Protein AF-A0AAX4I2N9-F1 (afdb_monomer_lite)

Radius of gyration: 37.23 Å; chains: 1; bounding box: 91×85×114 Å

Sequence (403 aa):
MPKTKAIPDPLAEDRQRTQTVPKLPRTQEVVNGPMVSTPAPATAGDGDNMTVINSDGTTTTYTASGKLLDGEQQRTSEEAKAITDSDRATAKGSPSVRSKKMERMKRKLENKKAKSARHQSTNLLDLPNELLFNIFSQMRPSEVLGILHICRAFHDLVQHSEALLSRHIVSARYPVLAKCFRLPVSLDDIDPKLHVVLQYETRIQMLGIHRRYQHIPQPDPFAACTCLTCVLRWQALFTIIDFNYWQENLASGKPIPVIPRDQIPEWNKTLKERTARIVLRALKSPLMYARILEMHLMNTCAAIKRQTENRGNRRRHFTMTQADEDSGTDSFLEQEGPSTADMPFQRDGYDLLEVFLPTRTWLKNETRWAYMPADIHDRDLAWAAKRWNPVFAAEPIPKDSEV

Organism: NCBI:txid34406

pLDDT: mean 76.76, std 22.16, range [27.89, 98.0]

Structure (mmCIF, N/CA/C/O backbone):
data_AF-A0AAX4I2N9-F1
#
_entry.id   AF-A0AAX4I2N9-F1
#
loop_
_atom_site.group_PDB
_atom_site.id
_atom_site.type_symbol
_atom_site.label_atom_id
_atom_site.label_alt_id
_atom_site.label_comp_id
_atom_site.label_asym_id
_atom_site.label_entity_id
_atom_site.label_seq_id
_atom_site.pdbx_PDB_ins_code
_atom_site.Cartn_x
_atom_site.Cartn_y
_atom_site.Cartn_z
_atom_site.occupancy
_atom_site.B_iso_or_equiv
_atom_site.auth_seq_id
_atom_site.auth_comp_id
_atom_site.auth_asym_id
_atom_site.auth_atom_id
_atom_site.pdbx_PDB_model_num
ATOM 1 N N . MET A 1 1 ? 38.121 44.898 1.438 1.00 39.12 1 MET A N 1
ATOM 2 C CA . MET A 1 1 ? 38.155 43.427 1.277 1.00 39.12 1 MET A CA 1
ATOM 3 C C . MET A 1 1 ? 38.344 42.785 2.652 1.00 39.12 1 MET A C 1
ATOM 5 O O . MET A 1 1 ? 39.485 42.594 3.062 1.00 39.12 1 MET A O 1
ATOM 9 N N . PRO A 1 2 ? 37.272 42.563 3.433 1.00 38.03 2 PRO A N 1
ATOM 10 C CA . PRO A 1 2 ? 37.382 41.948 4.752 1.00 38.03 2 PRO A CA 1
ATOM 11 C C . PRO A 1 2 ? 37.326 40.415 4.666 1.00 38.03 2 PRO A C 1
ATOM 13 O O . PRO A 1 2 ? 36.612 39.844 3.847 1.00 38.03 2 PRO A O 1
ATOM 16 N N . LYS A 1 3 ? 38.118 39.777 5.531 1.00 37.03 3 LYS A N 1
ATOM 17 C CA . LYS A 1 3 ? 38.312 38.330 5.669 1.00 37.03 3 LYS A CA 1
ATOM 18 C C . LYS A 1 3 ? 37.067 37.667 6.271 1.00 37.03 3 LYS A C 1
ATOM 20 O O . LYS A 1 3 ? 36.604 38.079 7.334 1.00 37.03 3 LYS A O 1
ATOM 25 N N . THR A 1 4 ? 36.556 36.628 5.621 1.00 40.75 4 THR A N 1
ATOM 26 C 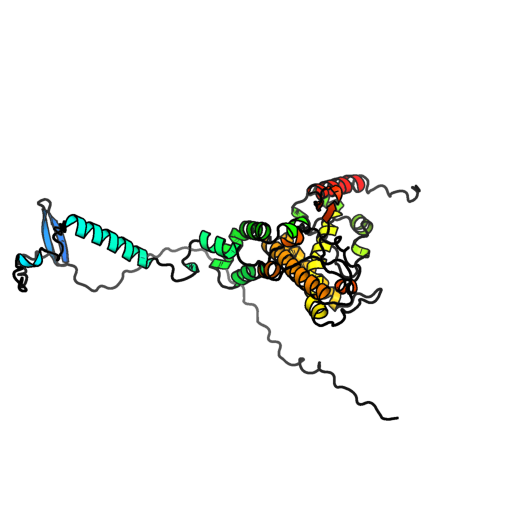CA . THR A 1 4 ? 35.476 35.768 6.121 1.00 40.75 4 THR A CA 1
ATOM 27 C C . THR A 1 4 ? 35.998 34.821 7.204 1.00 40.75 4 THR A C 1
ATOM 29 O O . THR A 1 4 ? 37.007 34.141 7.029 1.00 40.75 4 THR A O 1
ATOM 32 N N . LYS A 1 5 ? 35.307 34.811 8.349 1.00 37.41 5 LYS A N 1
ATOM 33 C CA . LYS A 1 5 ? 35.522 33.890 9.472 1.00 37.41 5 LYS A CA 1
ATOM 34 C C . LYS A 1 5 ? 34.992 32.498 9.112 1.00 37.41 5 LYS A C 1
ATOM 36 O O . LYS A 1 5 ? 33.892 32.385 8.578 1.00 37.41 5 LYS A O 1
ATOM 41 N N . ALA A 1 6 ? 35.768 31.466 9.433 1.00 40.25 6 ALA A N 1
ATOM 42 C CA . ALA A 1 6 ? 35.364 30.069 9.337 1.00 40.25 6 ALA A CA 1
ATOM 43 C C . ALA A 1 6 ? 34.307 29.726 10.405 1.00 40.25 6 ALA A C 1
ATOM 45 O O . ALA A 1 6 ? 34.410 30.161 11.553 1.00 40.25 6 ALA A O 1
ATOM 46 N N . ILE A 1 7 ? 33.298 28.958 9.998 1.00 37.81 7 ILE A N 1
ATOM 47 C CA . ILE A 1 7 ? 32.232 28.391 10.834 1.00 37.81 7 ILE A CA 1
ATOM 48 C C . ILE A 1 7 ? 32.730 27.027 11.357 1.00 37.81 7 ILE A C 1
ATOM 50 O O . ILE A 1 7 ? 33.281 26.272 10.554 1.00 37.81 7 ILE A O 1
ATOM 54 N N . PRO A 1 8 ? 32.587 26.699 12.657 1.00 35.62 8 PRO A N 1
ATOM 55 C CA . PRO A 1 8 ? 33.061 25.431 13.207 1.00 35.62 8 PRO A CA 1
ATOM 56 C C . PRO A 1 8 ? 32.112 24.262 12.895 1.00 35.62 8 PRO A C 1
ATOM 58 O O . PRO A 1 8 ? 30.892 24.417 12.864 1.00 35.62 8 PRO A O 1
ATOM 61 N N . ASP A 1 9 ? 32.720 23.097 12.670 1.00 38.75 9 ASP A N 1
ATOM 62 C CA . ASP A 1 9 ? 32.113 21.816 12.296 1.00 38.75 9 ASP A CA 1
ATOM 63 C C . ASP A 1 9 ? 31.501 21.103 13.530 1.00 38.75 9 ASP A C 1
ATOM 65 O O . ASP A 1 9 ? 32.228 20.851 14.495 1.00 38.75 9 ASP A O 1
ATOM 69 N N . PRO A 1 10 ? 30.190 20.785 13.556 1.00 36.34 10 PRO A N 1
ATOM 70 C CA . PRO A 1 10 ? 29.508 20.254 14.741 1.00 36.34 10 PRO A CA 1
ATOM 71 C C . PRO A 1 10 ? 29.563 18.718 14.891 1.00 36.34 10 PRO A C 1
ATOM 73 O O . PRO A 1 10 ? 28.771 18.156 15.643 1.00 36.34 10 PRO A O 1
ATOM 76 N N . LEU A 1 11 ? 30.472 18.010 14.209 1.00 39.00 11 LEU A N 1
ATOM 77 C CA . LEU A 1 11 ? 30.532 16.533 14.226 1.00 39.00 11 LEU A CA 1
ATOM 78 C C . LEU A 1 11 ? 31.748 15.924 14.954 1.00 39.00 11 LEU A C 1
ATOM 80 O O . LEU A 1 11 ? 32.036 14.738 14.792 1.00 39.00 11 LEU A O 1
ATOM 84 N N . ALA A 1 12 ? 32.456 16.693 15.783 1.00 38.44 12 ALA A N 1
ATOM 85 C CA . ALA A 1 12 ? 33.689 16.225 16.426 1.00 38.44 12 ALA A CA 1
ATOM 86 C C . ALA A 1 12 ? 33.524 15.533 17.800 1.00 38.44 12 ALA A C 1
ATOM 88 O O . ALA A 1 12 ? 34.496 14.948 18.276 1.00 38.44 12 ALA A O 1
ATOM 89 N N . GLU A 1 13 ? 32.349 15.543 18.443 1.00 37.09 13 GLU A N 1
ATOM 90 C CA . GLU A 1 13 ? 32.255 15.146 19.866 1.00 37.09 13 GLU A CA 1
ATOM 91 C C . GLU A 1 13 ? 31.762 13.724 20.176 1.00 37.09 13 GLU A C 1
ATOM 93 O O . GLU A 1 13 ? 31.891 13.294 21.318 1.00 37.09 13 GLU A O 1
ATOM 98 N N . ASP A 1 14 ? 31.320 12.918 19.206 1.00 36.81 14 ASP A N 1
ATOM 99 C CA . ASP A 1 14 ? 30.699 11.613 19.526 1.00 36.81 14 ASP A CA 1
ATOM 100 C C . ASP A 1 14 ? 31.616 10.382 19.360 1.00 36.81 14 ASP A C 1
ATOM 102 O O . ASP A 1 14 ? 31.170 9.240 19.248 1.00 36.81 14 ASP A O 1
ATOM 106 N N . ARG A 1 15 ? 32.942 10.583 19.351 1.00 37.12 15 ARG A N 1
ATOM 107 C CA . ARG A 1 15 ? 33.931 9.508 19.117 1.00 37.12 15 ARG A CA 1
ATOM 108 C C . ARG A 1 15 ? 34.567 8.885 20.360 1.00 37.12 15 ARG A C 1
ATOM 110 O O . ARG A 1 15 ? 35.533 8.135 20.223 1.00 37.12 15 ARG A O 1
ATOM 117 N N . GLN A 1 16 ? 34.037 9.115 21.560 1.00 40.41 16 GLN A N 1
ATOM 118 C CA . GLN A 1 16 ? 34.572 8.490 22.776 1.00 40.41 16 GLN A CA 1
ATOM 119 C C . GLN A 1 16 ? 33.478 8.009 23.735 1.00 40.41 16 GLN A C 1
ATOM 121 O O . GLN A 1 16 ? 33.207 8.636 24.753 1.00 40.41 16 GLN A O 1
ATOM 126 N N . ARG A 1 17 ? 32.911 6.822 23.472 1.00 32.94 17 ARG A N 1
ATOM 127 C CA . ARG A 1 17 ? 32.384 5.957 24.544 1.00 32.94 17 ARG A CA 1
ATOM 128 C C . ARG A 1 17 ? 32.361 4.471 24.161 1.00 32.94 17 ARG A C 1
ATOM 130 O O . ARG A 1 17 ? 31.421 3.956 23.575 1.00 32.94 17 ARG A O 1
ATOM 137 N N . THR A 1 18 ? 33.454 3.812 24.548 1.00 32.47 18 THR A N 1
ATOM 138 C CA . THR A 1 18 ? 33.533 2.467 25.156 1.00 32.47 18 THR A CA 1
ATOM 139 C C . THR A 1 18 ? 32.837 1.281 24.480 1.00 32.47 18 THR A C 1
ATOM 141 O O . THR A 1 18 ? 31.655 1.013 24.676 1.00 32.47 18 THR A O 1
ATOM 144 N N . GLN A 1 19 ? 33.674 0.463 23.835 1.00 34.53 19 GLN A N 1
ATOM 145 C CA . GLN A 1 19 ? 33.481 -0.971 23.631 1.00 34.53 19 GLN A CA 1
ATOM 146 C C . GLN A 1 19 ? 33.519 -1.712 24.980 1.00 34.53 19 GLN A C 1
ATOM 148 O O . GLN A 1 19 ? 34.479 -1.573 25.734 1.00 34.53 19 GLN A O 1
ATOM 153 N N . THR A 1 20 ? 32.520 -2.551 25.255 1.00 31.23 20 THR A N 1
ATOM 154 C CA . THR A 1 20 ? 32.651 -3.690 26.178 1.00 31.23 20 THR A CA 1
ATOM 155 C C . THR A 1 20 ? 32.014 -4.917 25.528 1.00 31.23 20 THR A C 1
ATOM 157 O O . THR A 1 20 ? 30.879 -4.884 25.063 1.00 31.23 20 THR A O 1
ATOM 160 N N . VAL A 1 21 ? 32.805 -5.983 25.427 1.00 39.31 21 VAL A N 1
ATOM 161 C CA . VAL A 1 21 ? 32.472 -7.266 24.794 1.00 39.31 21 VAL A CA 1
ATOM 162 C C . VAL A 1 21 ? 31.867 -8.203 25.845 1.00 39.31 21 VAL A C 1
ATOM 164 O O . VAL A 1 21 ? 32.514 -8.410 26.875 1.00 39.31 21 VAL A O 1
ATOM 167 N N . PRO A 1 22 ? 30.708 -8.846 25.609 1.00 34.06 22 PRO A N 1
ATOM 168 C CA . PRO A 1 22 ? 30.271 -9.964 26.437 1.00 34.06 22 PRO A CA 1
ATOM 169 C C . PRO A 1 22 ? 30.774 -11.303 25.880 1.00 34.06 22 PRO A C 1
ATOM 171 O O . PRO A 1 22 ? 30.603 -11.624 24.705 1.00 34.06 22 PRO A O 1
ATOM 174 N N . LYS A 1 23 ? 31.386 -12.085 26.773 1.00 32.81 23 LYS A N 1
ATOM 175 C CA . LYS A 1 23 ? 31.840 -13.470 26.589 1.00 32.81 23 LYS A CA 1
ATOM 176 C C . LYS A 1 23 ? 30.671 -14.429 26.314 1.00 32.81 23 LYS A C 1
ATOM 178 O O . LYS A 1 23 ? 29.631 -14.336 26.962 1.00 32.81 23 LYS A O 1
ATOM 183 N N . LEU A 1 24 ? 30.904 -15.408 25.434 1.00 36.97 24 LEU A N 1
ATOM 184 C CA . LEU A 1 24 ? 30.075 -16.611 25.279 1.00 36.97 24 LEU A CA 1
ATOM 185 C C . LEU A 1 24 ? 30.070 -17.469 26.559 1.00 36.97 24 LEU A C 1
ATOM 187 O O . LEU A 1 24 ? 31.135 -17.642 27.163 1.00 36.97 24 LEU A O 1
ATOM 191 N N . PRO A 1 25 ? 28.941 -18.114 26.910 1.00 35.41 25 PRO A N 1
ATOM 192 C CA . PRO A 1 25 ? 28.939 -19.262 27.791 1.00 35.41 25 PRO A CA 1
ATOM 193 C C . PRO A 1 25 ? 29.016 -20.587 27.026 1.00 35.41 25 PRO A C 1
ATOM 195 O O . PRO A 1 25 ? 28.728 -20.713 25.839 1.00 35.41 25 PRO A O 1
ATOM 198 N N . ARG A 1 26 ? 29.463 -21.554 27.811 1.00 29.95 26 ARG A N 1
ATOM 199 C CA . ARG A 1 26 ? 30.009 -22.871 27.524 1.00 29.95 26 ARG A CA 1
ATOM 200 C C . ARG A 1 26 ? 28.894 -23.916 27.401 1.00 29.95 26 ARG A C 1
ATOM 202 O O . ARG A 1 26 ? 27.884 -23.831 28.089 1.00 29.95 26 ARG A O 1
ATOM 209 N N . THR A 1 27 ? 29.133 -24.905 26.551 1.00 32.97 27 THR A N 1
ATOM 210 C CA . THR A 1 27 ? 28.376 -26.149 26.364 1.00 32.97 27 THR A CA 1
ATOM 211 C C . THR A 1 27 ? 28.163 -26.898 27.684 1.00 32.97 27 THR A C 1
ATOM 213 O O . THR A 1 27 ? 29.114 -27.047 28.453 1.00 32.97 27 THR A O 1
ATOM 216 N N . GLN A 1 28 ? 26.955 -27.423 27.912 1.00 32.78 28 GLN A N 1
ATOM 217 C CA . GLN A 1 28 ? 26.691 -28.470 28.902 1.00 32.78 28 GLN A CA 1
ATOM 218 C C . GLN A 1 28 ? 25.665 -29.486 28.390 1.00 32.78 28 GLN A C 1
ATOM 220 O O . GLN A 1 28 ? 24.825 -29.189 27.543 1.00 32.78 28 GLN A O 1
ATOM 225 N N . GLU A 1 29 ? 25.857 -30.701 28.889 1.00 29.53 29 GLU A N 1
ATOM 226 C CA . GLU A 1 29 ? 25.433 -31.997 28.381 1.00 29.53 29 GLU A CA 1
ATOM 227 C C . GLU A 1 29 ? 23.974 -32.369 28.679 1.00 29.53 29 GLU A C 1
ATOM 229 O O . GLU A 1 29 ? 23.309 -31.831 29.562 1.00 29.53 29 GLU A O 1
ATOM 234 N N . VAL A 1 30 ? 23.522 -33.362 27.916 1.00 31.77 30 VAL A N 1
ATOM 235 C CA . VAL A 1 30 ? 22.250 -34.082 27.990 1.00 31.77 30 VAL A CA 1
ATOM 236 C C . VAL A 1 30 ? 22.264 -35.085 29.148 1.00 31.77 30 VAL A C 1
ATOM 238 O O . VAL A 1 30 ? 23.117 -35.966 29.143 1.00 31.77 30 VAL A O 1
ATOM 241 N N . VAL A 1 31 ? 21.270 -35.049 30.051 1.00 31.97 31 VAL A N 1
ATOM 242 C CA . VAL A 1 31 ? 20.810 -36.220 30.832 1.00 31.97 31 VAL A CA 1
ATOM 243 C C . VAL A 1 31 ? 19.287 -36.153 31.065 1.00 31.97 31 VAL A C 1
ATOM 245 O O . VAL A 1 31 ? 18.718 -35.091 31.303 1.00 31.97 31 VAL A O 1
ATOM 248 N N . ASN A 1 32 ? 18.661 -37.326 30.949 1.00 30.30 32 ASN A N 1
ATOM 249 C CA . ASN A 1 32 ? 17.237 -37.685 30.990 1.00 30.30 32 ASN A CA 1
ATOM 250 C C . ASN A 1 32 ? 16.465 -37.306 32.283 1.00 30.30 32 ASN A C 1
ATOM 252 O O . ASN A 1 32 ? 17.044 -37.261 33.364 1.00 30.30 32 ASN A O 1
ATOM 256 N N . GLY A 1 33 ? 15.136 -37.112 32.170 1.00 28.94 33 GLY A N 1
ATOM 257 C CA . GLY A 1 33 ? 14.182 -36.961 33.299 1.00 28.94 33 GLY A CA 1
ATOM 258 C C . GLY A 1 33 ? 13.702 -38.306 33.883 1.00 28.94 33 GLY A C 1
ATOM 259 O O . GLY A 1 33 ? 14.407 -39.297 33.714 1.00 28.94 33 GLY A O 1
ATOM 260 N N . PRO A 1 34 ? 12.476 -38.434 34.444 1.00 34.47 34 PRO A N 1
ATOM 261 C CA . PRO A 1 34 ? 11.636 -37.485 35.188 1.00 34.47 34 PRO A CA 1
ATOM 262 C C . PRO A 1 34 ? 11.313 -37.998 36.622 1.00 34.47 34 PRO A C 1
ATOM 264 O O . PRO A 1 34 ? 11.292 -39.203 36.864 1.00 34.47 34 PRO A O 1
ATOM 267 N N . MET A 1 35 ? 10.962 -37.122 37.573 1.00 27.89 35 MET A N 1
ATOM 268 C CA . MET A 1 35 ? 10.289 -37.553 38.810 1.00 27.89 35 MET A CA 1
ATOM 269 C C . MET A 1 35 ? 9.201 -36.575 39.256 1.00 27.89 35 MET A C 1
ATOM 271 O O . MET A 1 35 ? 9.400 -35.368 39.358 1.00 27.89 35 MET A O 1
ATOM 275 N N . VAL A 1 36 ? 8.034 -37.170 39.482 1.00 30.69 36 VAL A N 1
ATOM 276 C CA . VAL A 1 36 ? 6.792 -36.607 40.005 1.00 30.69 36 VAL A CA 1
ATOM 277 C C . VAL A 1 36 ? 6.941 -36.387 41.510 1.00 30.69 36 VAL A C 1
ATOM 279 O O . VAL A 1 36 ? 7.332 -37.306 42.224 1.00 30.69 36 VAL A O 1
ATOM 282 N N . SER A 1 37 ? 6.559 -35.211 42.007 1.00 29.70 37 SER A N 1
ATOM 283 C CA . SER A 1 37 ? 6.343 -34.985 43.438 1.00 29.70 37 SER A CA 1
ATOM 284 C C . SER A 1 37 ? 5.142 -34.067 43.658 1.00 29.70 37 SER A C 1
ATOM 286 O O . SER A 1 37 ? 5.159 -32.885 43.314 1.00 29.70 37 SER A O 1
ATOM 288 N N . THR A 1 38 ? 4.088 -34.665 44.205 1.00 33.47 38 THR A N 1
ATOM 289 C CA . THR A 1 38 ? 2.863 -34.063 44.743 1.00 33.47 38 THR A CA 1
ATOM 290 C C . THR A 1 38 ? 3.154 -33.226 46.007 1.00 33.47 38 THR A C 1
ATOM 292 O O . THR A 1 38 ? 4.182 -33.436 46.654 1.00 33.47 38 THR A O 1
ATOM 295 N N . PRO A 1 39 ? 2.275 -32.272 46.376 1.00 33.47 39 PRO A N 1
ATOM 296 C CA . PRO A 1 39 ? 2.563 -31.248 47.377 1.00 33.47 39 PRO A CA 1
ATOM 297 C C . PRO A 1 39 ? 2.290 -31.708 48.819 1.00 33.47 39 PRO A C 1
ATOM 299 O O . PRO A 1 39 ? 1.355 -32.463 49.085 1.00 33.47 39 PRO A O 1
ATOM 302 N N . ALA A 1 40 ? 3.095 -31.195 49.752 1.00 31.09 40 ALA A N 1
ATOM 303 C CA . ALA A 1 40 ? 2.917 -31.334 51.198 1.00 31.09 40 ALA A CA 1
ATOM 304 C C . ALA A 1 40 ? 1.792 -30.411 51.735 1.00 31.09 40 ALA A C 1
ATOM 306 O O . ALA A 1 40 ? 1.516 -29.373 51.125 1.00 31.09 40 ALA A O 1
ATOM 307 N N . PRO A 1 41 ? 1.137 -30.769 52.860 1.00 33.88 41 PRO A N 1
ATOM 308 C CA . PRO A 1 41 ? -0.089 -30.128 53.326 1.00 33.88 41 PRO A CA 1
ATOM 309 C C . PRO A 1 41 ? 0.161 -28.864 54.155 1.00 33.88 41 PRO A C 1
ATOM 311 O O . PRO A 1 41 ? 1.152 -28.735 54.874 1.00 33.88 41 PRO A O 1
ATOM 314 N N . ALA A 1 42 ? -0.800 -27.946 54.056 1.00 30.61 42 ALA A N 1
ATOM 315 C CA . ALA A 1 42 ? -0.871 -26.710 54.815 1.00 30.61 42 ALA A CA 1
ATOM 316 C C . ALA A 1 42 ? -1.130 -26.959 56.311 1.00 30.61 42 ALA A C 1
ATOM 318 O O . ALA A 1 42 ? -1.862 -27.862 56.711 1.00 30.61 42 ALA A O 1
ATOM 319 N N . THR A 1 43 ? -0.516 -26.101 57.116 1.00 32.53 43 THR A N 1
ATOM 320 C CA . THR A 1 43 ? -0.622 -25.980 58.568 1.00 32.53 43 THR A CA 1
ATOM 321 C C . THR A 1 43 ? -2.042 -25.686 59.056 1.00 32.53 43 THR A C 1
ATOM 323 O O . THR A 1 43 ? -2.767 -24.882 58.473 1.00 32.53 43 THR A O 1
ATOM 326 N N . ALA A 1 44 ? -2.377 -26.340 60.167 1.00 30.72 44 ALA A N 1
ATOM 327 C CA . ALA A 1 44 ? -3.630 -26.307 60.905 1.00 30.72 44 ALA A CA 1
ATOM 328 C C . ALA A 1 44 ? -3.936 -24.961 61.585 1.00 30.72 44 ALA A C 1
ATOM 330 O O . ALA A 1 44 ? -3.030 -24.269 62.049 1.00 30.72 44 ALA A O 1
ATOM 331 N N . GLY A 1 45 ? -5.233 -24.668 61.726 1.00 29.41 45 GLY A N 1
ATOM 332 C CA . GLY A 1 45 ? -5.742 -23.626 62.615 1.00 29.41 45 GLY A CA 1
ATOM 333 C C . GLY A 1 45 ? -7.214 -23.279 62.383 1.00 29.41 45 GLY A C 1
ATOM 334 O O . GLY A 1 45 ? -7.480 -22.230 61.818 1.00 29.41 45 GLY A O 1
ATOM 335 N N . ASP A 1 46 ? -8.147 -24.160 62.761 1.00 36.44 46 ASP A N 1
ATOM 336 C CA . ASP A 1 46 ? -9.297 -23.844 63.635 1.00 36.44 46 ASP A CA 1
ATOM 337 C C . ASP A 1 46 ? -10.151 -25.106 63.872 1.00 36.44 46 ASP A C 1
ATOM 339 O O . ASP A 1 46 ? -10.223 -25.982 63.015 1.00 36.44 46 ASP A O 1
ATOM 343 N N . GLY A 1 47 ? -10.725 -25.232 65.071 1.00 50.06 47 GLY A N 1
ATOM 344 C CA . GLY A 1 47 ? -11.233 -26.480 65.664 1.00 50.06 47 GLY A CA 1
ATOM 345 C C . GLY A 1 47 ? -12.179 -27.327 64.801 1.00 50.06 47 GLY A C 1
ATOM 346 O O . GLY A 1 47 ? -13.274 -26.901 64.436 1.00 50.06 47 GLY A O 1
ATOM 347 N N . ASP A 1 48 ? -11.767 -28.573 64.561 1.00 50.81 48 ASP A N 1
ATOM 348 C CA . ASP A 1 48 ? -12.475 -29.544 63.728 1.00 50.81 48 ASP A CA 1
ATOM 349 C C . ASP A 1 48 ? -13.512 -30.316 64.569 1.00 50.81 48 ASP A C 1
ATOM 351 O O . ASP A 1 48 ? -13.201 -31.283 65.273 1.00 50.81 48 ASP A O 1
ATOM 355 N N . ASN A 1 49 ? -14.757 -29.837 64.541 1.00 62.22 49 ASN A N 1
ATOM 356 C CA . ASN A 1 49 ? -15.916 -30.561 65.057 1.00 62.22 49 ASN A CA 1
ATOM 357 C C . ASN A 1 49 ? -16.596 -31.282 63.890 1.00 62.22 49 ASN A C 1
ATOM 359 O O . ASN A 1 49 ? -17.141 -30.652 62.979 1.00 62.22 49 ASN A O 1
ATOM 363 N N . MET A 1 50 ? -16.602 -32.612 63.928 1.00 60.94 50 MET A N 1
ATOM 364 C CA . MET A 1 50 ? -17.220 -33.432 62.892 1.00 60.94 50 MET A CA 1
ATOM 365 C C . MET A 1 50 ? -18.705 -33.597 63.199 1.00 60.94 50 MET A C 1
ATOM 367 O O . MET A 1 50 ? -19.089 -34.113 64.246 1.00 60.94 50 MET A O 1
ATOM 371 N N . THR A 1 51 ? -19.552 -33.136 62.283 1.00 71.56 51 THR A N 1
ATOM 372 C CA . THR A 1 51 ? -21.009 -33.174 62.446 1.00 71.56 51 THR A CA 1
ATOM 373 C C . THR A 1 51 ? -21.572 -34.275 61.554 1.00 71.56 51 THR A C 1
ATOM 375 O O . THR A 1 51 ? -21.421 -34.209 60.334 1.00 71.56 51 THR A O 1
ATOM 378 N N . VAL A 1 52 ? -22.189 -35.299 62.143 1.00 73.69 52 VAL A N 1
ATOM 379 C CA . VAL A 1 52 ? -22.756 -36.447 61.421 1.00 73.69 52 VAL A CA 1
ATOM 380 C C . VAL A 1 52 ? -24.278 -36.333 61.425 1.00 73.69 52 VAL A C 1
ATOM 382 O O . VAL A 1 52 ? -24.889 -36.145 62.475 1.00 73.69 52 VAL A O 1
ATOM 385 N N . ILE A 1 53 ? -24.891 -36.420 60.242 1.00 69.06 53 ILE A N 1
ATOM 386 C CA . ILE A 1 53 ? -26.349 -36.492 60.089 1.00 69.06 53 ILE A CA 1
ATOM 387 C C . ILE A 1 53 ? -26.726 -37.970 60.068 1.00 69.06 53 ILE A C 1
ATOM 389 O O . ILE A 1 53 ? -26.370 -38.693 59.136 1.00 69.06 53 ILE A O 1
ATOM 393 N N . ASN A 1 54 ? -27.435 -38.408 61.101 1.00 74.19 54 ASN A N 1
ATOM 394 C CA . ASN A 1 54 ? -27.919 -39.771 61.220 1.00 74.19 54 ASN A CA 1
ATOM 395 C C . ASN A 1 54 ? -29.109 -39.994 60.279 1.00 74.19 54 ASN A C 1
ATOM 397 O O . ASN A 1 54 ? -29.813 -39.069 59.868 1.00 74.19 54 ASN A O 1
ATOM 401 N N . SER A 1 55 ? -29.357 -41.255 59.944 1.00 57.47 55 SER A N 1
ATOM 402 C CA . SER A 1 55 ? -30.449 -41.686 59.062 1.00 57.47 55 SER A CA 1
ATOM 403 C C . SER A 1 55 ? -31.858 -41.365 59.583 1.00 57.47 55 SER A C 1
ATOM 405 O O . SER A 1 55 ? -32.809 -41.407 58.808 1.00 57.47 55 SER A O 1
ATOM 407 N N . ASP A 1 56 ? -32.003 -41.038 60.869 1.00 65.94 56 ASP A N 1
ATOM 408 C CA . ASP A 1 56 ? -33.248 -40.573 61.498 1.00 65.94 56 ASP A CA 1
ATOM 409 C C . ASP A 1 56 ? -33.442 -39.043 61.403 1.00 65.94 56 ASP A C 1
ATOM 411 O O . ASP A 1 56 ? -34.440 -38.504 61.880 1.00 65.94 56 ASP A O 1
ATOM 415 N N . GLY A 1 57 ? -32.505 -38.335 60.761 1.00 57.69 57 GLY A N 1
ATOM 416 C CA . GLY A 1 57 ? -32.524 -36.884 60.585 1.00 57.69 57 GLY A CA 1
ATOM 417 C C . GLY A 1 57 ? -31.953 -36.096 61.766 1.00 57.69 57 GLY A C 1
ATOM 418 O O . GLY A 1 57 ? -31.929 -34.864 61.707 1.00 57.69 57 GLY A O 1
ATOM 419 N N . THR A 1 58 ? -31.473 -36.765 62.818 1.00 69.25 58 THR A N 1
ATOM 420 C CA . THR A 1 58 ? -30.779 -36.107 63.933 1.00 69.25 58 THR A CA 1
ATOM 421 C C . THR A 1 58 ? -29.331 -35.795 63.564 1.00 69.25 58 THR A C 1
ATOM 423 O O . THR A 1 58 ? -28.738 -36.433 62.694 1.00 69.25 58 THR A O 1
ATOM 426 N N . THR A 1 59 ? -28.753 -34.765 64.182 1.00 67.38 59 THR A N 1
ATOM 427 C CA . THR A 1 59 ? -27.362 -34.372 63.929 1.00 67.38 59 THR A CA 1
ATOM 428 C C . THR A 1 59 ? -26.558 -34.459 65.216 1.00 67.38 59 THR A C 1
ATOM 430 O O . THR A 1 59 ? -26.896 -33.781 66.182 1.00 67.38 59 THR A O 1
ATOM 433 N N . THR A 1 60 ? -25.504 -35.274 65.229 1.00 78.44 60 THR A N 1
ATOM 434 C CA . THR A 1 60 ? -24.587 -35.413 66.367 1.00 78.44 60 THR A CA 1
ATOM 435 C C . THR A 1 60 ? -23.228 -34.814 66.027 1.00 78.44 60 THR A C 1
ATOM 437 O O . THR A 1 60 ? -22.665 -35.044 64.955 1.00 78.44 60 THR A O 1
ATOM 440 N N . THR A 1 61 ? -22.698 -34.004 66.940 1.00 72.19 61 THR A N 1
ATOM 441 C CA . THR A 1 61 ? -21.376 -33.378 66.818 1.00 72.19 61 THR A CA 1
ATOM 442 C C . THR A 1 61 ? -20.355 -34.104 67.682 1.00 72.19 61 THR A C 1
ATOM 444 O O . THR A 1 61 ? -20.542 -34.259 68.889 1.00 72.19 61 THR A O 1
ATOM 447 N N . TYR A 1 62 ? -19.256 -34.510 67.054 1.00 73.38 62 TYR A N 1
ATOM 448 C CA . TYR A 1 62 ? -18.106 -35.147 67.681 1.00 73.38 62 TYR A CA 1
ATOM 449 C C . TYR A 1 62 ? -16.921 -34.185 67.688 1.00 73.38 62 TYR A C 1
ATOM 451 O O . TYR A 1 62 ? -16.709 -33.434 66.732 1.00 73.38 62 TYR A O 1
ATOM 459 N N . THR A 1 63 ? -16.117 -34.233 68.745 1.00 76.12 63 THR A N 1
ATOM 460 C CA . THR A 1 63 ? -14.791 -33.602 68.730 1.00 76.12 63 THR A CA 1
ATOM 461 C C . THR A 1 63 ? -13.813 -34.433 67.896 1.00 76.12 63 THR A C 1
ATOM 463 O O . THR A 1 63 ? -14.020 -35.631 67.693 1.00 76.12 63 THR A O 1
ATOM 466 N N . ALA A 1 64 ? -12.692 -33.836 67.482 1.00 67.69 64 ALA A N 1
ATOM 467 C CA . ALA A 1 64 ? -11.611 -34.521 66.760 1.00 67.69 64 ALA A CA 1
ATOM 468 C C . ALA A 1 64 ? -11.033 -35.773 67.472 1.00 67.69 64 ALA A C 1
ATOM 470 O O . ALA A 1 64 ? -10.330 -36.564 66.851 1.00 67.69 64 ALA A O 1
ATOM 471 N N . SER A 1 65 ? -11.332 -35.984 68.762 1.00 65.88 65 SER A N 1
ATOM 472 C CA . SER A 1 65 ? -10.949 -37.177 69.535 1.00 65.88 65 SER A CA 1
ATOM 473 C C . SER A 1 65 ? -12.052 -38.243 69.647 1.00 65.88 65 SER A C 1
ATOM 475 O O . SER A 1 65 ? -11.895 -39.206 70.396 1.00 65.88 65 SER A O 1
ATOM 477 N N . GLY A 1 66 ? -13.164 -38.093 68.916 1.00 59.94 66 GLY A N 1
ATOM 478 C CA . GLY A 1 66 ? -14.234 -39.092 68.822 1.00 59.94 66 GLY A CA 1
ATOM 479 C C . GLY A 1 66 ? -15.184 -39.144 70.022 1.00 59.94 66 GLY A C 1
ATOM 480 O O . GLY A 1 66 ? -15.965 -40.086 70.138 1.00 59.94 66 GLY A O 1
ATOM 481 N N . LYS A 1 67 ? -15.148 -38.151 70.922 1.00 64.81 67 LYS A N 1
ATOM 482 C CA . LYS A 1 67 ? -16.101 -38.056 72.038 1.00 64.81 67 LYS A CA 1
ATOM 483 C C . LYS A 1 67 ? -17.366 -37.311 71.607 1.00 64.81 67 LYS A C 1
ATOM 485 O O . LYS A 1 67 ? -17.286 -36.232 71.019 1.00 64.81 67 LYS A O 1
ATOM 490 N N . LEU A 1 68 ? -18.517 -37.907 71.913 1.00 60.25 68 LEU A N 1
ATOM 491 C CA . LEU A 1 68 ? -19.845 -37.340 71.688 1.00 60.25 68 LEU A CA 1
ATOM 492 C C . LEU A 1 68 ? -20.059 -36.149 72.635 1.00 60.25 68 LEU A C 1
ATOM 494 O O . LEU A 1 68 ? -19.887 -36.285 73.848 1.00 60.25 68 LEU A O 1
ATOM 498 N N . LEU A 1 69 ? -20.395 -34.983 72.082 1.00 61.06 69 LEU A N 1
ATOM 499 C CA . LEU A 1 69 ? -20.768 -33.807 72.868 1.00 61.06 69 LEU A CA 1
ATOM 500 C C . LEU A 1 69 ? -22.273 -33.849 73.159 1.00 61.06 69 LEU A C 1
ATOM 502 O O . LEU A 1 69 ? -23.060 -33.218 72.458 1.00 61.06 69 LEU A O 1
ATOM 506 N N . ASP A 1 70 ? -22.663 -34.584 74.199 1.00 50.34 70 ASP A N 1
ATOM 507 C CA . ASP A 1 70 ? -24.018 -34.521 74.752 1.00 50.34 70 ASP A CA 1
ATOM 508 C C . ASP A 1 70 ? -24.091 -33.359 75.747 1.00 50.34 70 ASP A C 1
ATOM 510 O O . ASP A 1 70 ? -23.741 -33.479 76.922 1.00 50.34 70 ASP A O 1
ATOM 514 N N . GLY A 1 71 ? -24.491 -32.191 75.256 1.00 43.28 71 GLY A N 1
ATOM 515 C CA . GLY A 1 71 ? -24.682 -31.014 76.090 1.00 43.28 71 GLY A CA 1
ATOM 516 C C . GLY A 1 71 ? -25.414 -29.921 75.333 1.00 43.28 71 GLY A C 1
ATOM 517 O O . GLY A 1 71 ? -24.870 -29.332 74.400 1.00 43.28 71 GLY A O 1
ATOM 518 N N . GLU A 1 72 ? -26.652 -29.652 75.746 1.00 40.28 72 GLU A N 1
ATOM 519 C CA . GLU A 1 72 ? -27.445 -28.501 75.322 1.00 40.28 72 GLU A CA 1
ATOM 520 C C . GLU A 1 72 ? -26.632 -27.210 75.490 1.00 40.28 72 GLU A C 1
ATOM 522 O O . GLU A 1 72 ? -26.476 -26.680 76.591 1.00 40.28 72 GLU A O 1
ATOM 527 N N . GLN A 1 73 ? -26.129 -26.658 74.384 1.00 38.03 73 GLN A N 1
ATOM 528 C CA . GLN A 1 73 ? -25.712 -25.262 74.364 1.00 38.03 73 GLN A CA 1
ATOM 529 C C . GLN A 1 73 ? -26.968 -24.391 74.405 1.00 38.03 73 GLN A C 1
ATOM 531 O O . GLN A 1 73 ? -27.586 -24.076 73.385 1.00 38.03 73 GLN A O 1
ATOM 536 N N . GLN A 1 74 ? -27.334 -24.018 75.629 1.00 33.47 74 GLN A N 1
ATOM 537 C CA . GLN A 1 74 ? -28.225 -22.915 75.959 1.00 33.47 74 GLN A CA 1
ATOM 538 C C . GLN A 1 74 ? -27.820 -21.681 75.140 1.00 33.47 74 GLN A C 1
ATOM 540 O O . GLN A 1 74 ? -26.825 -21.012 75.419 1.00 33.47 74 GLN A O 1
ATOM 545 N N . ARG A 1 75 ? -28.600 -21.377 74.096 1.00 30.31 75 ARG A N 1
ATOM 546 C CA . ARG A 1 75 ? -28.568 -20.063 73.455 1.00 30.31 75 ARG A CA 1
ATOM 547 C C . ARG A 1 75 ? -29.030 -19.044 74.483 1.00 30.31 75 ARG A C 1
ATOM 549 O O . ARG A 1 75 ? -30.175 -19.090 74.927 1.00 30.31 75 ARG A O 1
ATOM 556 N N . THR A 1 76 ? -28.150 -18.110 74.812 1.00 30.28 76 THR A N 1
ATOM 557 C CA . THR A 1 76 ? -28.510 -16.857 75.462 1.00 30.28 76 THR A CA 1
ATOM 558 C C . THR A 1 76 ? -29.599 -16.174 74.635 1.00 30.28 76 THR A C 1
ATOM 560 O O . THR A 1 76 ? -29.416 -15.820 73.470 1.00 30.28 76 THR A O 1
ATOM 563 N N . SER A 1 77 ? -30.780 -16.064 75.232 1.00 35.81 77 SER A N 1
ATOM 564 C CA . SER A 1 77 ? -31.907 -15.302 74.722 1.00 35.81 77 SER A CA 1
ATOM 565 C C . SER A 1 77 ? -31.590 -13.812 74.841 1.00 35.81 77 SER A C 1
ATOM 567 O O . SER A 1 77 ? -31.825 -13.211 75.886 1.00 35.81 77 SER A O 1
ATOM 569 N N . GLU A 1 78 ? -31.051 -13.216 73.779 1.00 37.31 78 GLU A N 1
ATOM 570 C CA . GLU A 1 78 ? -31.172 -11.773 73.583 1.00 37.31 78 GLU A CA 1
ATOM 571 C C . GLU A 1 78 ? -32.633 -11.443 73.250 1.00 37.31 78 GLU A C 1
ATOM 573 O O . GLU A 1 78 ? -33.283 -12.088 72.423 1.00 37.31 78 GLU A O 1
ATOM 578 N N . GLU A 1 79 ? -33.151 -10.466 73.981 1.00 36.91 79 GLU A N 1
ATOM 579 C CA . GLU A 1 79 ? -34.544 -10.060 74.089 1.00 36.91 79 GLU A CA 1
ATOM 580 C C . GLU A 1 79 ? -35.209 -9.813 72.726 1.00 36.91 79 GLU A C 1
ATOM 582 O O . GLU A 1 79 ? -34.935 -8.843 72.014 1.00 36.91 79 GLU A O 1
ATOM 587 N N . ALA A 1 80 ? -36.176 -10.664 72.384 1.00 35.94 80 ALA A N 1
ATOM 588 C CA . ALA A 1 80 ? -37.151 -10.355 71.356 1.00 35.94 80 ALA A CA 1
ATOM 589 C C . ALA A 1 80 ? -38.068 -9.236 71.875 1.00 35.94 80 ALA A C 1
ATOM 591 O O . ALA A 1 80 ? -39.035 -9.492 72.592 1.00 35.94 80 ALA A O 1
ATOM 592 N N . LYS A 1 81 ? -37.778 -7.985 71.498 1.00 43.94 81 LYS A N 1
ATOM 593 C CA . LYS A 1 81 ? -38.764 -6.899 71.567 1.00 43.94 81 LYS A CA 1
ATOM 594 C C . LYS A 1 81 ? -40.051 -7.371 70.890 1.00 43.94 81 LYS A C 1
ATOM 596 O O . LYS A 1 81 ? -40.038 -7.756 69.720 1.00 43.94 81 LYS A O 1
ATOM 601 N N . ALA A 1 82 ? -41.150 -7.347 71.638 1.00 40.84 82 ALA A N 1
ATOM 602 C CA . ALA A 1 82 ? -42.479 -7.645 71.133 1.00 40.84 82 ALA A CA 1
ATOM 603 C C . ALA A 1 82 ? -42.818 -6.682 69.984 1.00 40.84 82 ALA A C 1
ATOM 605 O O . ALA A 1 82 ? -42.966 -5.478 70.183 1.00 40.84 82 ALA A O 1
ATOM 606 N N . ILE A 1 83 ? -42.908 -7.226 68.771 1.00 42.78 83 ILE A N 1
ATOM 607 C CA . ILE A 1 83 ? -43.402 -6.512 67.595 1.00 42.78 83 ILE A CA 1
ATOM 608 C C . ILE A 1 83 ? -44.913 -6.364 67.785 1.00 42.78 83 ILE A C 1
ATOM 610 O O . ILE A 1 83 ? -45.635 -7.359 67.827 1.00 42.78 83 ILE A O 1
ATOM 614 N N . THR A 1 84 ? -45.379 -5.129 67.943 1.00 45.00 84 THR A N 1
ATOM 615 C CA . THR A 1 84 ? -46.806 -4.793 67.983 1.00 45.00 84 THR A CA 1
ATOM 616 C C . THR A 1 84 ? -47.363 -4.704 66.558 1.00 45.00 84 THR A C 1
ATOM 618 O O . THR A 1 84 ? -46.654 -4.358 65.614 1.00 45.00 84 THR A O 1
ATOM 621 N N . ASP A 1 85 ? -48.648 -5.035 66.395 1.00 45.12 85 ASP A N 1
ATOM 622 C CA . ASP A 1 85 ? -49.381 -5.135 65.113 1.00 45.12 85 ASP A CA 1
ATOM 623 C C . ASP A 1 85 ? -49.469 -3.797 64.331 1.00 45.12 85 ASP A C 1
ATOM 625 O O . ASP A 1 85 ? -49.923 -3.737 63.189 1.00 45.12 85 ASP A O 1
ATOM 629 N N . SER A 1 86 ? -48.970 -2.715 64.931 1.00 49.06 86 SER A N 1
ATOM 630 C CA . SER A 1 86 ? -48.883 -1.357 64.390 1.00 49.06 86 SER A CA 1
ATOM 631 C C . SER A 1 86 ? -47.838 -1.192 63.276 1.00 49.06 86 SER A C 1
ATOM 633 O O . SER A 1 86 ? -47.960 -0.283 62.460 1.00 49.06 86 SER A O 1
ATOM 635 N N . ASP A 1 87 ? -46.840 -2.079 63.190 1.00 47.19 87 ASP A N 1
ATOM 636 C CA . ASP A 1 87 ? -45.755 -1.988 62.194 1.00 47.19 87 ASP A CA 1
ATOM 637 C C . ASP A 1 87 ? -46.088 -2.681 60.857 1.00 47.19 87 ASP A C 1
ATOM 639 O O . ASP A 1 87 ? -45.251 -2.786 59.953 1.00 47.19 87 ASP A O 1
ATOM 643 N N . ARG A 1 88 ? -47.324 -3.175 60.697 1.00 44.38 88 ARG A N 1
ATOM 644 C CA . ARG A 1 88 ? -47.740 -3.955 59.520 1.00 44.38 88 ARG A CA 1
ATOM 645 C C . ARG A 1 88 ? -48.299 -3.127 58.360 1.00 44.38 88 ARG A C 1
ATOM 647 O O . ARG A 1 88 ? -48.553 -3.686 57.290 1.00 44.38 88 ARG A O 1
ATOM 654 N N . ALA A 1 89 ? -48.450 -1.814 58.522 1.00 39.62 89 ALA A N 1
ATOM 655 C CA . ALA A 1 89 ? -48.987 -0.930 57.493 1.00 39.62 89 ALA A CA 1
ATOM 656 C C . ALA A 1 89 ? -47.966 0.137 57.076 1.00 39.62 89 ALA A C 1
ATOM 658 O O . ALA A 1 89 ? -47.535 0.965 57.870 1.00 39.62 89 ALA A O 1
ATOM 659 N N . THR A 1 90 ? -47.624 0.171 55.786 1.00 52.44 90 THR A N 1
ATOM 660 C CA . THR A 1 90 ? -47.148 1.423 55.181 1.00 52.44 90 THR A CA 1
ATOM 661 C C . THR A 1 90 ? -48.347 2.360 55.031 1.00 52.44 90 THR A C 1
ATOM 663 O O . THR A 1 90 ? -49.470 1.894 54.830 1.00 52.44 90 THR A O 1
ATOM 666 N N . ALA A 1 91 ? -48.122 3.677 55.078 1.00 54.78 91 ALA A N 1
ATOM 667 C CA . ALA A 1 91 ? -49.147 4.733 55.039 1.00 54.78 91 ALA A CA 1
ATOM 668 C C . ALA A 1 91 ? -50.065 4.754 53.783 1.00 54.78 91 ALA A C 1
ATOM 670 O O . ALA A 1 91 ? -50.815 5.702 53.580 1.00 54.78 91 ALA A O 1
ATOM 671 N N . LYS A 1 92 ? -50.018 3.724 52.924 1.00 53.12 92 LYS A N 1
ATOM 672 C CA . LYS A 1 92 ? -50.855 3.542 51.728 1.00 53.12 92 LYS A CA 1
ATOM 673 C C . LYS A 1 92 ? -51.446 2.126 51.587 1.00 53.12 92 LYS A C 1
ATOM 675 O O . LYS A 1 92 ? -51.614 1.645 50.474 1.00 53.12 92 LYS A O 1
ATOM 680 N N . GLY A 1 93 ? -51.763 1.447 52.691 1.00 49.59 93 GLY A N 1
ATOM 681 C CA . GLY A 1 93 ? -52.801 0.399 52.721 1.00 49.59 93 GLY A CA 1
ATOM 682 C C . GLY A 1 93 ? -52.613 -0.861 51.857 1.00 49.59 93 GLY A C 1
ATOM 683 O O . GLY A 1 93 ? -53.554 -1.636 51.730 1.00 49.59 93 GLY A O 1
ATOM 684 N N . SER A 1 94 ? -51.439 -1.120 51.277 1.00 41.66 94 SER A N 1
ATOM 685 C CA . SER A 1 94 ? -51.161 -2.398 50.607 1.00 41.66 94 SER A CA 1
ATOM 686 C C . SER A 1 94 ? -50.523 -3.387 51.592 1.00 41.66 94 SER A C 1
ATOM 688 O O . SER A 1 94 ? -49.511 -3.029 52.210 1.00 41.66 94 SER A O 1
ATOM 690 N N . PRO A 1 95 ? -51.031 -4.627 51.734 1.00 47.06 95 PRO A N 1
ATOM 691 C CA . PRO A 1 95 ? -50.427 -5.608 52.622 1.00 47.06 95 PRO A CA 1
ATOM 692 C C . PRO A 1 95 ? -49.032 -5.963 52.105 1.00 47.06 95 PRO A C 1
ATOM 694 O O . PRO A 1 95 ? -48.872 -6.485 50.999 1.00 47.06 95 PRO A O 1
ATOM 697 N N . SER A 1 96 ? -48.001 -5.696 52.909 1.00 47.41 96 SER A N 1
ATOM 698 C CA . SER A 1 96 ? -46.651 -6.175 52.620 1.00 47.41 96 SER A CA 1
ATOM 699 C C . SER A 1 96 ? -46.600 -7.685 52.871 1.00 47.41 96 SER A C 1
ATOM 701 O O . SER A 1 96 ? -46.170 -8.172 53.914 1.00 47.41 96 SER A O 1
ATOM 703 N N . VAL A 1 97 ? -47.073 -8.472 51.902 1.00 48.47 97 VAL A N 1
ATOM 704 C CA . VAL A 1 97 ? -46.896 -9.927 51.906 1.00 48.47 97 VAL A CA 1
ATOM 705 C C . VAL A 1 97 ? -45.423 -10.217 51.605 1.00 48.47 97 VAL A C 1
ATOM 707 O O . VAL A 1 97 ? -45.037 -10.620 50.508 1.00 48.47 97 VAL A O 1
ATOM 710 N N . ARG A 1 98 ? -44.558 -10.001 52.602 1.00 54.59 98 ARG A N 1
ATOM 711 C CA . ARG A 1 98 ? -43.188 -10.517 52.627 1.00 54.59 98 ARG A CA 1
ATOM 712 C C . ARG A 1 98 ? -43.254 -12.018 52.877 1.00 54.59 98 ARG A C 1
ATOM 714 O O . ARG A 1 98 ? -43.023 -12.516 53.975 1.00 54.59 98 ARG A O 1
ATOM 721 N N . SER A 1 99 ? -43.605 -12.765 51.835 1.00 65.94 99 SER A N 1
ATOM 722 C CA . SER A 1 99 ? -43.407 -14.209 51.830 1.00 65.94 99 SER A CA 1
ATOM 723 C C . SER A 1 99 ? -41.925 -14.485 52.092 1.00 65.94 99 SER A C 1
ATOM 725 O O . SER A 1 99 ? -41.069 -14.087 51.300 1.00 65.94 99 SER A O 1
ATOM 727 N N . LYS A 1 100 ? -41.603 -15.202 53.180 1.00 70.56 100 LYS A N 1
ATOM 728 C CA . LYS A 1 100 ? -40.225 -15.626 53.507 1.00 70.56 100 LYS A CA 1
ATOM 729 C C . LYS A 1 100 ? -39.542 -16.332 52.324 1.00 70.56 100 LYS A C 1
ATOM 731 O O . LYS A 1 100 ? -38.323 -16.276 52.191 1.00 70.56 100 LYS A O 1
ATOM 736 N N . LYS A 1 101 ? -40.316 -16.975 51.441 1.00 72.12 101 LYS A N 1
ATOM 737 C CA . LYS A 1 101 ? -39.834 -17.615 50.207 1.00 72.12 101 LYS A CA 1
ATOM 738 C C . LYS A 1 101 ? -39.397 -16.586 49.157 1.00 72.12 101 LYS A C 1
ATOM 740 O O . LYS A 1 101 ? -38.363 -16.775 48.522 1.00 72.12 101 LYS A O 1
ATOM 745 N N . MET A 1 102 ? -40.140 -15.491 49.020 1.00 67.38 102 MET A N 1
ATOM 746 C CA . MET A 1 102 ? -39.834 -14.391 48.105 1.00 67.38 102 MET A CA 1
ATOM 747 C C . MET A 1 102 ? -38.647 -13.554 48.605 1.00 67.38 102 MET A C 1
ATOM 749 O O . MET A 1 102 ? -37.766 -13.230 47.818 1.00 67.38 102 MET A O 1
ATOM 753 N N . GLU A 1 103 ? -38.541 -13.325 49.918 1.00 74.75 103 GLU A N 1
ATOM 754 C CA . GLU A 1 103 ? -37.372 -12.692 50.554 1.00 74.75 103 GLU A CA 1
ATOM 755 C C . GLU A 1 103 ? -36.098 -13.531 50.337 1.00 74.75 103 GLU A C 1
ATOM 757 O O . GLU A 1 103 ? -35.056 -13.020 49.933 1.00 74.75 103 GLU A O 1
ATOM 762 N N . ARG A 1 104 ? -36.189 -14.858 50.528 1.00 75.94 104 ARG A N 1
ATOM 763 C CA . ARG A 1 104 ? -35.080 -15.793 50.268 1.00 75.94 104 ARG A CA 1
ATOM 764 C C . ARG A 1 104 ? -34.700 -15.846 48.791 1.00 75.94 104 ARG A C 1
ATOM 766 O O . ARG A 1 104 ? -33.513 -15.921 48.485 1.00 75.94 104 ARG A O 1
ATOM 773 N N . MET A 1 105 ? -35.674 -15.808 47.880 1.00 75.88 105 MET A N 1
ATOM 774 C CA . MET A 1 105 ? -35.415 -15.774 46.439 1.00 75.88 105 MET A CA 1
ATOM 775 C C . MET A 1 105 ? -34.749 -14.456 46.036 1.00 75.88 105 MET A C 1
ATOM 777 O O . MET A 1 105 ? -33.741 -14.497 45.336 1.00 75.88 105 MET A O 1
ATOM 781 N N . LYS A 1 106 ? -35.236 -13.318 46.547 1.00 77.44 106 LYS A N 1
ATOM 782 C CA . LYS A 1 106 ? -34.646 -11.993 46.334 1.00 77.44 106 LYS A CA 1
ATOM 783 C C . LYS A 1 106 ? -33.213 -11.938 46.858 1.00 77.44 106 LYS A C 1
ATOM 785 O O . LYS A 1 106 ? -32.319 -11.606 46.093 1.00 77.44 106 LYS A O 1
ATOM 790 N N . ARG A 1 107 ? -32.959 -12.417 48.080 1.00 79.62 107 ARG A N 1
ATOM 791 C CA . ARG A 1 107 ? -31.612 -12.493 48.669 1.00 79.62 107 ARG A CA 1
ATOM 792 C C . ARG A 1 107 ? -30.691 -13.461 47.915 1.00 79.62 107 ARG A C 1
ATOM 794 O O . ARG A 1 107 ? -29.504 -13.195 47.786 1.00 79.62 107 ARG A O 1
ATOM 801 N N . LYS A 1 108 ? -31.211 -14.563 47.348 1.00 81.88 108 LYS A N 1
ATOM 802 C CA . LYS A 1 108 ? -30.450 -15.438 46.426 1.00 81.88 108 LYS A CA 1
ATOM 803 C C . LYS A 1 108 ? -30.103 -14.722 45.120 1.00 81.88 108 LYS A C 1
ATOM 805 O O . LYS A 1 108 ? -29.001 -14.907 44.617 1.00 81.88 108 LYS A O 1
ATOM 810 N N . LEU A 1 109 ? -31.028 -13.942 44.567 1.00 77.12 109 LEU A N 1
ATOM 811 C CA . LEU A 1 109 ? -30.840 -13.184 43.328 1.00 77.12 109 LEU A CA 1
ATOM 812 C C . LEU A 1 109 ? -29.866 -12.021 43.532 1.00 77.12 109 LEU A C 1
ATOM 814 O O . LEU A 1 109 ? -28.970 -11.836 42.720 1.00 77.12 109 LEU A O 1
ATOM 818 N N . GLU A 1 110 ? -29.979 -11.305 44.647 1.00 78.44 110 GLU A N 1
ATOM 819 C CA . GLU A 1 110 ? -29.045 -10.265 45.078 1.00 78.44 110 GLU A CA 1
ATOM 820 C C . GLU A 1 110 ? -27.669 -10.851 45.383 1.00 78.44 110 GLU A C 1
ATOM 822 O O . GLU A 1 110 ? -26.684 -10.317 44.901 1.00 78.44 110 GLU A O 1
ATOM 827 N N . ASN A 1 111 ? -27.571 -12.005 46.052 1.00 77.38 111 ASN A N 1
ATOM 828 C CA . ASN A 1 111 ? -26.289 -12.685 46.258 1.00 77.38 111 ASN A CA 1
ATOM 829 C C . ASN A 1 111 ? -25.680 -13.203 44.947 1.00 77.38 111 ASN A C 1
ATOM 831 O O . ASN A 1 111 ? -24.463 -13.183 44.800 1.00 77.38 111 ASN A O 1
ATOM 835 N N . LYS A 1 112 ? -26.489 -13.655 43.979 1.00 75.19 112 LYS A N 1
ATOM 836 C CA . LYS A 1 112 ? -26.007 -13.998 42.629 1.00 75.19 112 LYS A CA 1
ATOM 837 C C . LYS A 1 112 ? -25.523 -12.754 41.881 1.00 75.19 112 LYS A C 1
ATOM 839 O O . LYS A 1 112 ? -24.455 -12.800 41.286 1.00 75.19 112 LYS A O 1
ATOM 844 N N . LYS A 1 113 ? -26.254 -11.638 41.963 1.00 68.56 113 LYS A N 1
ATOM 845 C CA . LYS A 1 113 ? -25.855 -10.347 41.382 1.00 68.56 113 LYS A CA 1
ATOM 846 C C . LYS A 1 113 ? -24.609 -9.766 42.060 1.00 68.56 113 LYS A C 1
ATOM 848 O O . LYS A 1 113 ? -23.732 -9.284 41.365 1.00 68.56 113 LYS A O 1
ATOM 853 N N . ALA A 1 114 ? -24.471 -9.889 43.378 1.00 66.69 114 ALA A N 1
ATOM 854 C CA . ALA A 1 114 ? -23.302 -9.447 44.139 1.00 66.69 114 ALA A CA 1
ATOM 855 C C . ALA A 1 114 ? -22.072 -10.337 43.889 1.00 66.69 114 ALA A C 1
ATOM 857 O O . ALA A 1 114 ? -20.956 -9.838 43.795 1.00 66.69 114 ALA A O 1
ATOM 858 N N . LYS A 1 115 ? -22.263 -11.653 43.710 1.00 63.62 115 LYS A N 1
ATOM 859 C CA . LYS A 1 115 ? -21.199 -12.560 43.243 1.00 63.62 115 LYS A CA 1
ATOM 860 C C . LYS A 1 115 ? -20.803 -12.275 41.792 1.00 63.62 115 LYS A C 1
ATOM 862 O O . LYS A 1 115 ? -19.623 -12.313 41.482 1.00 63.62 115 LYS A O 1
ATOM 867 N N . SER A 1 116 ? -21.757 -11.926 40.930 1.00 60.06 116 SER A N 1
ATOM 868 C CA . SER A 1 116 ? -21.481 -11.463 39.564 1.00 60.06 116 SER A CA 1
ATOM 869 C C . SER A 1 116 ? -20.779 -10.102 39.543 1.00 60.06 116 SER A C 1
ATOM 871 O O . SER A 1 116 ? -19.950 -9.870 38.674 1.00 60.06 116 SER A O 1
ATOM 873 N N . ALA A 1 117 ? -21.058 -9.220 40.506 1.00 57.53 117 ALA A N 1
ATOM 874 C CA . ALA A 1 117 ? -20.383 -7.932 40.646 1.00 57.53 117 ALA A CA 1
ATOM 875 C C . ALA A 1 117 ? -18.909 -8.070 41.075 1.00 57.53 117 ALA A C 1
ATOM 877 O O . ALA A 1 117 ? -18.119 -7.176 40.804 1.00 57.53 117 ALA A O 1
ATOM 878 N N . ARG A 1 118 ? -18.507 -9.204 41.675 1.00 56.78 118 ARG A N 1
ATOM 879 C CA . ARG A 1 118 ? -17.086 -9.540 41.894 1.00 56.78 118 ARG A CA 1
ATOM 880 C C . ARG A 1 118 ? -16.341 -9.934 40.612 1.00 56.78 118 ARG A C 1
ATOM 882 O O . ARG A 1 118 ? -15.120 -9.960 40.632 1.00 56.78 118 ARG A O 1
ATOM 889 N N . HIS A 1 119 ? -17.056 -10.216 39.522 1.00 57.25 119 HIS A N 1
ATOM 890 C CA . HIS A 1 119 ? -16.495 -10.435 38.184 1.00 57.25 119 HIS A CA 1
ATOM 891 C C . HIS A 1 119 ? -16.650 -9.196 37.290 1.00 57.25 119 HIS A C 1
ATOM 893 O O . HIS A 1 119 ? -16.786 -9.314 36.076 1.00 57.25 119 HIS A O 1
ATOM 899 N N . GLN A 1 120 ? -16.673 -7.996 37.873 1.00 62.75 120 GLN A N 1
ATOM 900 C CA . GLN A 1 120 ? -16.460 -6.790 37.081 1.00 62.75 120 GLN A CA 1
ATOM 901 C C . GLN A 1 120 ? -15.002 -6.796 36.621 1.00 62.75 120 GLN A C 1
ATOM 903 O O . GLN A 1 120 ? -14.099 -6.819 37.453 1.00 62.75 120 GLN A O 1
ATOM 908 N N . SER A 1 121 ? -14.780 -6.837 35.306 1.00 62.88 121 SER A N 1
ATOM 909 C CA . SER A 1 121 ? -13.449 -6.737 34.704 1.00 62.88 121 SER A CA 1
ATOM 910 C C . SER A 1 121 ? -12.805 -5.428 35.156 1.00 62.88 121 SER A C 1
ATOM 912 O O . SER A 1 121 ? -13.229 -4.351 34.735 1.00 62.88 121 SER A O 1
ATOM 914 N N . THR A 1 122 ? -11.824 -5.514 36.050 1.00 73.19 122 THR A N 1
ATOM 915 C CA . THR A 1 122 ? -11.106 -4.338 36.557 1.00 73.19 122 THR A CA 1
ATOM 916 C C . THR A 1 122 ? -10.009 -3.899 35.601 1.00 73.19 122 THR A C 1
ATOM 918 O O . THR A 1 122 ? -9.711 -2.711 35.515 1.00 73.19 122 THR A O 1
ATOM 921 N N . ASN A 1 123 ? -9.436 -4.849 34.859 1.00 82.56 123 ASN A N 1
ATOM 922 C CA . ASN A 1 123 ? -8.346 -4.615 33.928 1.00 82.56 123 ASN A CA 1
ATOM 923 C C . ASN A 1 123 ? -8.743 -5.010 32.506 1.00 82.56 123 ASN A C 1
ATOM 925 O O . ASN A 1 123 ? -9.584 -5.880 32.289 1.00 82.56 123 ASN A O 1
ATOM 929 N N . LEU A 1 124 ? -8.074 -4.404 31.522 1.00 86.69 124 LEU A N 1
ATOM 930 C CA . LEU A 1 124 ? -8.279 -4.702 30.103 1.00 86.69 124 LEU A CA 1
ATOM 931 C C . LEU A 1 124 ? -8.035 -6.191 29.785 1.00 86.69 124 LEU A C 1
ATOM 933 O O . LEU A 1 124 ? -8.756 -6.769 28.985 1.00 86.69 124 LEU A O 1
ATOM 937 N N . LEU A 1 125 ? -7.065 -6.824 30.455 1.00 87.75 125 LEU A N 1
ATOM 938 C CA . LEU A 1 125 ? -6.746 -8.252 30.298 1.00 87.75 125 LEU A CA 1
ATOM 939 C C . LEU A 1 125 ? -7.805 -9.199 30.884 1.00 87.75 125 LEU A C 1
ATOM 941 O O . LEU A 1 125 ? -7.790 -10.381 30.560 1.00 87.75 125 LEU A O 1
ATOM 945 N N . ASP A 1 126 ? -8.719 -8.693 31.716 1.00 87.12 126 ASP A N 1
ATOM 946 C CA . ASP A 1 126 ? -9.822 -9.487 32.266 1.00 87.12 126 ASP A CA 1
ATOM 947 C C . ASP A 1 126 ? -10.985 -9.613 31.258 1.00 87.12 126 ASP A C 1
ATOM 949 O O . ASP A 1 126 ? -11.968 -10.309 31.521 1.00 87.12 126 ASP A O 1
ATOM 953 N N . LEU A 1 127 ? -10.907 -8.914 30.116 1.00 89.69 127 LEU A N 1
ATOM 954 C CA . LEU A 1 127 ? -11.912 -8.976 29.060 1.00 89.69 127 LEU A CA 1
ATOM 955 C C . LEU A 1 127 ? -11.777 -10.264 28.229 1.00 89.69 127 LEU A C 1
ATOM 957 O O . LEU A 1 127 ? -10.662 -10.695 27.934 1.00 89.69 127 LEU A O 1
ATOM 961 N N . PRO A 1 128 ? -12.900 -10.832 27.756 1.00 91.94 128 PRO A N 1
ATOM 962 C CA . PRO A 1 128 ? -12.888 -11.874 26.738 1.00 91.94 128 PRO A CA 1
ATOM 963 C C . PRO A 1 128 ? -12.129 -11.449 25.473 1.00 91.94 128 PRO A C 1
ATOM 965 O O . PRO A 1 128 ? -12.188 -10.286 25.054 1.00 91.94 128 PRO A O 1
ATOM 968 N N . ASN A 1 129 ? -11.464 -12.412 24.830 1.00 92.06 129 ASN A N 1
ATOM 969 C CA . ASN A 1 129 ? -10.659 -12.186 23.626 1.00 92.06 129 ASN A CA 1
ATOM 970 C C . ASN A 1 129 ? -11.468 -11.546 22.489 1.00 92.06 129 ASN A C 1
ATOM 972 O O . ASN A 1 129 ? -10.921 -10.771 21.712 1.00 92.06 129 ASN A O 1
ATOM 976 N N . GLU A 1 130 ? -12.769 -11.819 22.406 1.00 92.81 130 GLU A N 1
ATOM 977 C CA . GLU A 1 130 ? -13.671 -11.246 21.408 1.00 92.81 130 GLU A CA 1
ATOM 978 C C . GLU A 1 130 ? -13.848 -9.736 21.606 1.00 92.81 130 GLU A C 1
ATOM 980 O O . GLU A 1 130 ? -13.889 -8.979 20.636 1.00 92.81 130 GLU A O 1
ATOM 985 N N . LEU A 1 131 ? -13.915 -9.273 22.860 1.00 93.50 131 LEU A N 1
ATOM 986 C CA . LEU A 1 131 ? -13.999 -7.844 23.161 1.00 93.50 131 LEU A CA 1
ATOM 987 C C . LEU A 1 131 ? -12.668 -7.149 22.885 1.00 93.50 131 LEU A C 1
ATOM 989 O O . LEU A 1 131 ? -12.664 -6.073 22.292 1.00 93.50 131 LEU A O 1
ATOM 993 N N . LEU A 1 132 ? -11.548 -7.780 23.247 1.00 93.56 132 LEU A N 1
ATOM 994 C CA . LEU A 1 132 ? -10.213 -7.278 22.914 1.00 93.56 132 LEU A CA 1
ATOM 995 C C . LEU A 1 132 ? -10.011 -7.177 21.400 1.00 93.56 132 LEU A C 1
ATOM 997 O O . LEU A 1 132 ? -9.562 -6.144 20.911 1.00 93.56 132 LEU A O 1
ATOM 1001 N N . PHE A 1 133 ? -10.419 -8.201 20.650 1.00 93.94 133 PHE A N 1
ATOM 1002 C CA . PHE A 1 133 ? -10.392 -8.192 19.190 1.00 93.94 133 PHE A CA 1
ATOM 1003 C C . PHE A 1 133 ? -11.223 -7.039 18.617 1.00 93.94 133 PHE A C 1
ATOM 1005 O O . PHE A 1 133 ? -10.739 -6.300 17.761 1.00 93.94 133 PHE A O 1
ATOM 1012 N N . ASN A 1 134 ? -12.446 -6.838 19.118 1.00 94.00 134 ASN A N 1
ATOM 1013 C CA . ASN A 1 134 ? -13.299 -5.734 18.681 1.00 94.00 134 ASN A CA 1
ATOM 1014 C C . ASN A 1 134 ? -12.659 -4.372 18.969 1.00 94.00 134 ASN A C 1
ATOM 1016 O O . ASN A 1 134 ? -12.670 -3.514 18.092 1.00 94.00 134 ASN A O 1
ATOM 1020 N N . ILE A 1 135 ? -12.048 -4.183 20.142 1.00 94.50 135 ILE A N 1
ATOM 1021 C CA . ILE A 1 135 ? -11.310 -2.954 20.469 1.00 94.50 135 ILE A CA 1
ATOM 1022 C C . ILE A 1 135 ? -10.162 -2.756 19.474 1.00 94.50 135 ILE A C 1
ATOM 1024 O O . ILE A 1 135 ? -10.088 -1.712 18.828 1.00 94.50 135 ILE A O 1
ATOM 1028 N N . PHE A 1 136 ? -9.316 -3.771 19.280 1.00 94.75 136 PHE A N 1
ATOM 1029 C CA . PHE A 1 136 ? -8.169 -3.690 18.372 1.00 94.75 136 PHE A CA 1
ATOM 1030 C C . PHE A 1 136 ? -8.588 -3.445 16.919 1.00 94.75 136 PHE A C 1
ATOM 1032 O O . PHE A 1 136 ? -7.875 -2.765 16.189 1.00 94.75 136 PHE A O 1
ATOM 1039 N N . SER A 1 137 ? -9.756 -3.939 16.499 1.00 94.25 137 SER A N 1
ATOM 1040 C CA . SER A 1 137 ? -10.274 -3.732 15.140 1.00 94.25 137 SER A CA 1
ATOM 1041 C C . SER A 1 137 ? -10.636 -2.275 14.830 1.00 94.25 137 SER A C 1
ATOM 1043 O O . SER A 1 137 ? -10.657 -1.889 13.663 1.00 94.25 137 SER A O 1
ATOM 1045 N N . GLN A 1 138 ? -10.906 -1.461 15.858 1.00 93.31 138 GLN A N 1
ATOM 1046 C CA . GLN A 1 138 ? -11.214 -0.032 15.710 1.00 93.31 138 GLN A CA 1
ATOM 1047 C C . GLN A 1 138 ? -9.956 0.848 15.734 1.00 93.31 138 GLN A C 1
ATOM 1049 O O . GLN A 1 138 ? -9.981 2.000 15.281 1.00 93.31 138 GLN A O 1
ATOM 1054 N N . MET A 1 139 ? -8.853 0.303 16.249 1.00 94.25 139 MET A N 1
ATOM 1055 C CA . MET A 1 139 ? -7.573 0.993 16.373 1.00 94.25 139 MET A CA 1
ATOM 1056 C C . MET A 1 139 ? -6.868 1.124 15.023 1.00 94.25 139 MET A C 1
ATOM 1058 O O . MET A 1 139 ? -7.162 0.423 14.051 1.00 94.25 139 MET A O 1
ATOM 1062 N N . ARG A 1 140 ? -5.912 2.050 14.954 1.00 94.62 140 ARG A N 1
ATOM 1063 C CA . ARG A 1 140 ? -5.050 2.201 13.783 1.00 94.62 140 ARG A CA 1
ATOM 1064 C C . ARG A 1 140 ? -3.997 1.087 13.742 1.00 94.62 140 ARG A C 1
ATOM 1066 O O . ARG A 1 140 ? -3.532 0.659 14.800 1.00 94.62 140 ARG A O 1
ATOM 1073 N N . PRO A 1 141 ? -3.546 0.647 12.551 1.00 96.19 141 PRO A N 1
ATOM 1074 C CA . PRO A 1 141 ? -2.502 -0.375 12.440 1.00 96.19 141 PRO A CA 1
ATOM 1075 C C . PRO A 1 141 ? -1.237 -0.061 13.250 1.00 96.19 141 PRO A C 1
ATOM 1077 O O . PRO A 1 141 ? -0.663 -0.957 13.865 1.00 96.19 141 PRO A O 1
ATOM 1080 N N . SER A 1 142 ? -0.813 1.205 13.292 1.00 95.56 142 SER A N 1
ATOM 1081 C CA . SER A 1 142 ? 0.309 1.675 14.113 1.00 95.56 142 SER A CA 1
ATOM 1082 C C . SER A 1 142 ? 0.130 1.405 15.607 1.00 95.56 142 SER A C 1
ATOM 1084 O O . SER A 1 142 ? 1.069 0.970 16.272 1.00 95.56 142 SER A O 1
ATOM 1086 N N . GLU A 1 143 ? -1.074 1.616 16.128 1.00 95.44 143 GLU A N 1
ATOM 1087 C CA . GLU A 1 143 ? -1.407 1.408 17.536 1.00 95.44 143 GLU A CA 1
ATOM 1088 C C . GLU A 1 143 ? -1.491 -0.085 17.863 1.00 95.44 143 GLU A C 1
ATOM 1090 O O . GLU A 1 143 ? -0.968 -0.522 18.887 1.00 95.44 143 GLU A O 1
ATOM 1095 N N . VAL A 1 144 ? -2.068 -0.888 16.961 1.00 95.50 144 VAL A N 1
ATOM 1096 C CA . VAL A 1 144 ? -2.105 -2.355 17.086 1.00 95.50 144 VAL A CA 1
ATOM 1097 C C . VAL A 1 144 ? -0.688 -2.939 17.089 1.00 95.50 144 VAL A C 1
ATOM 1099 O O . VAL A 1 144 ? -0.369 -3.795 17.913 1.00 95.50 144 VAL A O 1
ATOM 1102 N N . LEU A 1 145 ? 0.199 -2.444 16.221 1.00 94.75 145 LEU A N 1
ATOM 1103 C CA . LEU A 1 145 ? 1.614 -2.824 16.243 1.00 94.75 145 LEU A CA 1
ATOM 1104 C C . LEU A 1 145 ? 2.304 -2.388 17.544 1.00 94.75 145 LEU A C 1
ATOM 1106 O O . LEU A 1 145 ? 3.166 -3.106 18.040 1.00 94.75 145 LEU A O 1
ATOM 1110 N N . GLY A 1 146 ? 1.918 -1.248 18.122 1.00 94.44 146 GLY A N 1
ATOM 1111 C CA . GLY A 1 146 ? 2.386 -0.822 19.443 1.00 94.44 146 GLY A CA 1
ATOM 1112 C C . GLY A 1 146 ? 1.957 -1.778 20.560 1.00 94.44 146 GLY A C 1
ATOM 1113 O O . GLY A 1 146 ? 2.759 -2.104 21.435 1.00 94.44 146 GLY A O 1
ATOM 1114 N N . ILE A 1 147 ? 0.724 -2.292 20.495 1.00 93.31 147 ILE A N 1
ATOM 1115 C CA . ILE A 1 147 ? 0.165 -3.236 21.475 1.00 93.31 147 ILE A CA 1
ATOM 1116 C C . ILE A 1 147 ? 0.974 -4.536 21.571 1.00 93.31 147 ILE A C 1
ATOM 1118 O O . ILE A 1 147 ? 1.136 -5.064 22.675 1.00 93.31 147 ILE A O 1
ATOM 1122 N N . LEU A 1 148 ? 1.556 -5.005 20.460 1.00 93.12 148 LEU A N 1
ATOM 1123 C CA . LEU A 1 148 ? 2.440 -6.181 20.438 1.00 93.12 148 LEU A CA 1
ATOM 1124 C C . LEU A 1 148 ? 3.610 -6.079 21.426 1.00 93.12 148 LEU A C 1
ATOM 1126 O O . LEU A 1 148 ? 4.147 -7.096 21.856 1.00 93.12 148 LEU A O 1
ATOM 1130 N N . HIS A 1 149 ? 4.020 -4.862 21.781 1.00 91.62 149 HIS A N 1
ATOM 1131 C CA . HIS A 1 149 ? 5.161 -4.615 22.657 1.00 91.62 149 HIS A CA 1
ATOM 1132 C C . HIS A 1 149 ? 4.777 -4.384 24.124 1.00 91.62 149 HIS A C 1
ATOM 1134 O O . HIS A 1 149 ? 5.666 -4.260 24.963 1.00 91.62 149 HIS A O 1
ATOM 1140 N N . ILE A 1 150 ? 3.481 -4.340 24.454 1.00 93.81 150 ILE A N 1
ATOM 1141 C CA . ILE A 1 150 ? 3.014 -4.028 25.813 1.00 93.81 150 ILE A CA 1
ATOM 1142 C C . ILE A 1 150 ? 3.136 -5.247 26.732 1.00 93.81 150 ILE A C 1
ATOM 1144 O O . ILE A 1 150 ? 3.704 -5.158 27.818 1.00 93.81 150 ILE A O 1
ATOM 1148 N N . CYS A 1 151 ? 2.589 -6.395 26.325 1.00 94.19 151 CYS A N 1
ATOM 1149 C CA . CYS A 1 151 ? 2.649 -7.624 27.114 1.00 94.19 151 CYS A CA 1
ATOM 1150 C C . CYS A 1 151 ? 2.542 -8.876 26.234 1.00 94.19 151 CYS A C 1
ATOM 1152 O O . CYS A 1 151 ? 2.056 -8.817 25.105 1.00 94.19 151 CYS A O 1
ATOM 1154 N N . ARG A 1 152 ? 2.957 -10.029 26.778 1.00 94.75 152 ARG A N 1
ATOM 1155 C CA . ARG A 1 152 ? 2.934 -11.317 26.060 1.00 94.75 152 ARG A CA 1
ATOM 1156 C C . ARG A 1 152 ? 1.525 -11.749 25.656 1.00 94.75 152 ARG A C 1
ATOM 1158 O O . ARG A 1 152 ? 1.338 -12.193 24.537 1.00 94.75 152 ARG A O 1
ATOM 1165 N N . ALA A 1 153 ? 0.530 -11.547 26.521 1.00 92.62 153 ALA A N 1
ATOM 1166 C CA . ALA A 1 153 ? -0.852 -11.924 26.221 1.00 92.62 153 ALA A CA 1
ATOM 1167 C C . ALA A 1 153 ? -1.403 -11.181 24.992 1.00 92.62 153 ALA A C 1
ATOM 1169 O O . ALA A 1 153 ? -2.035 -11.787 24.132 1.00 92.62 153 ALA A O 1
ATOM 1170 N N . PHE A 1 154 ? -1.121 -9.880 24.871 1.00 94.00 154 PHE A N 1
ATOM 1171 C CA . PHE A 1 154 ? -1.501 -9.105 23.690 1.00 94.00 154 PHE A CA 1
ATOM 1172 C C . PHE A 1 154 ? -0.673 -9.455 22.462 1.00 94.00 154 PHE A C 1
ATOM 1174 O O . PHE A 1 154 ? -1.234 -9.529 21.371 1.00 94.00 154 PHE A O 1
ATOM 1181 N N . HIS A 1 155 ? 0.627 -9.698 22.636 1.00 94.94 155 HIS A N 1
ATOM 1182 C CA . HIS A 1 155 ? 1.474 -10.193 21.559 1.00 94.94 155 HIS A CA 1
ATOM 1183 C C . HIS A 1 155 ? 0.888 -11.473 20.952 1.00 94.94 155 HIS A C 1
ATOM 1185 O O . HIS A 1 155 ? 0.635 -11.524 19.750 1.00 94.94 155 HIS A O 1
ATOM 1191 N N . ASP A 1 156 ? 0.585 -12.461 21.793 1.00 94.50 156 ASP A N 1
ATOM 1192 C CA . ASP A 1 156 ? 0.035 -13.739 21.359 1.00 94.50 156 ASP A CA 1
ATOM 1193 C C . ASP A 1 156 ? -1.354 -13.547 20.741 1.00 94.50 156 ASP A C 1
ATOM 1195 O O . ASP A 1 156 ? -1.601 -14.037 19.642 1.00 94.50 156 ASP A O 1
ATOM 1199 N N . LEU A 1 157 ? -2.249 -12.781 21.371 1.00 93.62 157 LEU A N 1
ATOM 1200 C CA . LEU A 1 157 ? -3.595 -12.540 20.840 1.00 93.62 157 LEU A CA 1
ATOM 1201 C C . LEU A 1 157 ? -3.568 -11.899 19.443 1.00 93.62 157 LEU A C 1
ATOM 1203 O O . LEU A 1 157 ? -4.263 -12.364 18.535 1.00 93.62 157 LEU A O 1
ATOM 1207 N N . VAL A 1 158 ? -2.769 -10.847 19.252 1.00 94.94 158 VAL A N 1
ATOM 1208 C CA . VAL A 1 158 ? -2.656 -10.161 17.957 1.00 94.94 158 VAL A CA 1
ATOM 1209 C C . VAL A 1 158 ? -1.961 -11.056 16.935 1.00 94.94 158 VAL A C 1
ATOM 1211 O O . VAL A 1 158 ? -2.412 -11.106 15.797 1.00 94.94 158 VAL A O 1
ATOM 1214 N N . GLN A 1 159 ? -0.928 -11.812 17.318 1.00 94.31 159 GLN A N 1
ATOM 1215 C CA . GLN A 1 159 ? -0.238 -12.726 16.405 1.00 94.31 159 GLN A CA 1
ATOM 1216 C C . GLN A 1 159 ? -1.154 -13.864 15.923 1.00 94.31 159 GLN A C 1
ATOM 1218 O O . GLN A 1 159 ? -1.164 -14.181 14.736 1.00 94.31 159 GLN A O 1
ATOM 1223 N N . HIS A 1 160 ? -1.974 -14.447 16.804 1.00 94.31 160 HIS A N 1
ATOM 1224 C CA . HIS A 1 160 ? -2.922 -15.503 16.425 1.00 94.31 160 HIS A CA 1
ATOM 1225 C C . HIS A 1 160 ? -4.079 -14.979 15.560 1.00 94.31 160 HIS A C 1
ATOM 1227 O O . HIS A 1 160 ? -4.600 -15.708 14.718 1.00 94.31 160 HIS A O 1
ATOM 1233 N N . SER A 1 161 ? -4.494 -13.725 15.759 1.00 93.75 161 SER A N 1
ATOM 1234 C CA . SER A 1 161 ? -5.625 -13.114 15.046 1.00 93.75 161 SER A CA 1
ATOM 1235 C C . SER A 1 161 ? -5.214 -12.157 13.921 1.00 93.75 161 SER A C 1
ATOM 1237 O O . SER A 1 161 ? -6.080 -11.514 13.325 1.00 93.75 161 SER A O 1
ATOM 1239 N N . GLU A 1 162 ? -3.922 -12.091 13.581 1.00 94.94 162 GLU A N 1
ATOM 1240 C CA . GLU A 1 162 ? -3.341 -11.044 12.734 1.00 94.94 162 GLU A CA 1
ATOM 1241 C C . GLU A 1 162 ? -4.065 -10.910 11.392 1.00 94.94 162 GLU A C 1
ATOM 1243 O O . GLU A 1 162 ? -4.446 -9.809 10.992 1.00 94.94 162 GLU A O 1
ATOM 1248 N N . ALA A 1 163 ? -4.304 -12.031 10.706 1.00 95.06 163 ALA A N 1
ATOM 1249 C CA . ALA A 1 163 ? -4.957 -12.041 9.401 1.00 95.06 163 ALA A CA 1
ATOM 1250 C C . ALA A 1 163 ? -6.412 -11.540 9.469 1.00 95.06 163 ALA A C 1
ATOM 1252 O O . ALA A 1 163 ? -6.836 -10.744 8.627 1.00 95.06 163 ALA A O 1
ATOM 1253 N N . LEU A 1 164 ? -7.174 -11.973 10.480 1.00 95.94 164 LEU A N 1
ATOM 1254 C CA . LEU A 1 164 ? -8.570 -11.562 10.666 1.00 95.94 164 LEU A CA 1
ATOM 1255 C C . LEU A 1 164 ? -8.668 -10.089 11.054 1.00 95.94 164 LEU A C 1
ATOM 1257 O O . LEU A 1 164 ? -9.491 -9.362 10.494 1.00 95.94 164 LEU A O 1
ATOM 1261 N N . LEU A 1 165 ? -7.805 -9.656 11.972 1.00 95.88 165 LEU A N 1
ATOM 1262 C CA . LEU A 1 165 ? -7.737 -8.283 12.447 1.00 95.88 165 LEU A CA 1
ATOM 1263 C C . LEU A 1 165 ? -7.360 -7.334 11.308 1.00 95.88 165 LEU A C 1
ATOM 1265 O O . LEU A 1 165 ? -8.060 -6.357 11.052 1.00 95.88 165 LEU A O 1
ATOM 1269 N N . SER A 1 166 ? -6.308 -7.673 10.561 1.00 95.94 166 SER A N 1
ATOM 1270 C CA . SER A 1 166 ? -5.843 -6.880 9.420 1.00 95.94 166 SER A CA 1
ATOM 1271 C C . SER A 1 166 ? -6.910 -6.779 8.341 1.00 95.94 166 SER A C 1
ATOM 1273 O O . SER A 1 166 ? -7.157 -5.692 7.828 1.00 95.94 166 SER A O 1
ATOM 1275 N N . ARG A 1 167 ? -7.602 -7.882 8.025 1.00 96.25 167 ARG A N 1
ATOM 1276 C CA . ARG A 1 167 ? -8.705 -7.866 7.058 1.00 96.25 167 ARG A CA 1
ATOM 1277 C C . ARG A 1 167 ? -9.832 -6.937 7.508 1.00 96.25 167 ARG A C 1
ATOM 1279 O O . ARG A 1 167 ? -10.314 -6.159 6.690 1.00 96.25 167 ARG A O 1
ATOM 1286 N N . HIS A 1 168 ? -10.221 -6.993 8.784 1.00 96.56 168 HIS A N 1
ATOM 1287 C CA . HIS A 1 168 ? -11.233 -6.093 9.336 1.00 96.56 168 HIS A CA 1
ATOM 1288 C C . HIS A 1 168 ? -10.805 -4.630 9.224 1.00 96.56 168 HIS A C 1
ATOM 1290 O O . HIS A 1 168 ? -11.534 -3.839 8.627 1.00 96.56 168 HIS A O 1
ATOM 1296 N N . ILE A 1 169 ? -9.605 -4.293 9.703 1.00 96.69 169 ILE A N 1
ATOM 1297 C CA . ILE A 1 169 ? -9.075 -2.925 9.672 1.00 96.69 169 ILE A CA 1
ATOM 1298 C C . ILE A 1 169 ? -9.004 -2.397 8.236 1.00 96.69 169 ILE A C 1
ATOM 1300 O O . ILE A 1 169 ? -9.490 -1.305 7.957 1.00 96.69 169 ILE A O 1
ATOM 1304 N N . VAL A 1 170 ? -8.453 -3.180 7.303 1.00 97.00 170 VAL A N 1
ATOM 1305 C CA . VAL A 1 170 ? -8.330 -2.782 5.894 1.00 97.00 170 VAL A CA 1
ATOM 1306 C C . VAL A 1 170 ? -9.700 -2.586 5.252 1.00 97.00 170 VAL A C 1
ATOM 1308 O O . VAL A 1 170 ? -9.906 -1.588 4.571 1.00 97.00 170 VAL A O 1
ATOM 1311 N N . SER A 1 171 ? -10.653 -3.489 5.493 1.00 95.88 171 SER A N 1
ATOM 1312 C CA . SER A 1 171 ? -12.003 -3.361 4.931 1.00 95.88 171 SER A CA 1
ATOM 1313 C C . SER A 1 171 ? -12.785 -2.171 5.490 1.00 95.88 171 SER A C 1
ATOM 1315 O O . SER A 1 171 ? -13.564 -1.568 4.759 1.00 95.88 171 SER A O 1
ATOM 1317 N N . ALA A 1 172 ? -12.569 -1.828 6.763 1.00 95.12 172 ALA A N 1
ATOM 1318 C CA . ALA A 1 172 ? -13.288 -0.758 7.441 1.00 95.12 172 ALA A CA 1
ATOM 1319 C C . ALA A 1 172 ? -12.673 0.625 7.184 1.00 95.12 172 ALA A C 1
ATOM 1321 O O . ALA A 1 172 ? -13.406 1.598 7.045 1.00 95.12 172 ALA A O 1
ATOM 1322 N N . ARG A 1 173 ? -11.337 0.724 7.140 1.00 95.62 173 ARG A N 1
ATOM 1323 C CA . ARG A 1 173 ? -10.620 2.007 7.049 1.00 95.62 173 ARG A CA 1
ATOM 1324 C C . ARG A 1 173 ? -10.030 2.303 5.677 1.00 95.62 173 ARG A C 1
ATOM 1326 O O . ARG A 1 173 ? -9.912 3.476 5.330 1.00 95.62 173 ARG A O 1
ATOM 1333 N N . TYR A 1 174 ? -9.626 1.272 4.934 1.00 96.88 174 TYR A N 1
ATOM 1334 C CA . TYR A 1 174 ? -8.844 1.421 3.702 1.00 96.88 174 TYR A CA 1
ATOM 1335 C C . TYR A 1 174 ? -9.444 0.725 2.454 1.00 96.88 174 TYR A C 1
ATOM 1337 O O . TYR A 1 174 ? -8.684 0.121 1.682 1.00 96.88 174 TYR A O 1
ATOM 1345 N N . PRO A 1 175 ? -10.776 0.738 2.220 1.00 95.12 175 PRO A N 1
ATOM 1346 C CA . PRO A 1 175 ? -11.380 0.058 1.072 1.00 95.12 175 PRO A CA 1
ATOM 1347 C C . PRO A 1 175 ? -10.899 0.556 -0.302 1.00 95.12 175 PRO A C 1
ATOM 1349 O O . PRO A 1 175 ? -10.856 -0.239 -1.248 1.00 95.12 175 PRO A O 1
ATOM 1352 N N . VAL A 1 176 ? -10.546 1.836 -0.456 1.00 94.69 176 VAL A N 1
ATOM 1353 C CA . VAL A 1 176 ? -10.066 2.400 -1.732 1.00 94.69 176 VAL A CA 1
ATOM 1354 C C . VAL A 1 176 ? -8.591 2.069 -1.932 1.00 94.69 176 VAL A C 1
ATOM 1356 O O . VAL A 1 176 ? -8.203 1.547 -2.981 1.00 94.69 176 VAL A O 1
ATOM 1359 N N . LEU A 1 177 ? -7.765 2.338 -0.923 1.00 95.88 177 LEU A N 1
ATOM 1360 C CA . LEU A 1 177 ? -6.324 2.140 -0.961 1.00 95.88 177 LEU A CA 1
ATOM 1361 C C . LEU A 1 177 ? -5.976 0.665 -1.152 1.00 95.88 177 LEU A C 1
ATOM 1363 O O . LEU A 1 177 ? -5.085 0.357 -1.941 1.00 95.88 177 LEU A O 1
ATOM 1367 N N . ALA A 1 178 ? -6.720 -0.252 -0.529 1.00 95.25 178 ALA A N 1
ATOM 1368 C CA . ALA A 1 178 ? -6.510 -1.688 -0.702 1.00 95.25 178 ALA A CA 1
ATOM 1369 C C . ALA A 1 178 ? -6.709 -2.160 -2.154 1.00 95.25 178 ALA A C 1
ATOM 1371 O O . ALA A 1 178 ? -6.046 -3.094 -2.612 1.00 95.25 178 ALA A O 1
ATOM 1372 N N . LYS A 1 179 ? -7.601 -1.505 -2.911 1.00 93.62 179 LYS A N 1
ATOM 1373 C CA . LYS A 1 179 ? -7.821 -1.812 -4.334 1.00 93.62 179 LYS A CA 1
ATOM 1374 C C . LYS A 1 179 ? -6.674 -1.299 -5.207 1.00 93.62 179 LYS A C 1
ATOM 1376 O O . LYS A 1 179 ? -6.308 -1.986 -6.158 1.00 93.62 179 LYS A O 1
ATOM 1381 N N . CYS A 1 180 ? -6.116 -0.131 -4.882 1.00 93.19 180 CYS A N 1
ATOM 1382 C CA . CYS A 1 180 ? -5.023 0.501 -5.632 1.00 93.19 180 CYS A CA 1
ATOM 1383 C C . CYS A 1 180 ? -3.650 -0.119 -5.329 1.00 93.19 180 CYS A C 1
ATOM 1385 O O . CYS A 1 180 ? -2.814 -0.265 -6.218 1.00 93.19 180 CYS A O 1
ATOM 1387 N N . PHE A 1 181 ? -3.412 -0.490 -4.071 1.00 94.69 181 PHE A N 1
ATOM 1388 C CA . PHE A 1 181 ? -2.120 -0.957 -3.575 1.00 94.69 181 PHE A CA 1
ATOM 1389 C C . PHE A 1 181 ? -2.200 -2.418 -3.168 1.00 94.69 181 PHE A C 1
ATOM 1391 O O . PHE A 1 181 ? -2.204 -2.759 -1.988 1.00 94.69 181 PHE A O 1
ATOM 1398 N N . ARG A 1 182 ? -2.264 -3.306 -4.156 1.00 93.81 182 ARG A N 1
ATOM 1399 C CA . ARG A 1 182 ? -2.183 -4.747 -3.898 1.00 93.81 182 ARG A CA 1
ATOM 1400 C C . ARG A 1 182 ? -0.742 -5.163 -3.627 1.00 93.81 182 ARG A C 1
ATOM 1402 O O . ARG A 1 182 ? 0.181 -4.635 -4.244 1.00 93.81 182 ARG A O 1
ATOM 1409 N N . LEU A 1 183 ? -0.559 -6.159 -2.765 1.00 94.56 183 LEU A N 1
ATOM 1410 C CA . LEU A 1 183 ? 0.755 -6.743 -2.515 1.00 94.56 183 LEU A CA 1
ATOM 1411 C C . LEU A 1 183 ? 1.281 -7.487 -3.762 1.00 94.56 183 LEU A C 1
ATOM 1413 O O . LEU A 1 183 ? 0.500 -8.107 -4.505 1.00 94.56 183 LEU A O 1
ATOM 1417 N N . PRO A 1 184 ? 2.599 -7.431 -4.024 1.00 94.69 184 PRO A N 1
ATOM 1418 C CA . PRO A 1 184 ? 3.280 -8.435 -4.831 1.00 94.69 184 PRO A CA 1
ATOM 1419 C C . PRO A 1 184 ? 3.020 -9.834 -4.264 1.00 94.69 184 PRO A C 1
ATOM 1421 O O . PRO A 1 184 ? 2.822 -9.990 -3.064 1.00 94.69 184 PRO A O 1
ATOM 1424 N N . VAL A 1 185 ? 3.007 -10.843 -5.129 1.00 94.44 185 VAL A N 1
ATOM 1425 C CA . VAL A 1 185 ? 2.833 -12.237 -4.701 1.00 94.44 185 VAL A CA 1
ATOM 1426 C C . VAL A 1 185 ? 4.196 -12.783 -4.274 1.00 94.44 185 VAL A C 1
ATOM 1428 O O . VAL A 1 185 ? 5.199 -12.479 -4.933 1.00 94.44 185 VAL A O 1
ATOM 1431 N N . SER A 1 186 ? 4.243 -13.540 -3.173 1.00 94.19 186 SER A N 1
ATOM 1432 C CA . SER A 1 186 ? 5.464 -14.240 -2.758 1.00 94.19 186 SER A CA 1
ATOM 1433 C C . SER A 1 186 ? 5.869 -15.234 -3.839 1.00 94.19 186 SER A C 1
ATOM 1435 O O . SER A 1 186 ? 5.010 -15.813 -4.503 1.00 94.19 186 SER A O 1
ATOM 1437 N N . LEU A 1 187 ? 7.169 -15.450 -4.032 1.00 92.62 187 LEU A N 1
ATOM 1438 C CA . LEU A 1 187 ? 7.590 -16.485 -4.975 1.00 92.62 187 LEU A CA 1
ATOM 1439 C C . LEU A 1 187 ? 7.150 -17.884 -4.504 1.00 92.62 187 LEU A C 1
ATOM 1441 O O . LEU A 1 187 ? 6.783 -18.715 -5.331 1.00 92.62 187 LEU A O 1
ATOM 1445 N N . ASP A 1 188 ? 7.109 -18.102 -3.188 1.00 92.69 188 ASP A N 1
ATOM 1446 C CA . ASP A 1 188 ? 6.688 -19.366 -2.568 1.00 92.69 188 ASP A CA 1
ATOM 1447 C C . ASP A 1 188 ? 5.245 -19.765 -2.928 1.00 92.69 188 ASP A C 1
ATOM 1449 O O . ASP A 1 188 ? 4.926 -20.951 -2.976 1.00 92.69 188 ASP A O 1
ATOM 1453 N N . ASP A 1 189 ? 4.385 -18.785 -3.228 1.00 92.19 189 ASP A N 1
ATOM 1454 C CA . ASP A 1 189 ? 2.972 -19.003 -3.566 1.00 92.19 189 ASP A CA 1
ATOM 1455 C C . ASP A 1 189 ? 2.752 -19.306 -5.064 1.00 92.19 189 ASP A C 1
ATOM 1457 O O . ASP A 1 189 ? 1.626 -19.557 -5.497 1.00 92.19 189 ASP A O 1
ATOM 1461 N N . ILE A 1 190 ? 3.809 -19.253 -5.881 1.00 92.88 190 ILE A N 1
ATOM 1462 C CA . ILE A 1 190 ? 3.754 -19.447 -7.337 1.00 92.88 190 ILE A CA 1
ATOM 1463 C C . ILE A 1 190 ? 4.213 -20.858 -7.700 1.00 92.88 190 ILE A C 1
ATOM 1465 O O . ILE A 1 190 ? 5.117 -21.398 -7.066 1.00 92.88 190 ILE A O 1
ATOM 1469 N N . ASP A 1 191 ? 3.639 -21.429 -8.769 1.00 91.75 191 ASP A N 1
ATOM 1470 C CA . ASP A 1 191 ? 4.058 -22.727 -9.316 1.00 91.75 191 ASP A CA 1
ATOM 1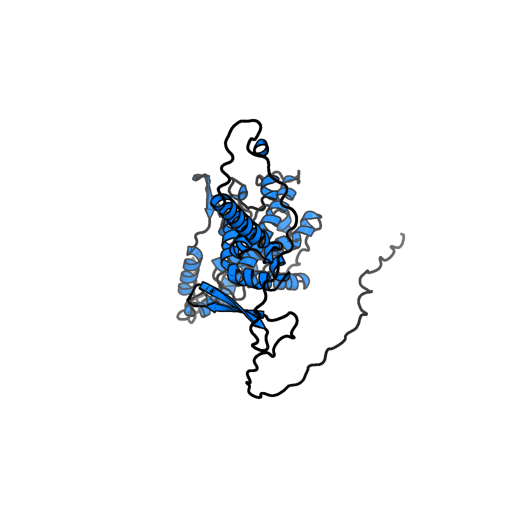471 C C . ASP A 1 191 ? 5.594 -22.780 -9.488 1.00 91.75 191 ASP A C 1
ATOM 1473 O O . ASP A 1 191 ? 6.145 -21.982 -10.262 1.00 91.75 191 ASP A O 1
ATOM 1477 N N . PRO A 1 192 ? 6.286 -23.731 -8.826 1.00 91.19 192 PRO A N 1
ATOM 1478 C CA . PRO A 1 192 ? 7.732 -23.913 -8.933 1.00 91.19 192 PRO A CA 1
ATOM 1479 C C . PRO A 1 192 ? 8.255 -23.993 -10.371 1.00 91.19 192 PRO A C 1
ATOM 1481 O O . PRO A 1 192 ? 9.380 -23.579 -10.650 1.00 91.19 192 PRO A O 1
ATOM 1484 N N . LYS A 1 193 ? 7.441 -24.463 -11.327 1.00 89.06 193 LYS A N 1
ATOM 1485 C CA . LYS A 1 193 ? 7.818 -24.508 -12.751 1.00 89.06 193 LYS A CA 1
ATOM 1486 C C . LYS A 1 193 ? 8.089 -23.125 -13.341 1.00 89.06 193 LYS A C 1
ATOM 1488 O O . LYS A 1 193 ? 8.899 -22.991 -14.256 1.00 89.06 193 LYS A O 1
ATOM 1493 N N . LEU A 1 194 ? 7.416 -22.097 -12.829 1.00 90.31 194 LEU A N 1
ATOM 1494 C CA . LEU A 1 194 ? 7.577 -20.718 -13.280 1.00 90.31 194 LEU A CA 1
ATOM 1495 C C . LEU A 1 194 ? 8.746 -20.009 -12.594 1.00 90.31 194 LEU A C 1
ATOM 1497 O O . LEU A 1 194 ? 9.178 -18.969 -13.088 1.00 90.31 194 LEU A O 1
ATOM 1501 N N . HIS A 1 195 ? 9.297 -20.555 -11.503 1.00 91.50 195 HIS A N 1
ATOM 1502 C CA . HIS A 1 195 ? 10.375 -19.906 -10.746 1.00 91.50 195 HIS A CA 1
ATOM 1503 C C . HIS A 1 195 ? 11.601 -19.640 -11.614 1.00 91.50 195 HIS A C 1
ATOM 1505 O O . HIS A 1 195 ? 12.117 -18.528 -11.597 1.00 91.50 195 HIS A O 1
ATOM 1511 N N . VAL A 1 196 ? 11.999 -20.601 -12.454 1.00 89.19 196 VAL A N 1
ATOM 1512 C CA . VAL A 1 196 ? 13.152 -20.463 -13.366 1.00 89.19 196 VAL A CA 1
ATOM 1513 C C . VAL A 1 196 ? 12.977 -19.268 -14.307 1.00 89.19 196 VAL A C 1
ATOM 1515 O O . VAL A 1 196 ? 13.895 -18.478 -14.506 1.00 89.19 196 VAL A O 1
ATOM 1518 N N . VAL A 1 197 ? 11.770 -19.095 -14.848 1.00 89.81 197 VAL A N 1
ATOM 1519 C CA . VAL A 1 197 ? 11.432 -17.982 -15.746 1.00 89.81 197 VAL A CA 1
ATOM 1520 C C . VAL A 1 197 ? 11.378 -16.655 -14.989 1.00 89.81 197 VAL A C 1
ATOM 1522 O O . VAL A 1 197 ? 11.813 -15.609 -15.482 1.00 89.81 197 VAL A O 1
ATOM 1525 N N . LEU A 1 198 ? 10.826 -16.679 -13.777 1.00 90.00 198 LEU A N 1
ATOM 1526 C CA . LEU A 1 198 ? 10.668 -15.491 -12.950 1.00 90.00 198 LEU A CA 1
ATOM 1527 C C . LEU A 1 198 ? 12.004 -14.993 -12.381 1.00 90.00 198 LEU A C 1
ATOM 1529 O O . LEU A 1 198 ? 12.189 -13.785 -12.251 1.00 90.00 198 LEU A O 1
ATOM 1533 N N . GLN A 1 199 ? 12.951 -15.887 -12.128 1.00 90.75 199 GLN A N 1
ATOM 1534 C CA . GLN A 1 199 ? 14.297 -15.565 -11.654 1.00 90.75 199 GLN A CA 1
ATOM 1535 C C . GLN A 1 199 ? 15.273 -15.228 -12.788 1.00 90.75 199 GLN A C 1
ATOM 1537 O O . GLN A 1 199 ? 16.390 -14.788 -12.528 1.00 90.75 199 GLN A O 1
ATOM 1542 N N . TYR A 1 200 ? 14.875 -15.416 -14.051 1.00 88.62 200 TYR A N 1
ATOM 1543 C CA . TYR A 1 200 ? 15.766 -15.201 -15.182 1.00 88.62 200 TYR A CA 1
ATOM 1544 C C . TYR A 1 200 ? 16.147 -13.721 -15.346 1.00 88.62 200 TYR A C 1
ATOM 1546 O O . TYR A 1 200 ? 15.335 -12.882 -15.747 1.00 88.62 200 TYR A O 1
ATOM 1554 N N . GLU A 1 201 ? 17.415 -13.414 -15.072 1.00 84.50 201 GLU A N 1
ATOM 1555 C CA . GLU A 1 201 ? 17.947 -12.050 -15.003 1.00 84.50 201 GLU A CA 1
ATOM 1556 C C . GLU A 1 201 ? 17.742 -11.264 -16.306 1.00 84.50 201 GLU A C 1
ATOM 1558 O O . GLU A 1 201 ? 17.297 -10.118 -16.281 1.00 84.50 201 GLU A O 1
ATOM 1563 N N . THR A 1 202 ? 17.969 -11.877 -17.473 1.00 84.88 202 THR A N 1
ATOM 1564 C CA . THR A 1 202 ? 17.782 -11.200 -18.767 1.00 84.88 202 THR A CA 1
ATOM 1565 C C . THR A 1 202 ? 16.341 -10.738 -18.962 1.00 84.88 202 THR A C 1
ATOM 1567 O O . THR A 1 202 ? 16.108 -9.625 -19.435 1.00 84.88 202 THR A O 1
ATOM 1570 N N . ARG A 1 203 ? 15.356 -11.544 -18.544 1.00 87.31 203 ARG A N 1
ATOM 1571 C CA . ARG A 1 203 ? 13.948 -11.136 -18.575 1.00 87.31 203 ARG A CA 1
ATOM 1572 C C . ARG A 1 203 ? 13.711 -9.955 -17.637 1.00 87.31 203 ARG A C 1
ATOM 1574 O O . ARG A 1 203 ? 13.068 -8.985 -18.037 1.00 87.31 203 ARG A O 1
ATOM 1581 N N . ILE A 1 204 ? 14.214 -10.030 -16.403 1.00 85.25 204 ILE A N 1
ATOM 1582 C CA . ILE A 1 204 ? 14.067 -8.957 -15.408 1.00 85.25 204 ILE A CA 1
ATOM 1583 C C . ILE A 1 204 ? 14.651 -7.651 -15.959 1.00 85.25 204 ILE A C 1
ATOM 1585 O O . ILE A 1 204 ? 14.003 -6.605 -15.875 1.00 85.25 204 ILE A O 1
ATOM 1589 N N . GLN A 1 205 ? 15.816 -7.718 -16.606 1.00 82.69 205 GLN A N 1
ATOM 1590 C CA . GLN A 1 205 ? 16.454 -6.592 -17.285 1.00 82.69 205 GLN A CA 1
ATOM 1591 C C . GLN A 1 205 ? 15.614 -6.052 -18.448 1.00 82.69 205 GLN A C 1
ATOM 1593 O O . GLN A 1 205 ? 15.453 -4.834 -18.554 1.00 82.69 205 GLN A O 1
ATOM 1598 N N . MET A 1 206 ? 15.031 -6.929 -19.273 1.00 82.38 206 MET A N 1
ATOM 1599 C CA . MET A 1 206 ? 14.175 -6.542 -20.403 1.00 82.38 206 MET A CA 1
ATOM 1600 C C . MET A 1 206 ? 12.884 -5.841 -19.989 1.00 82.38 206 MET A C 1
ATOM 1602 O O . MET A 1 206 ? 12.381 -5.023 -20.756 1.00 82.38 206 MET A O 1
ATOM 1606 N N . LEU A 1 207 ? 12.357 -6.095 -18.785 1.00 79.94 207 LEU A N 1
ATOM 1607 C CA . LEU A 1 207 ? 11.211 -5.328 -18.290 1.00 79.94 207 LEU A CA 1
ATOM 1608 C C . LEU A 1 207 ? 11.534 -3.826 -18.257 1.00 79.94 207 LEU A C 1
ATOM 1610 O O . LEU A 1 207 ? 10.641 -3.011 -18.465 1.00 79.94 207 LEU A O 1
ATOM 1614 N N . GLY A 1 208 ? 12.792 -3.436 -18.008 1.00 72.00 208 GLY A N 1
ATOM 1615 C CA . GLY A 1 208 ? 13.279 -2.052 -18.116 1.00 72.00 208 GLY A CA 1
ATOM 1616 C C . GLY A 1 208 ? 12.651 -1.039 -17.144 1.00 72.00 208 GLY A C 1
ATOM 1617 O O . GLY A 1 208 ? 13.143 0.080 -17.008 1.00 72.00 208 GLY A O 1
ATOM 1618 N N . ILE A 1 209 ? 11.598 -1.420 -16.419 1.00 73.19 209 ILE A N 1
ATOM 1619 C CA . ILE A 1 209 ? 10.809 -0.552 -15.530 1.00 73.19 209 ILE A CA 1
ATOM 1620 C C . ILE A 1 209 ? 11.651 -0.061 -14.356 1.00 73.19 209 ILE A C 1
ATOM 1622 O O . ILE A 1 209 ? 11.515 1.074 -13.915 1.00 73.19 209 ILE A O 1
ATOM 1626 N N . HIS A 1 210 ? 12.563 -0.897 -13.866 1.00 65.81 210 HIS A N 1
ATOM 1627 C CA . HIS A 1 210 ? 13.448 -0.561 -12.754 1.00 65.81 210 HIS A CA 1
ATOM 1628 C C . HIS A 1 210 ? 14.545 0.440 -13.145 1.00 65.81 210 HIS A C 1
ATOM 1630 O O . HIS A 1 210 ? 15.028 1.166 -12.284 1.00 65.81 210 HIS A O 1
ATOM 1636 N N . ARG A 1 211 ? 14.927 0.527 -14.431 1.00 68.12 211 ARG A N 1
ATOM 1637 C CA . ARG A 1 211 ? 15.964 1.473 -14.890 1.00 68.12 211 ARG A CA 1
ATOM 1638 C C . ARG A 1 211 ? 15.473 2.914 -14.881 1.00 68.12 211 ARG A C 1
ATOM 1640 O O . ARG A 1 211 ? 16.282 3.833 -14.846 1.00 68.12 211 ARG A O 1
ATOM 1647 N N . ARG A 1 212 ? 14.152 3.109 -14.904 1.00 76.81 2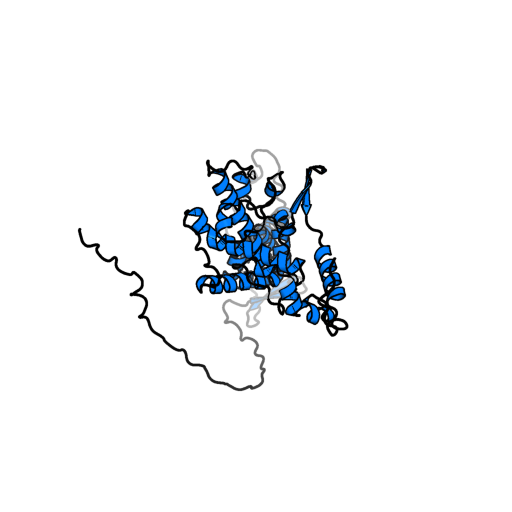12 ARG A N 1
ATOM 1648 C CA . ARG A 1 212 ? 13.543 4.439 -14.868 1.00 76.81 212 ARG A CA 1
ATOM 1649 C C . ARG A 1 212 ? 13.707 5.089 -13.492 1.00 76.81 212 ARG A C 1
ATOM 1651 O O . ARG A 1 212 ? 13.963 6.278 -13.417 1.00 76.81 212 ARG A O 1
ATOM 1658 N N . TYR A 1 213 ? 13.641 4.330 -12.402 1.00 85.25 213 TYR A N 1
ATOM 1659 C CA . TYR A 1 213 ? 13.551 4.915 -11.063 1.00 85.25 213 TYR A CA 1
ATOM 1660 C C . TYR A 1 213 ? 14.813 4.656 -10.242 1.00 85.25 213 TYR A C 1
ATOM 1662 O O . TYR A 1 213 ? 14.967 3.616 -9.609 1.00 85.25 213 TYR A O 1
ATOM 1670 N N . GLN A 1 214 ? 15.707 5.645 -10.180 1.00 85.38 214 GLN A N 1
ATOM 1671 C CA . GLN A 1 214 ? 16.954 5.538 -9.407 1.00 85.38 214 GLN A CA 1
ATOM 1672 C C . GLN A 1 214 ? 16.735 5.383 -7.899 1.00 85.38 214 GLN A C 1
ATOM 1674 O O . GLN A 1 214 ? 17.624 4.899 -7.200 1.00 85.38 214 GLN A O 1
ATOM 1679 N N . HIS A 1 215 ? 15.586 5.806 -7.374 1.00 87.19 215 HIS A N 1
ATOM 1680 C CA . HIS A 1 215 ? 15.278 5.772 -5.947 1.00 87.19 215 HIS A CA 1
ATOM 1681 C C . HIS A 1 215 ? 14.540 4.494 -5.520 1.00 87.19 215 HIS A C 1
ATOM 1683 O O . HIS A 1 215 ? 14.522 4.198 -4.332 1.00 87.19 215 HIS A O 1
ATOM 1689 N N . ILE A 1 216 ? 14.044 3.684 -6.464 1.00 89.69 216 ILE A N 1
ATOM 1690 C CA . ILE A 1 216 ? 13.301 2.450 -6.181 1.00 89.69 216 ILE A CA 1
ATOM 1691 C C . ILE A 1 216 ? 14.220 1.229 -6.395 1.00 89.69 216 ILE A C 1
ATOM 1693 O O . ILE A 1 216 ? 14.864 1.124 -7.439 1.00 89.69 216 ILE A O 1
ATOM 1697 N N . PRO A 1 217 ? 14.359 0.313 -5.423 1.00 90.06 217 PRO A N 1
ATOM 1698 C CA . PRO A 1 217 ? 15.081 -0.935 -5.582 1.00 90.06 217 PRO A CA 1
ATOM 1699 C C . PRO A 1 217 ? 14.240 -1.935 -6.371 1.00 90.06 217 PRO A C 1
ATOM 1701 O O . PRO A 1 217 ? 13.007 -1.912 -6.339 1.00 90.06 217 PRO A O 1
ATOM 1704 N N . GLN A 1 218 ? 14.922 -2.848 -7.049 1.00 88.25 218 GLN A N 1
ATOM 1705 C CA . GLN A 1 218 ? 14.272 -3.999 -7.658 1.00 88.25 218 GLN A CA 1
ATOM 1706 C C . GLN A 1 218 ? 13.754 -4.960 -6.576 1.00 88.25 218 GLN A C 1
ATOM 1708 O O . GLN A 1 218 ? 14.370 -5.058 -5.511 1.00 88.25 218 GLN A O 1
ATOM 1713 N N . PRO A 1 219 ? 12.638 -5.663 -6.835 1.00 90.00 219 PRO A N 1
ATOM 1714 C CA . PRO A 1 219 ? 12.233 -6.782 -5.997 1.00 90.00 219 PRO A CA 1
ATO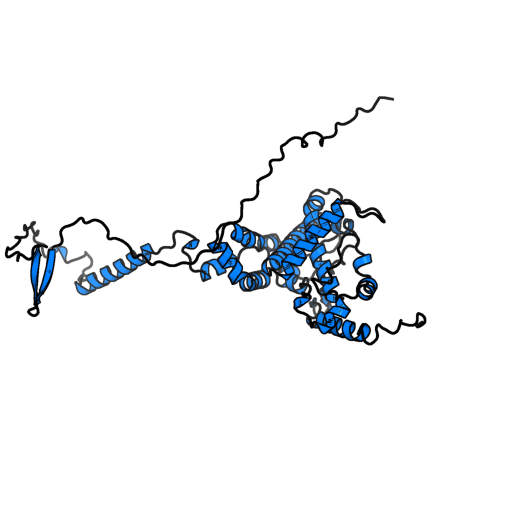M 1715 C C . PRO A 1 219 ? 13.285 -7.892 -6.072 1.00 90.00 219 PRO A C 1
ATOM 1717 O O . PRO A 1 219 ? 13.826 -8.160 -7.144 1.00 90.00 219 PRO A O 1
ATOM 1720 N N . ASP A 1 220 ? 13.545 -8.540 -4.939 1.00 89.62 220 ASP A N 1
ATOM 1721 C CA . ASP A 1 220 ? 14.395 -9.728 -4.889 1.00 89.62 220 ASP A CA 1
ATOM 1722 C C . ASP A 1 220 ? 13.710 -10.878 -5.654 1.00 89.62 220 ASP A C 1
ATOM 1724 O O . ASP A 1 220 ? 12.614 -11.294 -5.249 1.00 89.62 220 ASP A O 1
ATOM 1728 N N . PRO A 1 221 ? 14.319 -11.394 -6.741 1.00 89.88 221 PRO A N 1
ATOM 1729 C CA . PRO A 1 221 ? 13.726 -12.446 -7.557 1.00 89.88 221 PRO A CA 1
ATOM 1730 C C . PRO A 1 221 ? 13.549 -13.772 -6.820 1.00 89.88 221 PRO A C 1
ATOM 1732 O O . PRO A 1 221 ? 12.806 -14.617 -7.311 1.00 89.88 221 PRO A O 1
ATOM 1735 N N . PHE A 1 222 ? 14.206 -13.966 -5.674 1.00 91.06 222 PHE A N 1
ATOM 1736 C CA . PHE A 1 222 ? 14.076 -15.171 -4.855 1.00 91.06 222 PHE A CA 1
ATOM 1737 C C . PHE A 1 222 ? 13.010 -15.048 -3.765 1.00 91.06 222 PHE A C 1
ATOM 1739 O O . PHE A 1 222 ? 12.553 -16.065 -3.255 1.00 91.06 222 PHE A O 1
ATOM 1746 N N . ALA A 1 223 ? 12.591 -13.829 -3.417 1.00 90.62 223 ALA A N 1
ATOM 1747 C CA . ALA A 1 223 ? 11.600 -13.595 -2.367 1.00 90.62 223 ALA A CA 1
ATOM 1748 C C . ALA A 1 223 ? 10.217 -13.220 -2.918 1.00 90.62 223 ALA A C 1
ATOM 1750 O O . ALA A 1 223 ? 9.200 -13.513 -2.293 1.00 90.62 223 ALA A O 1
ATOM 1751 N N . ALA A 1 224 ? 10.156 -12.548 -4.069 1.00 93.12 224 ALA A N 1
ATOM 1752 C CA . ALA A 1 224 ? 8.911 -12.038 -4.628 1.00 93.12 224 ALA A CA 1
ATOM 1753 C C . ALA A 1 224 ? 8.795 -12.323 -6.125 1.00 93.12 224 ALA A C 1
ATOM 1755 O O . ALA A 1 224 ? 9.776 -12.356 -6.869 1.00 93.12 224 ALA A O 1
ATOM 1756 N N . CYS A 1 225 ? 7.556 -12.455 -6.590 1.00 93.56 225 CYS A N 1
ATOM 1757 C CA . CYS A 1 225 ? 7.261 -12.552 -8.007 1.00 93.56 225 CYS A CA 1
ATOM 1758 C C . CYS A 1 225 ? 7.767 -11.323 -8.766 1.00 93.56 225 CYS A C 1
ATOM 1760 O O . CYS A 1 225 ? 7.447 -10.182 -8.427 1.00 93.56 225 CYS A O 1
ATOM 1762 N N . THR A 1 226 ? 8.472 -11.555 -9.869 1.00 93.62 226 THR A N 1
ATOM 1763 C CA . THR A 1 226 ? 8.992 -10.478 -10.718 1.00 93.62 226 THR A CA 1
ATOM 1764 C C . THR A 1 226 ? 8.135 -10.217 -11.954 1.00 93.62 226 THR A C 1
ATOM 1766 O O . THR A 1 226 ? 8.582 -9.498 -12.848 1.00 93.62 226 THR A O 1
ATOM 1769 N N . CYS A 1 227 ? 6.934 -10.803 -12.082 1.00 92.69 227 CYS A N 1
ATOM 1770 C CA . CYS A 1 227 ? 6.039 -10.502 -13.208 1.00 92.69 227 CYS A CA 1
ATOM 1771 C C . CYS A 1 227 ? 5.724 -8.995 -13.276 1.00 92.69 227 CYS A C 1
ATOM 1773 O O . CYS A 1 227 ? 5.852 -8.288 -12.274 1.00 92.69 227 CYS A O 1
ATOM 1775 N N . LEU A 1 228 ? 5.325 -8.495 -14.450 1.00 91.69 228 LEU A N 1
ATOM 1776 C CA . LEU A 1 228 ? 5.112 -7.061 -14.690 1.00 91.69 228 LEU A CA 1
ATOM 1777 C C . LEU A 1 228 ? 4.215 -6.428 -13.611 1.00 91.69 228 LEU A C 1
ATOM 1779 O O . LEU A 1 228 ? 4.609 -5.457 -12.966 1.00 91.69 228 LEU A O 1
ATOM 1783 N N . THR A 1 229 ? 3.062 -7.037 -13.340 1.00 93.50 229 THR A N 1
ATOM 1784 C CA . THR A 1 229 ? 2.135 -6.613 -12.287 1.00 93.50 229 THR A CA 1
ATOM 1785 C C . THR A 1 229 ? 2.786 -6.567 -10.903 1.00 93.50 229 THR A C 1
ATOM 1787 O O . THR A 1 229 ? 2.604 -5.591 -10.178 1.00 93.50 229 THR A O 1
ATOM 1790 N N . CYS A 1 230 ? 3.546 -7.591 -10.503 1.00 93.81 230 CYS A N 1
ATOM 1791 C CA . CYS A 1 230 ? 4.178 -7.620 -9.181 1.00 93.81 230 CYS A CA 1
ATOM 1792 C C . CYS A 1 230 ? 5.312 -6.598 -9.052 1.00 93.81 230 CYS A C 1
ATOM 1794 O O . CYS A 1 230 ? 5.446 -5.990 -7.992 1.00 93.81 230 CYS A O 1
ATOM 1796 N N . VAL A 1 231 ? 6.054 -6.328 -10.131 1.00 93.06 231 VAL A N 1
ATOM 1797 C CA . VAL A 1 231 ? 7.051 -5.248 -10.171 1.00 93.06 231 VAL A CA 1
ATOM 1798 C C . VAL A 1 231 ? 6.381 -3.886 -9.995 1.00 93.06 231 VAL A C 1
ATOM 1800 O O . VAL A 1 231 ? 6.850 -3.082 -9.195 1.00 93.06 231 VAL A O 1
ATOM 1803 N N . LEU A 1 232 ? 5.259 -3.625 -10.672 1.00 92.31 232 LEU A N 1
ATOM 1804 C CA . LEU A 1 232 ? 4.521 -2.364 -10.515 1.00 92.31 232 LEU A CA 1
ATOM 1805 C C . LEU A 1 232 ? 3.931 -2.210 -9.106 1.00 92.31 232 LEU A C 1
ATOM 1807 O O . LEU A 1 232 ? 4.020 -1.137 -8.513 1.00 92.31 232 LEU A O 1
ATOM 1811 N N . ARG A 1 233 ? 3.383 -3.289 -8.533 1.00 93.94 233 ARG A N 1
ATOM 1812 C CA . ARG A 1 233 ? 2.908 -3.314 -7.138 1.00 93.94 233 ARG A CA 1
ATOM 1813 C C . ARG A 1 233 ? 4.038 -3.035 -6.148 1.00 93.94 233 ARG A C 1
ATOM 1815 O O . ARG A 1 233 ? 3.857 -2.260 -5.214 1.00 93.94 233 ARG A O 1
ATOM 1822 N N . TRP A 1 234 ? 5.213 -3.623 -6.373 1.00 94.12 234 TRP A N 1
ATOM 1823 C CA . TRP A 1 234 ? 6.406 -3.379 -5.564 1.00 94.12 234 TRP A CA 1
ATOM 1824 C C . TRP A 1 234 ? 6.822 -1.907 -5.615 1.00 94.12 234 TRP A C 1
ATOM 1826 O O . TRP A 1 234 ? 7.019 -1.288 -4.571 1.00 94.12 234 TRP A O 1
ATOM 1836 N N . GLN A 1 235 ? 6.895 -1.329 -6.819 1.00 92.94 235 GLN A N 1
ATOM 1837 C CA . GLN A 1 235 ? 7.227 0.084 -7.007 1.00 92.94 235 GLN A CA 1
ATOM 1838 C C . GLN A 1 235 ? 6.226 0.997 -6.292 1.00 92.94 235 GLN A C 1
ATOM 1840 O O . GLN A 1 235 ? 6.639 1.885 -5.554 1.00 92.94 235 GLN A O 1
ATOM 1845 N N . ALA A 1 236 ? 4.927 0.720 -6.421 1.00 93.94 236 ALA A N 1
ATOM 1846 C CA . ALA A 1 236 ? 3.877 1.489 -5.764 1.00 93.94 236 ALA A CA 1
ATOM 1847 C C . ALA A 1 236 ? 4.003 1.490 -4.228 1.00 93.94 236 ALA A C 1
ATOM 1849 O O . ALA A 1 236 ? 3.925 2.550 -3.608 1.00 93.94 236 ALA A O 1
ATOM 1850 N N . LEU A 1 237 ? 4.235 0.325 -3.610 1.00 95.38 237 LEU A N 1
ATOM 1851 C CA . LEU A 1 237 ? 4.443 0.224 -2.158 1.00 95.38 237 LEU A CA 1
ATOM 1852 C C . LEU A 1 237 ? 5.726 0.926 -1.716 1.00 95.38 237 LEU A C 1
ATOM 1854 O O . LEU A 1 237 ? 5.759 1.564 -0.665 1.00 95.38 237 LEU A O 1
ATOM 1858 N N . PHE A 1 238 ? 6.780 0.835 -2.525 1.00 94.25 238 PHE A N 1
ATOM 1859 C CA . PHE A 1 238 ? 8.025 1.527 -2.243 1.00 94.25 238 PHE A CA 1
ATOM 1860 C C . PHE A 1 238 ? 7.838 3.045 -2.244 1.00 94.25 238 PHE A C 1
ATOM 1862 O O . PHE A 1 238 ? 8.299 3.712 -1.319 1.00 94.25 238 PHE A O 1
ATOM 1869 N N . THR A 1 239 ? 7.126 3.582 -3.238 1.00 93.81 239 THR A N 1
ATOM 1870 C CA . THR A 1 239 ? 6.811 5.011 -3.326 1.00 93.81 239 THR A CA 1
ATOM 1871 C C . THR A 1 239 ? 6.071 5.497 -2.087 1.00 93.81 239 THR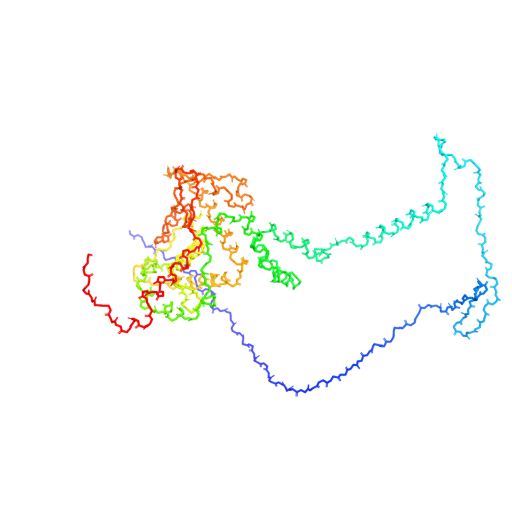 A C 1
ATOM 1873 O O . THR A 1 239 ? 6.406 6.564 -1.590 1.00 93.81 239 THR A O 1
ATOM 1876 N N . ILE A 1 240 ? 5.137 4.719 -1.525 1.00 95.81 240 ILE A N 1
ATOM 1877 C CA . ILE A 1 240 ? 4.456 5.088 -0.270 1.00 95.81 240 ILE A CA 1
ATOM 1878 C C . ILE A 1 240 ? 5.467 5.312 0.860 1.00 95.81 240 ILE A C 1
ATOM 1880 O O . ILE A 1 240 ? 5.417 6.322 1.564 1.00 95.81 240 ILE A O 1
ATOM 1884 N N . ILE A 1 241 ? 6.374 4.355 1.054 1.00 96.12 241 ILE A N 1
ATOM 1885 C CA . ILE A 1 241 ? 7.304 4.365 2.187 1.00 96.12 241 ILE A CA 1
ATOM 1886 C C . ILE A 1 241 ? 8.385 5.434 1.984 1.00 96.12 241 ILE A C 1
ATOM 1888 O O . ILE A 1 241 ? 8.730 6.143 2.929 1.00 96.12 241 ILE A O 1
ATOM 1892 N N . ASP A 1 242 ? 8.902 5.576 0.761 1.00 95.00 242 ASP A N 1
ATOM 1893 C CA . ASP A 1 242 ? 9.870 6.619 0.412 1.00 95.00 242 ASP A CA 1
ATOM 1894 C C . ASP A 1 242 ? 9.231 8.008 0.555 1.00 95.00 242 ASP A C 1
ATOM 1896 O O . ASP A 1 242 ? 9.803 8.872 1.210 1.00 95.00 242 ASP A O 1
ATOM 1900 N N . PHE A 1 243 ? 8.001 8.207 0.072 1.00 94.94 243 PHE A N 1
ATOM 1901 C CA . PHE A 1 243 ? 7.262 9.459 0.256 1.00 94.94 243 PHE A CA 1
ATOM 1902 C C . PHE A 1 243 ? 7.011 9.774 1.735 1.00 94.94 243 PHE A C 1
ATOM 1904 O O . PHE A 1 243 ? 7.180 10.921 2.146 1.00 94.94 243 PHE A O 1
ATOM 1911 N N . ASN A 1 244 ? 6.690 8.765 2.556 1.00 95.88 244 ASN A N 1
ATOM 1912 C CA . ASN A 1 244 ? 6.551 8.934 4.005 1.00 95.88 244 ASN A CA 1
ATOM 1913 C C . ASN A 1 244 ? 7.849 9.439 4.649 1.00 95.88 244 ASN A C 1
ATOM 1915 O O . ASN A 1 244 ? 7.806 10.278 5.543 1.00 95.88 244 ASN A O 1
ATOM 1919 N N . TYR A 1 245 ? 9.003 8.916 4.227 1.00 95.56 245 TYR A N 1
ATOM 1920 C CA . TYR A 1 245 ? 10.301 9.328 4.765 1.00 95.56 245 TYR A CA 1
ATOM 1921 C C . TYR A 1 245 ? 10.573 10.822 4.530 1.00 95.56 245 TYR A C 1
ATOM 1923 O O . TYR A 1 245 ? 11.143 11.483 5.392 1.00 95.56 245 TYR A O 1
ATOM 1931 N N . TRP A 1 246 ? 10.124 11.366 3.397 1.00 95.12 246 TRP A N 1
ATOM 1932 C CA . TRP A 1 246 ? 10.347 12.767 3.030 1.00 95.12 246 TRP A CA 1
ATOM 1933 C C . TRP A 1 246 ? 9.246 13.733 3.484 1.00 95.12 246 TRP A C 1
ATOM 1935 O O . TRP A 1 246 ? 9.368 14.929 3.230 1.00 95.12 246 TRP A O 1
ATOM 1945 N N . GLN A 1 247 ? 8.199 13.273 4.178 1.00 93.56 247 GLN A N 1
ATOM 1946 C CA . GLN A 1 247 ? 7.105 14.152 4.616 1.00 93.56 247 GLN A CA 1
ATOM 1947 C C . GLN A 1 247 ? 7.577 15.333 5.462 1.00 93.56 247 GLN A C 1
ATOM 1949 O O . GLN A 1 247 ? 7.083 16.440 5.281 1.00 93.56 247 GLN A O 1
ATOM 1954 N N . GLU A 1 248 ? 8.553 15.137 6.350 1.00 93.31 248 GLU A N 1
ATOM 1955 C CA . GLU A 1 248 ? 9.068 16.225 7.187 1.00 93.31 248 GLU A CA 1
ATOM 1956 C C . GLU A 1 248 ? 9.747 17.318 6.347 1.00 93.31 248 GLU A C 1
ATOM 1958 O O . GLU A 1 248 ? 9.535 18.512 6.573 1.00 93.31 248 GLU A O 1
ATOM 1963 N N . ASN A 1 249 ? 10.519 16.927 5.331 1.00 94.12 249 ASN A N 1
ATOM 1964 C CA . ASN A 1 249 ? 11.124 17.858 4.383 1.00 94.12 249 ASN A CA 1
ATOM 1965 C C . ASN A 1 249 ? 10.047 18.648 3.631 1.00 94.12 249 ASN A C 1
ATOM 1967 O O . ASN A 1 249 ? 10.115 19.874 3.582 1.00 94.12 249 ASN A O 1
ATOM 1971 N N . LEU A 1 250 ? 9.023 17.954 3.129 1.00 93.06 250 LEU A N 1
ATOM 1972 C CA . LEU A 1 250 ? 7.909 18.559 2.397 1.00 93.06 250 LEU A CA 1
ATOM 1973 C C . LEU A 1 250 ? 7.085 19.515 3.272 1.00 93.06 250 LEU A C 1
ATOM 1975 O O . LEU A 1 250 ? 6.679 20.578 2.811 1.00 93.06 250 LEU A O 1
ATOM 1979 N N . ALA A 1 251 ? 6.850 19.158 4.536 1.00 90.88 251 ALA A N 1
ATOM 1980 C CA . ALA A 1 251 ? 6.113 19.984 5.489 1.00 90.88 251 ALA A CA 1
ATOM 1981 C C . ALA A 1 251 ? 6.908 21.228 5.915 1.00 90.88 251 ALA A C 1
ATOM 1983 O O . ALA A 1 251 ? 6.341 22.303 6.080 1.00 90.88 251 ALA A O 1
ATOM 1984 N N . SER A 1 252 ? 8.229 21.096 6.070 1.00 91.38 252 SER A N 1
ATOM 1985 C CA . SER A 1 252 ? 9.115 22.205 6.450 1.00 91.38 252 SER A CA 1
ATOM 1986 C C . SER A 1 252 ? 9.598 23.054 5.269 1.00 91.38 252 SER A C 1
ATOM 1988 O O . SER A 1 252 ? 10.303 24.040 5.483 1.00 91.38 252 SER A O 1
ATOM 1990 N N . GLY A 1 253 ? 9.257 22.683 4.030 1.00 88.69 253 GLY A N 1
ATOM 1991 C CA . GLY A 1 253 ? 9.748 23.340 2.815 1.00 88.69 253 GLY A CA 1
ATOM 1992 C C . GLY A 1 253 ? 11.252 23.159 2.580 1.00 88.69 253 GLY A C 1
ATOM 1993 O O . GLY A 1 253 ? 11.860 23.929 1.835 1.00 88.69 253 GLY A O 1
ATOM 1994 N N . LYS A 1 254 ? 11.881 22.168 3.227 1.00 91.44 254 LYS A N 1
ATOM 1995 C CA . LYS A 1 254 ? 13.291 21.835 3.006 1.00 91.44 254 LYS A CA 1
ATOM 1996 C C . LYS A 1 254 ? 13.411 21.017 1.719 1.00 91.44 254 LYS A C 1
ATOM 1998 O O . LYS A 1 254 ? 12.739 19.993 1.602 1.00 91.44 254 LYS A O 1
ATOM 2003 N N . PRO A 1 255 ? 14.298 21.392 0.782 1.00 89.62 255 PRO A N 1
ATOM 2004 C CA . PRO A 1 255 ? 14.442 20.661 -0.469 1.00 89.62 255 PRO A CA 1
ATOM 2005 C C . PRO A 1 255 ? 14.893 19.219 -0.214 1.00 89.62 255 PRO A C 1
ATOM 2007 O O . PRO A 1 255 ? 15.731 18.949 0.654 1.00 89.62 255 PRO A O 1
ATOM 2010 N N . ILE A 1 256 ? 14.343 18.284 -0.987 1.00 92.81 256 ILE A N 1
ATOM 2011 C CA . ILE A 1 256 ? 14.777 16.886 -0.968 1.00 92.81 256 ILE A CA 1
ATOM 2012 C C . ILE A 1 256 ? 16.108 16.776 -1.733 1.00 92.81 256 ILE A C 1
ATOM 2014 O O . ILE A 1 256 ? 16.215 17.303 -2.843 1.00 92.81 256 ILE A O 1
ATOM 2018 N N . PRO A 1 257 ? 17.133 16.090 -1.189 1.00 90.19 257 PRO A N 1
ATOM 2019 C CA . PRO A 1 257 ? 18.396 15.883 -1.884 1.00 90.19 257 PRO A CA 1
ATOM 2020 C C . PRO A 1 257 ? 18.208 15.188 -3.237 1.00 90.19 257 PRO A C 1
ATOM 2022 O O . PRO A 1 257 ? 17.666 14.082 -3.327 1.00 90.19 257 PRO A O 1
ATOM 2025 N N . VAL A 1 258 ? 18.710 15.827 -4.293 1.00 88.31 258 VAL A N 1
ATOM 2026 C CA . VAL A 1 258 ? 18.713 15.272 -5.649 1.00 88.31 258 VAL A CA 1
ATOM 2027 C C . VAL A 1 258 ? 19.843 14.251 -5.772 1.00 88.31 258 VAL A C 1
ATOM 2029 O O . VAL A 1 258 ? 20.971 14.501 -5.347 1.00 88.31 258 VAL A O 1
ATOM 2032 N N . ILE A 1 259 ? 19.545 13.092 -6.361 1.00 87.81 259 ILE A N 1
ATOM 2033 C CA . ILE A 1 259 ? 20.557 12.078 -6.672 1.00 87.81 259 ILE A CA 1
ATOM 2034 C C . ILE A 1 259 ? 21.313 12.532 -7.932 1.00 87.81 259 ILE A C 1
ATOM 2036 O O . ILE A 1 259 ? 20.675 12.717 -8.974 1.00 87.81 259 ILE A O 1
ATOM 2040 N N . PRO A 1 260 ? 22.646 12.719 -7.876 1.00 85.06 260 PRO A N 1
ATOM 2041 C CA . PRO A 1 260 ? 23.433 13.033 -9.062 1.00 85.06 260 PRO A CA 1
ATOM 2042 C C . PRO A 1 260 ? 23.345 11.904 -10.092 1.00 85.06 260 PRO A C 1
ATOM 2044 O O . PRO A 1 260 ? 23.237 10.729 -9.734 1.00 85.06 260 PRO A O 1
ATOM 2047 N N . ARG A 1 261 ? 23.432 12.244 -11.382 1.00 81.38 261 ARG A N 1
ATOM 2048 C CA . ARG A 1 261 ? 23.497 11.221 -12.435 1.00 81.38 261 ARG A CA 1
ATOM 2049 C C . ARG A 1 261 ? 24.707 10.313 -12.200 1.00 81.38 261 ARG A C 1
ATOM 2051 O O . ARG A 1 261 ? 25.759 10.780 -11.773 1.00 81.38 261 ARG A O 1
ATOM 2058 N N . ASP A 1 262 ? 24.505 9.020 -12.436 1.00 81.56 262 ASP A N 1
ATOM 2059 C CA . ASP A 1 262 ? 25.519 7.961 -12.337 1.00 81.56 262 ASP A CA 1
ATOM 2060 C C . ASP A 1 262 ? 26.141 7.753 -10.946 1.00 81.56 262 ASP A C 1
ATOM 2062 O O . ASP A 1 262 ? 27.107 7.007 -10.794 1.00 81.56 262 ASP A O 1
ATOM 2066 N N . GLN A 1 263 ? 25.556 8.349 -9.902 1.00 85.31 263 GLN A N 1
ATOM 2067 C CA . GLN A 1 263 ? 25.963 8.128 -8.520 1.00 85.31 263 GLN A CA 1
ATOM 2068 C C . GLN A 1 263 ? 24.836 7.495 -7.713 1.00 85.31 263 GLN A C 1
ATOM 2070 O O . GLN A 1 263 ? 23.667 7.858 -7.819 1.00 85.31 263 GLN A O 1
ATOM 2075 N N . ILE A 1 264 ? 25.207 6.557 -6.846 1.00 86.06 264 ILE A N 1
ATOM 2076 C CA . ILE A 1 264 ? 24.302 5.984 -5.853 1.00 86.06 264 ILE A CA 1
ATOM 2077 C C . ILE A 1 264 ? 24.847 6.388 -4.484 1.00 86.06 264 ILE A C 1
ATOM 2079 O O . ILE A 1 264 ? 25.704 5.683 -3.944 1.00 86.06 264 ILE A O 1
ATOM 2083 N N . PRO A 1 265 ? 24.408 7.535 -3.936 1.00 92.12 265 PRO A N 1
ATOM 2084 C CA . PRO A 1 265 ? 24.927 8.012 -2.668 1.00 92.12 265 PRO A CA 1
ATOM 2085 C C . PRO A 1 265 ? 24.549 7.049 -1.541 1.00 92.12 265 PRO A C 1
ATOM 2087 O O . PRO A 1 265 ? 23.499 6.403 -1.584 1.00 92.12 265 PRO A O 1
ATOM 2090 N N . GLU A 1 266 ? 25.400 6.966 -0.521 1.00 93.06 266 GLU A N 1
ATOM 2091 C CA . GLU A 1 266 ? 25.278 5.945 0.523 1.00 93.06 266 GLU A CA 1
ATOM 2092 C C . GLU A 1 266 ? 23.957 6.047 1.291 1.00 93.06 266 GLU A C 1
ATOM 2094 O O . GLU A 1 266 ? 23.264 5.051 1.477 1.00 93.06 266 GLU A O 1
ATOM 2099 N N . TRP A 1 267 ? 23.522 7.272 1.604 1.00 91.94 267 TRP A N 1
ATOM 2100 C CA . TRP A 1 267 ? 22.230 7.516 2.247 1.00 91.94 267 TRP A CA 1
ATOM 2101 C C . TRP A 1 267 ? 21.052 6.925 1.452 1.00 91.94 267 TRP A C 1
ATOM 2103 O O . TRP A 1 267 ? 20.079 6.458 2.042 1.00 91.94 267 TRP A O 1
ATOM 2113 N N . ASN A 1 268 ? 21.136 6.901 0.115 1.00 92.62 268 ASN A N 1
ATOM 2114 C CA . ASN A 1 268 ? 20.086 6.358 -0.742 1.00 92.62 268 ASN A CA 1
ATOM 2115 C C . ASN A 1 268 ? 20.097 4.827 -0.743 1.00 92.62 268 ASN A C 1
ATOM 2117 O O . ASN A 1 268 ? 19.028 4.225 -0.805 1.00 92.62 268 ASN A O 1
ATOM 2121 N N . LYS A 1 269 ? 21.272 4.192 -0.647 1.00 92.88 269 LYS A N 1
ATOM 2122 C CA . LYS A 1 269 ? 21.368 2.730 -0.496 1.00 92.88 269 LYS A CA 1
ATOM 2123 C C . LYS A 1 269 ? 20.739 2.289 0.819 1.00 92.88 269 LYS A C 1
ATOM 2125 O O . LYS A 1 269 ? 19.822 1.473 0.806 1.00 92.88 269 LYS A O 1
ATOM 2130 N N . THR A 1 270 ? 21.129 2.925 1.922 1.00 94.38 270 THR A N 1
ATOM 2131 C CA . THR A 1 270 ? 20.581 2.637 3.253 1.00 94.38 270 THR A CA 1
ATOM 2132 C C . THR A 1 270 ? 19.069 2.838 3.294 1.00 94.38 270 THR A C 1
ATOM 2134 O O . THR A 1 270 ? 18.343 2.021 3.869 1.00 94.38 270 THR A O 1
ATOM 2137 N N . LEU A 1 271 ? 18.571 3.907 2.660 1.00 94.50 271 LEU A N 1
ATOM 2138 C CA . LEU A 1 271 ? 17.137 4.158 2.566 1.00 94.50 271 LEU A CA 1
ATOM 2139 C C . LEU A 1 271 ? 16.435 3.044 1.781 1.00 94.50 271 LEU A C 1
ATOM 2141 O O . LEU A 1 271 ? 15.489 2.468 2.310 1.00 94.50 271 LEU A O 1
ATOM 2145 N N . LYS A 1 272 ? 16.940 2.676 0.594 1.00 93.31 272 LYS A N 1
ATOM 2146 C CA . LYS A 1 272 ? 16.401 1.575 -0.225 1.00 93.31 272 LYS A CA 1
ATOM 2147 C C . LYS A 1 272 ? 16.345 0.247 0.517 1.00 93.31 272 LYS A C 1
ATOM 2149 O O . LYS A 1 272 ? 15.339 -0.450 0.444 1.00 93.31 272 LYS A O 1
ATOM 2154 N N . GLU A 1 273 ? 17.406 -0.111 1.226 1.00 93.62 273 GLU A N 1
ATOM 2155 C CA . GLU A 1 273 ? 17.460 -1.354 1.996 1.00 93.62 273 GLU A CA 1
ATOM 2156 C C . GLU A 1 273 ? 16.458 -1.348 3.152 1.00 93.62 273 GLU A C 1
ATOM 2158 O O . GLU A 1 273 ? 15.821 -2.360 3.454 1.00 93.62 273 GLU A O 1
ATOM 2163 N N . ARG A 1 274 ? 16.296 -0.205 3.829 1.00 93.69 274 ARG A N 1
ATOM 2164 C CA . ARG A 1 274 ? 15.322 -0.059 4.915 1.00 93.69 274 ARG A CA 1
ATOM 2165 C C . ARG A 1 274 ? 13.893 -0.197 4.405 1.00 93.69 274 ARG A C 1
ATOM 2167 O O . ARG A 1 274 ? 13.104 -0.921 5.007 1.00 93.69 274 ARG A O 1
ATOM 2174 N N . THR A 1 275 ? 13.558 0.481 3.318 1.00 93.88 275 THR A N 1
ATOM 2175 C CA . THR A 1 275 ? 12.211 0.458 2.746 1.00 93.88 275 THR A CA 1
ATOM 2176 C C . THR A 1 275 ? 11.899 -0.884 2.079 1.00 93.88 275 THR A C 1
ATOM 2178 O O . THR A 1 275 ? 10.809 -1.410 2.294 1.00 93.88 275 THR A O 1
ATOM 2181 N N . ALA A 1 276 ? 12.861 -1.521 1.400 1.00 92.88 276 ALA A N 1
ATOM 2182 C CA . ALA A 1 276 ? 12.706 -2.882 0.872 1.00 92.88 276 ALA A CA 1
ATOM 2183 C C . ALA A 1 276 ? 12.388 -3.899 1.980 1.00 92.88 276 ALA A C 1
ATOM 2185 O O . ALA A 1 276 ? 11.477 -4.712 1.828 1.00 92.88 276 ALA A O 1
ATOM 2186 N N . ARG A 1 277 ? 13.063 -3.816 3.137 1.00 94.12 277 ARG A N 1
ATOM 2187 C CA . ARG A 1 277 ? 12.762 -4.675 4.299 1.00 94.12 277 ARG A CA 1
ATOM 2188 C C . ARG A 1 277 ? 11.332 -4.510 4.812 1.00 94.12 277 ARG A C 1
ATOM 2190 O O . ARG A 1 277 ? 10.728 -5.493 5.233 1.00 94.12 277 ARG A O 1
ATOM 2197 N N . ILE A 1 278 ? 10.784 -3.295 4.781 1.00 95.12 278 ILE A N 1
ATOM 2198 C CA . ILE A 1 278 ? 9.397 -3.039 5.194 1.00 95.12 278 ILE A CA 1
ATOM 2199 C C . ILE A 1 278 ? 8.421 -3.697 4.211 1.00 95.12 278 ILE A C 1
ATOM 2201 O O . ILE A 1 278 ? 7.504 -4.387 4.654 1.00 95.12 278 ILE A O 1
ATOM 2205 N N . VAL A 1 279 ? 8.645 -3.554 2.899 1.00 94.75 279 VAL A N 1
ATOM 2206 C CA . VAL A 1 279 ? 7.802 -4.200 1.875 1.00 94.75 279 VAL A CA 1
ATOM 2207 C C . VAL A 1 279 ? 7.872 -5.723 1.992 1.00 94.75 279 VAL A C 1
ATOM 2209 O O . VAL A 1 279 ? 6.834 -6.375 2.035 1.00 94.75 279 VAL A O 1
ATOM 2212 N N . LEU A 1 280 ? 9.069 -6.298 2.140 1.00 93.75 280 LEU A N 1
ATOM 2213 C CA . LEU A 1 280 ? 9.241 -7.742 2.352 1.00 93.75 280 LEU A CA 1
ATOM 2214 C C . LEU A 1 280 ? 8.545 -8.229 3.628 1.00 93.75 280 LEU A C 1
ATOM 2216 O O . LEU A 1 280 ? 7.966 -9.313 3.644 1.00 93.75 280 LEU A O 1
ATOM 2220 N N . ARG A 1 281 ? 8.556 -7.429 4.700 1.00 94.75 281 ARG A N 1
ATOM 2221 C CA . ARG A 1 281 ? 7.802 -7.744 5.918 1.00 94.75 281 ARG A CA 1
ATOM 2222 C C . ARG A 1 281 ? 6.294 -7.707 5.670 1.00 94.75 281 ARG A C 1
ATOM 2224 O O . ARG A 1 281 ? 5.597 -8.563 6.200 1.00 94.75 281 ARG A O 1
ATOM 2231 N N . ALA A 1 282 ? 5.797 -6.775 4.859 1.00 95.44 282 ALA A N 1
ATOM 2232 C CA . ALA A 1 282 ? 4.381 -6.694 4.494 1.00 95.44 282 ALA A CA 1
ATOM 2233 C C . ALA A 1 282 ? 3.888 -7.883 3.659 1.00 95.44 282 ALA A C 1
ATOM 2235 O O . ALA A 1 282 ? 2.715 -8.226 3.752 1.00 95.44 282 ALA A O 1
ATOM 2236 N N . LEU A 1 283 ? 4.772 -8.551 2.908 1.00 93.25 283 LEU A N 1
ATOM 2237 C CA . LEU A 1 283 ? 4.433 -9.811 2.232 1.00 93.25 283 LEU A CA 1
ATOM 2238 C C . LEU A 1 283 ? 4.127 -10.942 3.225 1.00 93.25 283 LEU A C 1
ATOM 2240 O O . LEU A 1 283 ? 3.322 -11.814 2.929 1.00 93.25 283 LEU A O 1
ATOM 2244 N N . LYS A 1 284 ? 4.759 -10.920 4.406 1.00 92.94 284 LYS A N 1
ATOM 2245 C CA . LYS A 1 284 ? 4.611 -11.956 5.443 1.00 92.94 284 LYS A CA 1
ATOM 2246 C C . LYS A 1 284 ? 3.594 -11.595 6.526 1.00 92.94 284 LYS A C 1
ATOM 2248 O O . LYS A 1 284 ? 3.031 -12.482 7.151 1.00 92.94 284 LYS A O 1
ATOM 2253 N N . SER A 1 285 ? 3.396 -10.302 6.776 1.00 94.56 285 SER A N 1
ATOM 2254 C CA . SER A 1 285 ? 2.571 -9.763 7.860 1.00 94.56 285 SER A CA 1
ATOM 2255 C C . SER A 1 285 ? 1.447 -8.898 7.278 1.00 94.56 285 SER A C 1
ATOM 2257 O O . SER A 1 285 ? 1.703 -7.765 6.847 1.00 94.56 285 SER A O 1
ATOM 2259 N N . PRO A 1 286 ? 0.191 -9.387 7.282 1.00 95.38 286 PRO A N 1
ATOM 2260 C CA . PRO A 1 286 ? -0.973 -8.609 6.857 1.00 95.38 286 PRO A CA 1
ATOM 2261 C C . PRO A 1 286 ? -1.142 -7.301 7.639 1.00 95.38 286 PRO A C 1
ATOM 2263 O O . PRO A 1 286 ? -1.617 -6.306 7.086 1.00 95.38 286 PRO A O 1
ATOM 2266 N N . LEU A 1 287 ? -0.705 -7.265 8.902 1.00 96.00 287 LEU A N 1
ATOM 2267 C CA . LEU A 1 287 ? -0.795 -6.061 9.722 1.00 96.00 287 LEU A CA 1
ATOM 2268 C C . LEU A 1 287 ? 0.218 -5.003 9.274 1.00 96.00 287 LEU A C 1
ATOM 2270 O O . LEU A 1 287 ? -0.086 -3.809 9.254 1.00 96.00 287 LEU A O 1
ATOM 2274 N N . MET A 1 288 ? 1.407 -5.429 8.841 1.00 96.62 288 MET A N 1
ATOM 2275 C CA . MET A 1 288 ? 2.389 -4.531 8.235 1.00 96.62 288 MET A CA 1
ATOM 2276 C C . MET A 1 288 ? 1.888 -3.959 6.904 1.00 96.62 288 MET A C 1
ATOM 2278 O O . MET A 1 288 ? 2.121 -2.786 6.618 1.00 96.62 288 MET A O 1
ATOM 2282 N N . TYR A 1 289 ? 1.145 -4.737 6.114 1.00 97.50 289 TYR A N 1
ATOM 2283 C CA . TYR A 1 289 ? 0.463 -4.209 4.932 1.00 97.50 289 TYR A CA 1
ATOM 2284 C C . TYR A 1 289 ? -0.567 -3.130 5.295 1.00 97.50 289 TYR A C 1
ATOM 2286 O O . TYR A 1 289 ? -0.525 -2.036 4.731 1.00 97.50 289 TYR A O 1
ATOM 2294 N N . ALA A 1 290 ? -1.424 -3.382 6.291 1.00 97.31 290 ALA A N 1
ATOM 2295 C CA . ALA A 1 290 ? -2.369 -2.378 6.783 1.00 97.31 290 ALA A CA 1
ATOM 2296 C C . ALA A 1 290 ? -1.650 -1.102 7.261 1.00 97.31 290 ALA A C 1
ATOM 2298 O O . ALA A 1 290 ? -2.111 0.007 6.993 1.00 97.31 290 ALA A O 1
ATOM 2299 N N . ARG A 1 291 ? -0.477 -1.239 7.895 1.00 97.00 291 ARG A N 1
ATOM 2300 C CA . ARG A 1 291 ? 0.365 -0.105 8.297 1.00 97.00 291 ARG A CA 1
ATOM 2301 C C . ARG A 1 291 ? 0.888 0.705 7.111 1.00 97.00 291 ARG A C 1
ATOM 2303 O O . ARG A 1 291 ? 0.926 1.929 7.203 1.00 97.00 291 ARG A O 1
ATOM 2310 N N . ILE A 1 292 ? 1.263 0.069 6.001 1.00 98.00 292 ILE A N 1
ATOM 2311 C CA . ILE A 1 292 ? 1.656 0.795 4.782 1.00 98.00 292 ILE A CA 1
ATOM 2312 C C . ILE A 1 292 ? 0.471 1.607 4.237 1.00 98.00 292 ILE A C 1
ATOM 2314 O O . ILE A 1 292 ? 0.657 2.758 3.849 1.00 98.00 292 ILE A O 1
ATOM 2318 N N . LEU A 1 293 ? -0.747 1.053 4.250 1.00 97.81 293 LEU A N 1
ATOM 2319 C CA . LEU A 1 293 ? -1.943 1.792 3.823 1.00 97.81 293 LEU A CA 1
ATOM 2320 C C . LEU A 1 293 ? -2.247 2.980 4.745 1.00 97.81 293 LEU A C 1
ATOM 2322 O O . LEU A 1 293 ? -2.533 4.068 4.254 1.00 97.81 293 LEU A O 1
ATOM 2326 N N . GLU A 1 294 ? -2.119 2.801 6.062 1.00 97.31 294 GLU A N 1
ATOM 2327 C CA . GLU A 1 294 ? -2.246 3.892 7.036 1.00 97.31 294 GLU A CA 1
ATOM 2328 C C . GLU A 1 294 ? -1.233 5.012 6.758 1.00 97.31 294 GLU A C 1
ATOM 2330 O O . GLU A 1 294 ? -1.608 6.181 6.710 1.00 97.31 294 GLU A O 1
ATOM 2335 N N . MET A 1 295 ? 0.040 4.661 6.529 1.00 96.81 295 MET A N 1
ATOM 2336 C CA . MET A 1 295 ? 1.080 5.630 6.160 1.00 96.81 295 MET A CA 1
ATOM 2337 C C . MET A 1 295 ? 0.704 6.385 4.884 1.00 96.81 295 MET A C 1
ATOM 2339 O O . MET A 1 295 ? 0.849 7.603 4.819 1.00 96.81 295 MET A O 1
ATOM 2343 N N . HIS A 1 296 ? 0.190 5.681 3.873 1.00 96.94 296 HIS A N 1
ATOM 2344 C CA . HIS A 1 296 ? -0.227 6.320 2.631 1.00 96.94 296 HIS A CA 1
ATOM 2345 C C . HIS A 1 296 ? -1.403 7.275 2.819 1.00 96.94 296 HIS A C 1
ATOM 2347 O O . HIS A 1 296 ? -1.391 8.369 2.255 1.00 96.94 296 HIS A O 1
ATOM 2353 N N . LEU A 1 297 ? -2.396 6.897 3.627 1.00 96.94 297 LEU A N 1
ATOM 2354 C CA . LEU A 1 297 ? -3.517 7.777 3.946 1.00 96.94 297 LEU A CA 1
ATOM 2355 C C . LEU A 1 297 ? -3.019 9.055 4.629 1.00 96.94 297 LEU A C 1
ATOM 2357 O O . LEU A 1 297 ? -3.345 10.147 4.175 1.00 96.94 297 LEU A O 1
ATOM 2361 N N . MET A 1 298 ? -2.161 8.925 5.645 1.00 96.06 298 MET A N 1
ATOM 2362 C CA . MET A 1 298 ? -1.567 10.074 6.339 1.00 96.06 298 MET A CA 1
ATOM 2363 C C . MET A 1 298 ? -0.801 10.992 5.378 1.00 96.06 298 MET A C 1
ATOM 2365 O O . MET A 1 298 ? -0.999 12.206 5.390 1.00 96.06 298 MET A O 1
ATOM 2369 N N . ASN A 1 299 ? 0.030 10.413 4.509 1.00 95.25 299 ASN A N 1
ATOM 2370 C CA . ASN A 1 299 ? 0.771 11.160 3.494 1.00 95.25 299 ASN A CA 1
ATOM 2371 C C . ASN A 1 299 ? -0.157 11.889 2.518 1.00 95.25 299 ASN A C 1
ATOM 2373 O O . ASN A 1 299 ? 0.121 13.020 2.129 1.00 95.25 299 ASN A O 1
ATOM 2377 N N . THR A 1 300 ? -1.246 11.235 2.114 1.00 94.69 300 THR A N 1
ATOM 2378 C CA . THR A 1 300 ? -2.239 11.782 1.185 1.00 94.69 300 THR A CA 1
ATOM 2379 C C . THR A 1 300 ? -2.979 12.956 1.824 1.00 94.69 300 THR A C 1
ATOM 2381 O O . THR A 1 300 ? -3.063 14.020 1.218 1.00 94.69 300 THR A O 1
ATOM 2384 N N . CYS A 1 301 ? -3.439 12.820 3.070 1.00 95.31 301 CYS A N 1
ATOM 2385 C CA . CYS A 1 301 ? -4.078 13.910 3.809 1.00 95.31 301 CYS A CA 1
ATOM 2386 C C . CYS A 1 301 ? -3.134 15.112 3.976 1.00 95.31 301 CYS A C 1
ATOM 2388 O O . CYS A 1 301 ? -3.517 16.248 3.690 1.00 95.31 301 CYS A O 1
ATOM 2390 N N . ALA A 1 302 ? -1.878 14.869 4.367 1.00 94.38 302 ALA A N 1
ATOM 2391 C CA . ALA A 1 302 ? -0.867 15.918 4.501 1.00 94.38 302 ALA A CA 1
ATOM 2392 C C . ALA A 1 302 ? -0.567 16.613 3.161 1.00 94.38 302 ALA A C 1
ATOM 2394 O O . ALA A 1 302 ? -0.428 17.837 3.103 1.00 94.38 302 ALA A O 1
ATOM 2395 N N . ALA A 1 303 ? -0.501 15.849 2.069 1.00 93.25 303 ALA A N 1
ATOM 2396 C CA . ALA A 1 303 ? -0.276 16.386 0.736 1.00 93.25 303 ALA A CA 1
ATOM 2397 C C . ALA A 1 303 ? -1.459 17.230 0.240 1.00 93.25 303 ALA A C 1
ATOM 2399 O O . ALA A 1 303 ? -1.230 18.339 -0.237 1.00 93.25 303 ALA A O 1
ATOM 2400 N N . ILE A 1 304 ? -2.705 16.768 0.402 1.00 92.62 304 ILE A N 1
ATOM 2401 C CA . ILE A 1 304 ? -3.909 17.536 0.039 1.00 92.62 304 ILE A CA 1
ATOM 2402 C C . ILE A 1 304 ? -3.941 18.868 0.790 1.00 92.62 304 ILE A C 1
ATOM 2404 O O . ILE A 1 304 ? -4.142 19.910 0.164 1.00 92.62 304 ILE A O 1
ATOM 2408 N N . LYS A 1 305 ? -3.673 18.864 2.103 1.00 92.44 305 LYS A N 1
ATOM 2409 C CA . LYS A 1 305 ? -3.577 20.096 2.903 1.00 92.44 305 LYS A CA 1
ATOM 2410 C C . LYS A 1 305 ? -2.531 21.051 2.348 1.00 92.44 305 LYS A C 1
ATOM 2412 O O . LYS A 1 305 ? -2.857 22.182 1.995 1.00 92.44 305 LYS A O 1
ATOM 2417 N N . ARG A 1 306 ? -1.299 20.562 2.174 1.00 91.25 306 ARG A N 1
ATOM 2418 C CA . ARG A 1 306 ? -0.181 21.352 1.643 1.00 91.25 306 ARG A CA 1
ATOM 2419 C C . ARG A 1 306 ? -0.504 21.960 0.275 1.00 91.25 306 ARG A C 1
ATOM 2421 O O . ARG A 1 306 ? -0.174 23.117 0.028 1.00 91.25 306 ARG A O 1
ATOM 2428 N N . GLN A 1 307 ? -1.133 21.197 -0.622 1.00 89.88 307 GLN A N 1
ATOM 2429 C CA . GLN A 1 307 ? -1.499 21.693 -1.952 1.00 89.88 307 GLN A CA 1
ATOM 2430 C C . GLN A 1 307 ? -2.646 22.700 -1.911 1.00 89.88 307 GLN A C 1
ATOM 2432 O O . GLN A 1 307 ? -2.577 23.706 -2.607 1.00 89.88 307 GLN A O 1
ATOM 2437 N N . THR A 1 308 ? -3.658 22.459 -1.079 1.00 89.06 308 THR A N 1
ATOM 2438 C CA . THR A 1 308 ? -4.829 23.338 -0.950 1.00 89.06 308 THR A CA 1
ATOM 2439 C C . THR A 1 308 ? -4.456 24.687 -0.328 1.00 89.06 308 THR A C 1
ATOM 2441 O O . THR A 1 308 ? -4.984 25.726 -0.718 1.00 89.06 308 THR A O 1
ATOM 2444 N N . GLU A 1 309 ? -3.510 24.698 0.613 1.00 89.50 309 GLU A N 1
ATOM 2445 C CA . GLU A 1 309 ? -2.984 25.923 1.230 1.00 89.50 309 GLU A CA 1
ATOM 2446 C C . GLU A 1 309 ? -2.074 26.723 0.283 1.00 89.50 309 GLU A C 1
ATOM 2448 O O . GLU A 1 309 ? -1.916 27.94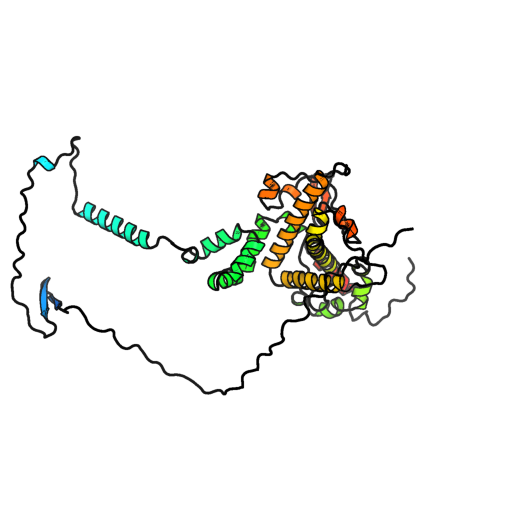3 0.427 1.00 89.50 309 GLU A O 1
ATOM 2453 N N . ASN A 1 310 ? -1.491 26.063 -0.722 1.00 87.50 310 ASN A N 1
ATOM 2454 C CA . ASN A 1 310 ? -0.625 26.703 -1.697 1.00 87.50 310 ASN A CA 1
ATOM 2455 C C . ASN A 1 310 ? -1.437 27.526 -2.708 1.00 87.50 310 ASN A C 1
ATOM 2457 O O . ASN A 1 310 ? -1.831 27.045 -3.768 1.00 87.50 310 ASN A O 1
ATOM 2461 N N . ARG A 1 311 ? -1.585 28.827 -2.431 1.00 83.19 311 ARG A N 1
ATOM 2462 C CA . ARG A 1 311 ? -2.285 29.799 -3.299 1.00 83.19 311 ARG A CA 1
ATOM 2463 C C . ARG A 1 311 ? -1.748 29.876 -4.738 1.00 83.19 311 ARG A C 1
ATOM 2465 O O . ARG A 1 311 ? -2.439 30.390 -5.617 1.00 83.19 311 ARG A O 1
ATOM 2472 N N . GLY A 1 312 ? -0.512 29.429 -4.978 1.00 83.56 312 GLY A N 1
ATOM 2473 C CA . GLY A 1 312 ? 0.090 29.380 -6.311 1.00 83.56 312 GLY A CA 1
ATOM 2474 C C . GLY A 1 312 ? -0.397 28.203 -7.161 1.00 83.56 312 GLY A C 1
ATOM 2475 O O . GLY A 1 312 ? -0.355 28.284 -8.390 1.00 83.56 312 GLY A O 1
ATOM 2476 N N . ASN A 1 313 ? -0.883 27.127 -6.536 1.00 84.25 313 ASN A N 1
ATOM 2477 C CA . ASN A 1 313 ? -1.403 25.966 -7.242 1.00 84.25 313 ASN A CA 1
ATOM 2478 C C . ASN A 1 313 ? -2.890 26.173 -7.568 1.00 84.25 313 ASN A C 1
ATOM 2480 O O . ASN A 1 313 ? -3.724 26.313 -6.685 1.00 84.25 313 ASN A O 1
ATOM 2484 N N . ARG A 1 314 ? -3.220 26.225 -8.863 1.00 83.62 314 ARG A N 1
ATOM 2485 C CA . ARG A 1 314 ? -4.602 26.389 -9.358 1.00 83.62 314 ARG A CA 1
ATOM 2486 C C . ARG A 1 314 ? -5.191 25.093 -9.919 1.00 83.62 314 ARG A C 1
ATOM 2488 O O . ARG A 1 314 ? -6.194 25.132 -10.630 1.00 83.62 314 ARG A O 1
ATOM 2495 N N . ARG A 1 315 ? -4.524 23.957 -9.699 1.00 85.25 315 ARG A N 1
ATOM 2496 C CA . ARG A 1 315 ? -5.019 22.652 -10.151 1.00 85.25 315 ARG A CA 1
ATOM 2497 C C . ARG A 1 315 ? -6.286 22.292 -9.375 1.00 85.25 315 ARG A C 1
ATOM 2499 O O . ARG A 1 315 ? -6.533 22.792 -8.285 1.00 85.25 315 ARG A O 1
ATOM 2506 N N . ARG A 1 316 ? -7.109 21.421 -9.957 1.00 85.12 316 ARG A N 1
ATOM 2507 C CA . ARG A 1 316 ? -8.238 20.835 -9.229 1.00 85.12 316 ARG A CA 1
ATOM 2508 C C . ARG A 1 316 ? -7.676 19.894 -8.164 1.00 85.12 316 ARG A C 1
ATOM 2510 O O . ARG A 1 316 ? -6.912 19.002 -8.520 1.00 85.12 316 ARG A O 1
ATOM 2517 N N . HIS A 1 317 ? -8.083 20.095 -6.918 1.00 87.75 317 HIS A N 1
ATOM 2518 C CA . HIS A 1 317 ? -7.668 19.295 -5.768 1.00 87.75 317 HIS A CA 1
ATOM 2519 C C . HIS A 1 317 ? -8.733 18.270 -5.385 1.00 87.75 317 HIS A C 1
ATOM 2521 O O . HIS A 1 317 ? -9.904 18.396 -5.765 1.00 87.75 317 HIS A O 1
ATOM 2527 N N . PHE A 1 318 ? -8.327 17.254 -4.630 1.00 88.19 318 PHE A N 1
ATOM 2528 C CA . PHE A 1 318 ? -9.273 16.393 -3.932 1.00 88.19 318 PHE A CA 1
ATOM 2529 C C . PHE A 1 318 ? -9.963 17.177 -2.817 1.00 88.19 318 PHE A C 1
ATOM 2531 O O . PHE A 1 318 ? -9.343 17.961 -2.102 1.00 88.19 318 PHE A O 1
ATOM 2538 N N . THR A 1 319 ? -11.268 16.959 -2.671 1.00 89.38 319 THR A N 1
ATOM 2539 C CA . THR A 1 319 ? -12.019 17.548 -1.562 1.00 89.38 319 THR A CA 1
ATOM 2540 C C . THR A 1 319 ? -11.808 16.677 -0.331 1.00 89.38 319 THR A C 1
ATOM 2542 O O . THR A 1 319 ? -12.050 15.475 -0.376 1.00 89.38 319 THR A O 1
ATOM 2545 N N . MET A 1 320 ? -11.332 17.284 0.753 1.00 93.69 320 MET A N 1
ATOM 2546 C CA . MET A 1 320 ? -11.133 16.621 2.038 1.00 93.69 320 MET A CA 1
ATOM 2547 C C . MET A 1 320 ? -11.577 17.571 3.145 1.00 93.69 320 MET A C 1
ATOM 2549 O O . MET A 1 320 ? -11.097 18.704 3.225 1.00 93.69 320 MET A O 1
ATOM 2553 N N . THR A 1 321 ? -12.510 17.128 3.982 1.00 92.94 321 THR A N 1
ATOM 2554 C CA . THR A 1 321 ? -12.951 17.880 5.161 1.00 92.94 321 THR A CA 1
ATOM 2555 C C . THR A 1 321 ? -12.110 17.516 6.385 1.00 92.94 321 THR A C 1
ATOM 2557 O O . THR A 1 321 ? -11.428 16.492 6.404 1.00 92.94 321 THR A O 1
ATOM 2560 N N . GLN A 1 322 ? -12.183 18.327 7.446 1.00 92.12 322 GLN A N 1
ATOM 2561 C CA . GLN A 1 322 ? -11.523 17.995 8.715 1.00 92.12 322 GLN A CA 1
ATOM 2562 C C . GLN A 1 322 ? -12.067 16.685 9.312 1.00 92.12 322 GLN A C 1
ATOM 2564 O O . GLN A 1 322 ? -11.306 15.885 9.840 1.00 92.12 322 GLN A O 1
ATOM 2569 N N . ALA A 1 323 ? -13.371 16.426 9.157 1.00 93.19 323 ALA A N 1
ATOM 2570 C CA . ALA A 1 323 ? -13.989 15.187 9.619 1.00 93.19 323 ALA A CA 1
ATOM 2571 C C . ALA A 1 323 ? -13.459 13.952 8.868 1.00 93.19 323 ALA A C 1
ATOM 2573 O O . ALA A 1 323 ? -13.302 12.893 9.475 1.00 93.19 323 ALA A O 1
ATOM 2574 N N . ASP A 1 324 ? -13.153 14.082 7.572 1.00 92.88 324 ASP A N 1
ATOM 2575 C CA . ASP A 1 324 ? -12.564 12.992 6.784 1.00 92.88 324 ASP A CA 1
ATOM 2576 C C . ASP A 1 324 ? -11.170 12.633 7.303 1.00 92.88 324 ASP A C 1
ATOM 2578 O O . ASP A 1 324 ? -10.864 11.455 7.494 1.00 92.88 324 ASP A O 1
ATOM 2582 N N . GLU A 1 325 ? -10.349 13.641 7.597 1.00 91.81 325 GLU A N 1
ATOM 2583 C CA . GLU A 1 325 ? -9.031 13.434 8.193 1.00 91.81 325 GLU A CA 1
ATOM 2584 C C . GLU A 1 325 ? -9.132 12.786 9.580 1.00 91.81 325 GLU A C 1
ATOM 2586 O O . GLU A 1 325 ? -8.470 11.776 9.835 1.00 91.81 325 GLU A O 1
ATOM 2591 N N . ASP A 1 326 ? -9.995 13.319 10.450 1.00 91.88 326 ASP A N 1
ATOM 2592 C CA . ASP A 1 326 ? -10.174 12.826 11.819 1.00 91.88 326 ASP A CA 1
ATOM 2593 C C . ASP A 1 326 ? -10.725 11.388 11.842 1.00 91.88 326 ASP A C 1
ATOM 2595 O O . ASP A 1 326 ? -10.410 10.608 12.744 1.00 91.88 326 ASP A O 1
ATOM 2599 N N . SER A 1 327 ? -11.506 10.996 10.825 1.00 92.25 327 SER A N 1
ATOM 2600 C CA . SER A 1 327 ? -12.004 9.622 10.683 1.00 92.25 327 SER A CA 1
ATOM 2601 C C . SER A 1 327 ? -10.871 8.602 10.497 1.00 92.25 327 SER A C 1
ATOM 2603 O O . SER A 1 327 ? -10.990 7.435 10.897 1.00 92.25 327 SER A O 1
ATOM 2605 N N . GLY A 1 328 ? -9.755 9.021 9.889 1.00 91.12 328 GLY A N 1
ATOM 2606 C CA . GLY A 1 328 ? -8.669 8.130 9.489 1.00 91.12 328 GLY A CA 1
ATOM 2607 C C . GLY A 1 328 ? -9.127 7.034 8.521 1.00 91.12 328 GLY A C 1
ATOM 2608 O O . GLY A 1 328 ? -8.648 5.898 8.620 1.00 91.12 328 GLY A O 1
ATOM 2609 N N . THR A 1 329 ? -10.086 7.352 7.644 1.00 94.62 329 THR A N 1
ATOM 2610 C CA . THR A 1 329 ? -10.585 6.472 6.578 1.00 94.62 329 THR A CA 1
ATOM 2611 C C . THR A 1 329 ? -10.333 7.077 5.202 1.00 94.62 329 THR A C 1
ATOM 2613 O O . THR A 1 329 ? -10.186 8.288 5.057 1.00 94.62 329 THR A O 1
ATOM 2616 N N . ASP A 1 330 ? -10.280 6.234 4.176 1.00 95.31 330 ASP A N 1
ATOM 2617 C CA . ASP A 1 330 ? -10.023 6.661 2.797 1.00 95.31 330 ASP A CA 1
ATOM 2618 C C . ASP A 1 330 ? -11.297 6.933 1.972 1.00 95.31 330 ASP A C 1
ATOM 2620 O O . ASP A 1 330 ? -11.217 7.147 0.761 1.00 95.31 330 ASP A O 1
ATOM 2624 N N . SER A 1 331 ? -12.464 6.966 2.622 1.00 93.06 331 SER A N 1
ATOM 2625 C CA . SER A 1 331 ? -13.785 7.067 1.984 1.00 93.06 331 SER A CA 1
ATOM 2626 C C . SER A 1 331 ? -13.936 8.307 1.092 1.00 93.06 331 SER A C 1
ATOM 2628 O O . SER A 1 331 ? -14.564 8.252 0.037 1.00 93.06 331 SER A O 1
ATOM 2630 N N . PHE A 1 332 ? -13.313 9.431 1.463 1.00 92.69 332 PHE A N 1
ATOM 2631 C CA . PHE A 1 332 ? -13.357 10.664 0.668 1.00 92.69 332 PHE A CA 1
ATOM 2632 C C . PHE A 1 332 ? -12.691 10.510 -0.714 1.00 92.69 332 PHE A C 1
ATOM 2634 O O . PHE A 1 332 ? -13.029 11.232 -1.650 1.00 92.69 332 PHE A O 1
ATOM 2641 N N . LEU A 1 333 ? -11.796 9.528 -0.890 1.00 92.19 333 LEU A N 1
ATOM 2642 C CA . LEU A 1 333 ? -11.149 9.242 -2.174 1.00 92.19 333 LEU A CA 1
ATOM 2643 C C . LEU A 1 333 ? -12.088 8.574 -3.190 1.00 92.19 333 LEU A C 1
ATOM 2645 O O . LEU A 1 333 ? -11.691 8.421 -4.350 1.00 92.19 333 LEU A O 1
ATOM 2649 N N . GLU A 1 334 ? -13.293 8.158 -2.786 1.00 90.19 334 GLU A N 1
ATOM 2650 C CA . GLU A 1 334 ? -14.327 7.645 -3.695 1.00 90.19 334 GLU A CA 1
ATOM 2651 C C . GLU A 1 334 ? -15.034 8.758 -4.472 1.00 90.19 334 GLU A C 1
ATOM 2653 O O . GLU A 1 334 ? -15.588 8.499 -5.542 1.00 90.19 334 GLU A O 1
ATOM 2658 N N . GLN A 1 335 ? -14.966 9.997 -3.980 1.00 87.19 335 GLN A N 1
ATOM 2659 C CA . GLN A 1 335 ? -15.551 11.154 -4.647 1.00 87.19 335 GLN A CA 1
ATOM 2660 C C . GLN A 1 335 ? -14.874 11.423 -5.999 1.00 87.19 335 GLN A C 1
ATOM 2662 O O . GLN A 1 335 ? -13.753 10.975 -6.274 1.00 87.19 335 GLN A O 1
ATOM 2667 N N . GLU A 1 336 ? -15.563 12.171 -6.862 1.00 85.06 336 GLU A N 1
ATOM 2668 C CA . GLU A 1 336 ? -14.976 12.631 -8.115 1.00 85.06 336 GLU A CA 1
ATOM 2669 C C . GLU A 1 336 ? -13.775 13.540 -7.822 1.00 85.06 336 GLU A C 1
ATOM 2671 O O . GLU A 1 336 ? -13.892 14.571 -7.156 1.00 85.06 336 GLU A O 1
ATOM 2676 N N . GLY A 1 337 ? -12.620 13.175 -8.370 1.00 82.62 337 GLY A N 1
ATOM 2677 C CA . GLY A 1 337 ? -11.369 13.887 -8.155 1.00 82.62 337 GLY A CA 1
ATOM 2678 C C . GLY A 1 337 ? -10.581 14.104 -9.443 1.00 82.62 337 GLY A C 1
ATOM 2679 O O . GLY A 1 337 ? -10.958 13.601 -10.508 1.00 82.62 337 GLY A O 1
ATOM 2680 N N . PRO A 1 338 ? -9.476 14.863 -9.367 1.00 81.88 338 PRO A N 1
ATOM 2681 C CA . PRO A 1 338 ? -8.531 14.964 -10.470 1.00 81.88 338 PRO A CA 1
ATOM 2682 C C . PRO A 1 338 ? -7.989 13.578 -10.854 1.00 81.88 338 PRO A C 1
ATOM 2684 O O . PRO A 1 338 ? -8.044 12.614 -10.083 1.00 81.88 338 PRO A O 1
ATOM 2687 N N . SER A 1 339 ? -7.456 13.470 -12.073 1.00 77.88 339 SER A N 1
ATOM 2688 C CA . SER A 1 339 ? -6.775 12.253 -12.511 1.00 77.88 339 SER A CA 1
ATOM 2689 C C . SER A 1 339 ? -5.656 11.902 -11.540 1.00 77.88 339 SER A C 1
ATOM 2691 O O . SER A 1 339 ? -4.910 12.785 -11.111 1.00 77.88 339 SER A O 1
ATOM 2693 N N . THR A 1 340 ? -5.517 10.615 -11.234 1.00 75.38 340 THR A N 1
ATOM 2694 C CA . THR A 1 340 ? -4.407 10.127 -10.424 1.00 75.38 340 THR A CA 1
ATOM 2695 C C . THR A 1 340 ? -3.074 10.583 -11.017 1.00 75.38 340 THR A C 1
ATOM 2697 O O . THR A 1 340 ? -2.860 10.445 -12.221 1.00 75.38 340 THR A O 1
ATOM 2700 N N . ALA A 1 341 ? -2.181 11.100 -10.173 1.00 75.31 341 ALA A N 1
ATOM 2701 C CA . ALA A 1 341 ? -0.817 11.404 -10.575 1.00 75.31 341 ALA A CA 1
ATOM 2702 C C . ALA A 1 341 ? -0.045 10.128 -10.951 1.00 75.31 341 ALA A C 1
ATOM 2704 O O . ALA A 1 341 ? -0.154 9.098 -10.277 1.00 75.31 341 ALA A O 1
ATOM 2705 N N . ASP A 1 342 ? 0.769 10.220 -12.002 1.00 81.06 342 ASP A N 1
ATOM 2706 C CA . ASP A 1 342 ? 1.744 9.184 -12.330 1.00 81.06 342 ASP A CA 1
ATOM 2707 C C . ASP A 1 342 ? 2.822 9.083 -11.246 1.00 81.06 342 ASP A C 1
ATOM 2709 O O . ASP A 1 342 ? 3.090 10.029 -10.499 1.00 81.06 342 ASP A O 1
ATOM 2713 N N . MET A 1 343 ? 3.466 7.917 -11.170 1.00 84.88 343 MET A N 1
ATOM 2714 C CA . MET A 1 343 ? 4.550 7.692 -10.221 1.00 84.88 343 MET A CA 1
ATOM 2715 C C . MET A 1 343 ? 5.728 8.643 -10.512 1.00 84.88 343 MET A C 1
ATOM 2717 O O . MET A 1 343 ? 6.250 8.622 -11.634 1.00 84.88 343 MET A O 1
ATOM 2721 N N . PRO A 1 344 ? 6.189 9.435 -9.525 1.00 87.88 344 PRO A N 1
ATOM 2722 C CA . PRO A 1 344 ? 7.292 10.372 -9.714 1.00 87.88 344 PRO A CA 1
ATOM 2723 C C . PRO A 1 344 ? 8.576 9.685 -10.186 1.00 87.88 344 PRO A C 1
ATOM 2725 O O . PRO A 1 344 ? 9.004 8.675 -9.631 1.00 87.88 344 PRO A O 1
ATOM 2728 N N . PHE A 1 345 ? 9.211 10.240 -11.220 1.00 86.19 345 PHE A N 1
ATOM 2729 C CA . PHE A 1 345 ? 10.479 9.727 -11.753 1.00 86.19 345 PHE A CA 1
ATOM 2730 C C . PHE A 1 345 ? 11.649 9.949 -10.780 1.00 86.19 345 PHE A C 1
ATOM 2732 O O . PHE A 1 345 ? 12.485 9.068 -10.557 1.00 86.19 345 PHE A O 1
ATOM 2739 N N . GLN A 1 346 ? 11.665 11.122 -10.156 1.00 87.88 346 GLN A N 1
ATOM 2740 C CA . GLN A 1 346 ? 12.614 11.555 -9.140 1.00 87.88 346 GLN A CA 1
ATOM 2741 C C . GLN A 1 346 ? 11.843 12.069 -7.913 1.00 87.88 346 GLN A C 1
ATOM 2743 O O . GLN A 1 346 ? 10.632 12.294 -7.968 1.00 87.88 346 GLN A O 1
ATOM 2748 N N . ARG A 1 347 ? 12.542 12.197 -6.779 1.00 91.12 347 ARG A N 1
ATOM 2749 C CA . ARG A 1 347 ? 11.930 12.597 -5.499 1.00 91.12 347 ARG A CA 1
ATOM 2750 C C . ARG A 1 347 ? 11.509 14.065 -5.452 1.00 91.12 347 ARG A C 1
ATOM 2752 O O . ARG A 1 347 ? 10.674 14.419 -4.634 1.00 91.12 347 ARG A O 1
ATOM 2759 N N . ASP A 1 348 ? 12.054 14.900 -6.326 1.00 86.62 348 ASP A N 1
ATOM 2760 C CA . ASP A 1 348 ? 11.591 16.274 -6.551 1.00 86.62 348 ASP A CA 1
ATOM 2761 C C . ASP A 1 348 ? 10.108 16.321 -6.964 1.00 86.62 348 ASP A C 1
ATOM 2763 O O . ASP A 1 348 ? 9.368 17.218 -6.571 1.00 86.62 348 ASP A O 1
ATOM 2767 N N . GLY A 1 349 ? 9.624 15.297 -7.670 1.00 88.38 349 GLY A N 1
ATOM 2768 C CA . GLY A 1 349 ? 8.215 15.163 -8.028 1.00 88.38 349 GLY A CA 1
ATOM 2769 C C . GLY A 1 349 ? 7.272 14.988 -6.831 1.00 88.38 349 GLY A C 1
ATOM 2770 O O . GLY A 1 349 ? 6.066 15.182 -6.990 1.00 88.38 349 GLY A O 1
ATOM 2771 N N . TYR A 1 350 ? 7.779 14.667 -5.634 1.00 92.06 350 TYR A N 1
ATOM 2772 C CA . TYR A 1 350 ? 6.964 14.561 -4.419 1.00 92.06 350 TYR A CA 1
ATOM 2773 C C . TYR A 1 350 ? 6.352 15.891 -3.985 1.00 92.06 350 TYR A C 1
ATOM 2775 O O . TYR A 1 350 ? 5.276 15.892 -3.382 1.00 92.06 350 TYR A O 1
ATOM 2783 N N . ASP A 1 351 ? 6.969 17.017 -4.346 1.00 86.56 351 ASP A N 1
ATOM 2784 C CA . ASP A 1 351 ? 6.412 18.338 -4.059 1.00 86.56 351 ASP A CA 1
ATOM 2785 C C . ASP A 1 351 ? 5.054 18.535 -4.726 1.00 86.56 351 ASP A C 1
ATOM 2787 O O . ASP A 1 351 ? 4.167 19.128 -4.120 1.00 86.56 351 ASP A O 1
ATOM 2791 N N . LEU A 1 352 ? 4.863 17.988 -5.932 1.00 86.75 352 LEU A N 1
ATOM 2792 C CA . LEU A 1 352 ? 3.626 18.084 -6.714 1.00 86.75 352 LEU A CA 1
ATOM 2793 C C . LEU A 1 352 ? 2.695 16.879 -6.534 1.00 86.75 352 LEU A C 1
ATOM 2795 O O . LEU A 1 352 ? 1.606 16.858 -7.114 1.00 86.75 352 LEU A O 1
ATOM 2799 N N . LEU A 1 353 ? 3.116 15.876 -5.762 1.00 89.69 353 LEU A N 1
ATOM 2800 C CA . LEU A 1 353 ? 2.328 14.680 -5.516 1.00 89.69 353 LEU A CA 1
ATOM 2801 C C . LEU A 1 353 ? 1.253 14.987 -4.472 1.00 89.69 353 LEU A C 1
ATOM 2803 O O . LEU A 1 353 ? 1.552 15.139 -3.289 1.00 89.69 353 LEU A O 1
ATOM 2807 N N . GLU A 1 354 ? 0.008 15.094 -4.929 1.00 89.31 354 GLU A N 1
ATOM 2808 C CA . GLU A 1 354 ? -1.160 15.287 -4.064 1.00 89.31 354 GLU A CA 1
ATOM 2809 C C . GLU A 1 354 ? -1.757 13.939 -3.651 1.00 89.31 354 GLU A C 1
ATOM 2811 O O . GLU A 1 354 ? -1.748 13.575 -2.480 1.00 89.31 354 GLU A O 1
ATOM 2816 N N . VAL A 1 355 ? -2.223 13.162 -4.634 1.00 90.50 355 VAL A N 1
ATOM 2817 C CA . VAL A 1 355 ? -2.838 11.852 -4.418 1.00 90.50 355 VAL A CA 1
ATOM 2818 C C . VAL A 1 355 ? -2.276 10.850 -5.421 1.00 90.50 355 VAL A C 1
ATOM 2820 O O . VAL A 1 355 ? -2.445 10.990 -6.635 1.00 90.50 355 VAL A O 1
ATOM 2823 N N . PHE A 1 356 ? -1.620 9.813 -4.900 1.00 92.12 356 PHE A N 1
ATOM 2824 C CA . PHE A 1 356 ? -1.086 8.700 -5.683 1.00 92.12 356 PHE A CA 1
ATOM 2825 C C . PHE A 1 356 ? -1.949 7.456 -5.476 1.00 92.12 356 PHE A C 1
ATOM 2827 O O . PHE A 1 356 ? -2.026 6.921 -4.374 1.00 92.12 356 PHE A O 1
ATOM 2834 N N . LEU A 1 357 ? -2.633 7.011 -6.527 1.00 92.19 357 LEU A N 1
ATOM 2835 C CA . LEU A 1 357 ? -3.571 5.882 -6.520 1.00 92.19 357 LEU A CA 1
ATOM 2836 C C . LEU A 1 357 ? -3.379 5.073 -7.804 1.00 92.19 357 LEU A C 1
ATOM 2838 O O . LEU A 1 357 ? -4.204 5.152 -8.722 1.00 92.19 357 LEU A O 1
ATOM 2842 N N . PRO A 1 358 ? -2.249 4.350 -7.909 1.00 88.31 358 PRO A N 1
ATOM 2843 C CA . PRO A 1 358 ? -1.902 3.630 -9.118 1.00 88.31 358 PRO A CA 1
ATOM 2844 C C . PRO A 1 358 ? -2.998 2.622 -9.438 1.00 88.31 358 PRO A C 1
ATOM 2846 O O . PRO A 1 358 ? -3.735 2.179 -8.557 1.00 88.31 358 PRO A O 1
ATOM 2849 N N . THR A 1 359 ? -3.093 2.236 -10.709 1.00 84.69 359 THR A N 1
ATOM 2850 C CA . THR A 1 359 ? -4.061 1.230 -11.177 1.00 84.69 359 THR A CA 1
ATOM 2851 C C . THR A 1 359 ? -5.536 1.646 -11.069 1.00 84.69 359 THR A C 1
ATOM 2853 O O . THR A 1 359 ? -6.425 0.804 -11.212 1.00 84.69 359 THR A O 1
ATOM 2856 N N . ARG A 1 360 ? -5.801 2.944 -10.868 1.00 88.75 360 ARG A N 1
ATOM 2857 C CA . ARG A 1 360 ? -7.140 3.538 -10.814 1.00 88.75 360 ARG A CA 1
ATOM 2858 C C . ARG A 1 360 ? -7.329 4.588 -11.908 1.00 88.75 360 ARG A C 1
ATOM 2860 O O . ARG A 1 360 ? -6.442 5.405 -12.147 1.00 88.75 360 ARG A O 1
ATOM 2867 N N . THR A 1 361 ? -8.502 4.612 -12.537 1.00 87.31 361 THR A N 1
ATOM 2868 C CA . THR A 1 361 ? -8.853 5.594 -13.577 1.00 87.31 361 THR A CA 1
ATOM 2869 C C . THR A 1 361 ? -10.307 6.034 -13.436 1.00 87.31 361 THR A C 1
ATOM 2871 O O . THR A 1 361 ? -11.171 5.227 -13.101 1.00 87.31 361 THR A O 1
ATOM 2874 N N . TRP A 1 362 ? -10.587 7.316 -13.674 1.00 87.69 362 TRP A N 1
ATOM 2875 C CA . TRP A 1 362 ? -11.954 7.841 -13.669 1.00 87.69 362 TRP A CA 1
ATOM 2876 C C . TRP A 1 362 ? -12.644 7.545 -15.002 1.00 87.69 362 TRP A C 1
ATOM 2878 O O . TRP A 1 362 ? -12.204 8.027 -16.049 1.00 87.69 362 TRP A O 1
ATOM 2888 N N . LEU A 1 363 ? -13.735 6.778 -14.975 1.00 86.75 363 LEU A N 1
ATOM 2889 C CA . LEU A 1 363 ? -14.568 6.549 -16.153 1.00 86.75 363 LEU A CA 1
ATOM 2890 C C . LEU A 1 363 ? -15.643 7.632 -16.227 1.00 86.75 363 LEU A C 1
ATOM 2892 O O . LEU A 1 363 ? -16.670 7.538 -15.561 1.00 86.75 363 LEU A O 1
ATOM 2896 N N . LYS A 1 364 ? -15.420 8.648 -17.070 1.00 84.50 364 LYS A N 1
ATOM 2897 C CA . LYS A 1 364 ? -16.349 9.784 -17.237 1.00 84.50 364 LYS A CA 1
ATOM 2898 C C . LYS A 1 364 ? -17.772 9.345 -17.598 1.00 84.50 364 LYS A C 1
ATOM 2900 O O . LYS A 1 364 ? -18.721 9.917 -17.082 1.00 84.50 364 LYS A O 1
ATOM 2905 N N . ASN A 1 365 ? -17.906 8.320 -18.441 1.00 89.00 365 ASN A N 1
ATOM 2906 C CA . ASN A 1 365 ? -19.204 7.839 -18.928 1.00 89.00 365 ASN A CA 1
ATOM 2907 C C . ASN A 1 365 ? -20.028 7.139 -17.838 1.00 89.00 365 ASN A C 1
ATOM 2909 O O . ASN A 1 365 ? -21.250 7.155 -17.889 1.00 89.00 365 ASN A O 1
ATOM 2913 N N . GLU A 1 366 ? -19.358 6.514 -16.870 1.00 85.38 366 GLU A N 1
ATOM 2914 C CA . GLU A 1 366 ? -19.992 5.721 -15.810 1.00 85.38 366 GLU A CA 1
ATOM 2915 C C . GLU A 1 366 ? -19.954 6.440 -14.455 1.00 85.38 366 GLU A C 1
ATOM 2917 O O . GLU A 1 366 ? -20.427 5.905 -13.455 1.00 85.38 366 GLU A O 1
ATOM 2922 N N . THR A 1 367 ? -19.368 7.644 -14.411 1.00 86.62 367 THR A N 1
ATOM 2923 C CA . THR A 1 367 ? -19.204 8.475 -13.207 1.00 86.62 367 THR A CA 1
ATOM 2924 C C . THR A 1 367 ? -18.660 7.692 -12.010 1.00 86.62 367 THR A C 1
ATOM 2926 O O . THR A 1 367 ? -19.117 7.849 -10.881 1.00 86.62 367 THR A O 1
ATOM 2929 N N . ARG A 1 368 ? -17.697 6.798 -12.265 1.00 88.69 368 ARG A N 1
ATOM 2930 C CA . ARG A 1 368 ? -17.113 5.935 -11.234 1.00 88.69 368 ARG A CA 1
ATOM 2931 C C . ARG A 1 368 ? -15.626 5.702 -11.442 1.00 88.69 368 ARG A C 1
ATOM 2933 O O . ARG A 1 368 ? -15.100 5.775 -12.556 1.00 88.69 368 ARG A O 1
ATOM 2940 N N . TRP A 1 369 ? -14.964 5.326 -10.355 1.00 90.44 369 TRP A N 1
ATOM 2941 C CA . TRP A 1 369 ? -13.599 4.820 -10.393 1.00 90.44 369 TRP A CA 1
ATOM 2942 C C . TRP A 1 369 ? -13.567 3.384 -10.930 1.00 90.44 369 TRP A C 1
ATOM 2944 O O . TRP A 1 369 ? -14.230 2.489 -10.402 1.00 90.44 369 TRP A O 1
ATOM 2954 N N . ALA A 1 370 ? -12.758 3.156 -11.963 1.00 90.12 370 ALA A N 1
ATOM 2955 C CA . ALA A 1 370 ? -12.359 1.827 -12.402 1.00 90.12 370 ALA A CA 1
ATOM 2956 C C . ALA A 1 370 ? -10.998 1.462 -11.813 1.00 90.12 370 ALA A C 1
ATOM 2958 O O . ALA A 1 370 ? -10.112 2.309 -11.680 1.00 90.12 370 ALA A O 1
ATOM 2959 N N . TYR A 1 371 ? -10.841 0.182 -11.491 1.00 90.75 371 TYR A N 1
ATOM 2960 C CA . TYR A 1 371 ? -9.635 -0.380 -10.898 1.00 90.75 371 TYR A CA 1
ATOM 2961 C C . TYR A 1 371 ? -9.092 -1.489 -11.784 1.00 90.75 371 TYR A C 1
ATOM 2963 O O . TYR A 1 371 ? -9.846 -2.172 -12.481 1.00 90.75 371 TYR A O 1
ATOM 2971 N N . MET A 1 372 ? -7.784 -1.705 -11.715 1.00 87.62 372 MET A N 1
ATOM 2972 C CA . MET A 1 372 ? -7.149 -2.806 -12.416 1.00 87.62 372 MET A CA 1
ATOM 2973 C C . MET A 1 372 ? -7.729 -4.163 -11.967 1.00 87.62 372 MET A C 1
ATOM 2975 O O . MET A 1 372 ? -7.832 -4.441 -10.760 1.00 87.62 372 MET A O 1
ATOM 2979 N N . PRO A 1 373 ? -8.089 -5.032 -12.928 1.00 88.88 373 PRO A N 1
ATOM 2980 C CA . PRO A 1 373 ? -8.615 -6.362 -12.643 1.00 88.88 373 PRO A CA 1
ATOM 2981 C C . PRO A 1 373 ? -7.692 -7.211 -11.753 1.00 88.88 373 PRO A C 1
ATOM 2983 O O . PRO A 1 373 ? -6.481 -6.993 -11.688 1.00 88.88 373 PRO A O 1
ATOM 2986 N N . ALA A 1 374 ? -8.265 -8.160 -11.010 1.00 83.62 374 ALA A N 1
ATOM 2987 C CA . ALA A 1 374 ? -7.510 -9.047 -10.112 1.00 83.62 374 ALA A CA 1
ATOM 2988 C C . ALA A 1 374 ? -6.657 -10.081 -10.862 1.00 83.62 374 ALA A C 1
ATOM 2990 O O . ALA A 1 374 ? -5.519 -10.332 -10.469 1.00 83.62 374 ALA A O 1
ATOM 2991 N N . ASP A 1 375 ? -7.179 -10.574 -11.980 1.00 91.62 375 ASP A N 1
ATOM 2992 C CA . ASP A 1 375 ? -6.632 -11.629 -12.842 1.00 91.62 375 ASP A CA 1
ATOM 2993 C C . ASP A 1 375 ? -5.428 -11.190 -13.695 1.00 91.62 375 ASP A C 1
ATOM 2995 O O . ASP A 1 375 ? -4.825 -11.993 -14.405 1.00 91.62 375 ASP A O 1
ATOM 2999 N N . ILE A 1 376 ? -5.061 -9.904 -13.670 1.00 92.56 376 ILE A N 1
ATOM 3000 C CA . ILE A 1 376 ? -3.952 -9.390 -14.486 1.00 92.56 376 ILE A CA 1
ATOM 3001 C C . ILE A 1 376 ? -2.609 -10.033 -14.109 1.00 92.56 376 ILE A C 1
ATOM 3003 O O . ILE A 1 376 ? -1.750 -10.221 -14.964 1.00 92.56 376 ILE A O 1
ATOM 3007 N N . HIS A 1 377 ? -2.455 -10.433 -12.842 1.00 93.94 377 HIS A N 1
ATOM 3008 C CA . HIS A 1 377 ? -1.290 -11.182 -12.382 1.00 93.94 377 HIS A CA 1
ATOM 3009 C C . HIS A 1 377 ? -1.183 -12.539 -13.089 1.00 93.94 377 HIS A C 1
ATOM 3011 O O . HIS A 1 377 ? -0.118 -12.874 -13.602 1.00 93.94 377 HIS A O 1
ATOM 3017 N N . ASP A 1 378 ? -2.290 -13.276 -13.177 1.00 94.12 378 ASP A N 1
ATOM 3018 C CA . ASP A 1 378 ? -2.332 -14.599 -13.807 1.00 94.12 378 ASP A CA 1
ATOM 3019 C C . ASP A 1 378 ? -2.070 -14.495 -15.312 1.00 94.12 378 ASP A C 1
ATOM 3021 O O . ASP A 1 378 ? -1.336 -15.299 -15.890 1.00 94.12 378 ASP A O 1
ATOM 3025 N N . ARG A 1 379 ? -2.600 -13.441 -15.947 1.00 94.12 379 ARG A N 1
ATOM 3026 C CA . ARG A 1 379 ? -2.311 -13.118 -17.350 1.00 94.12 379 ARG A CA 1
ATOM 3027 C C . ARG A 1 379 ? -0.830 -12.819 -17.581 1.00 94.12 379 ARG A C 1
ATOM 3029 O O . ARG A 1 379 ? -0.256 -13.326 -18.546 1.00 94.12 379 ARG A O 1
ATOM 3036 N N . ASP A 1 380 ? -0.198 -12.056 -16.692 1.00 92.94 380 ASP A N 1
ATOM 3037 C CA . ASP A 1 380 ? 1.237 -11.767 -16.769 1.00 92.94 380 ASP A CA 1
ATOM 3038 C C . ASP A 1 380 ? 2.096 -13.018 -16.553 1.00 92.94 380 ASP A C 1
ATOM 3040 O O . ASP A 1 380 ? 3.123 -13.178 -17.218 1.00 92.94 380 ASP A O 1
ATOM 3044 N N . LEU A 1 381 ? 1.688 -13.920 -15.652 1.00 93.06 381 LEU A N 1
ATOM 3045 C CA . LEU A 1 381 ? 2.355 -15.207 -15.455 1.00 93.06 381 LEU A CA 1
ATOM 3046 C C . LEU A 1 381 ? 2.243 -16.090 -16.699 1.00 93.06 381 LEU A C 1
ATOM 3048 O O . LEU A 1 381 ? 3.256 -16.609 -17.164 1.00 93.06 381 LEU A O 1
ATOM 3052 N N . ALA A 1 382 ? 1.048 -16.212 -17.280 1.00 91.81 382 ALA A N 1
ATOM 3053 C CA . ALA A 1 382 ? 0.832 -16.972 -18.509 1.00 91.81 382 ALA A CA 1
ATOM 3054 C C . ALA A 1 382 ? 1.659 -16.411 -19.678 1.00 91.81 382 ALA A C 1
ATOM 3056 O O . ALA A 1 382 ? 2.257 -17.163 -20.452 1.00 91.81 382 ALA A O 1
ATOM 3057 N N . TRP A 1 383 ? 1.747 -15.083 -19.783 1.00 90.12 383 TRP A N 1
ATOM 3058 C CA . TRP A 1 383 ? 2.583 -14.422 -20.778 1.00 90.12 383 TRP A CA 1
ATOM 3059 C C . TRP A 1 383 ? 4.073 -14.693 -20.556 1.00 90.12 383 TRP A C 1
ATOM 3061 O O . TRP A 1 383 ? 4.785 -15.025 -21.508 1.00 90.12 383 TRP A O 1
ATOM 3071 N N . ALA A 1 384 ? 4.546 -14.595 -19.309 1.00 88.56 384 ALA A N 1
ATOM 3072 C CA . ALA A 1 384 ? 5.932 -14.891 -18.962 1.00 88.56 384 ALA A CA 1
ATOM 3073 C C . ALA A 1 384 ? 6.272 -16.351 -19.285 1.00 88.56 384 ALA A C 1
ATOM 3075 O O . ALA A 1 384 ? 7.263 -16.605 -19.963 1.00 88.56 384 ALA A O 1
ATOM 3076 N N . ALA A 1 385 ? 5.405 -17.287 -18.895 1.00 88.31 385 ALA A N 1
ATOM 3077 C CA . ALA A 1 385 ? 5.548 -18.707 -19.188 1.00 88.31 385 ALA A CA 1
ATOM 3078 C C . ALA A 1 385 ? 5.634 -18.978 -20.695 1.00 88.31 385 ALA A C 1
ATOM 3080 O O . ALA A 1 385 ? 6.501 -19.724 -21.131 1.00 88.31 385 ALA A O 1
ATOM 3081 N N . LYS A 1 386 ? 4.768 -18.351 -21.503 1.00 88.19 386 LYS A N 1
ATOM 3082 C CA . LYS A 1 386 ? 4.737 -18.555 -22.958 1.00 88.19 386 LYS A CA 1
ATOM 3083 C C . LYS A 1 386 ? 5.973 -17.992 -23.657 1.00 88.19 386 LYS A C 1
ATOM 3085 O O . LYS A 1 386 ? 6.525 -18.649 -24.531 1.00 88.19 386 LYS A O 1
ATOM 3090 N N . ARG A 1 387 ? 6.384 -16.769 -23.309 1.00 83.75 387 ARG A N 1
ATOM 3091 C CA . ARG A 1 387 ? 7.459 -16.050 -24.012 1.00 83.75 387 ARG A CA 1
ATOM 3092 C C . ARG A 1 387 ? 8.860 -16.482 -23.581 1.00 83.75 387 ARG A C 1
ATOM 3094 O O . ARG A 1 387 ? 9.790 -16.363 -24.367 1.00 83.75 387 ARG A O 1
ATOM 3101 N N . TRP A 1 388 ? 9.007 -16.950 -22.345 1.00 78.44 388 TRP A N 1
ATOM 3102 C CA . TRP A 1 388 ? 10.305 -17.207 -21.719 1.00 78.44 388 TRP A CA 1
ATOM 3103 C C . TRP A 1 388 ? 10.465 -18.652 -21.248 1.00 78.44 388 TRP A C 1
ATOM 3105 O O . TRP A 1 388 ? 11.314 -18.929 -20.404 1.00 78.44 388 TRP A O 1
ATOM 3115 N N . ASN A 1 389 ? 9.650 -19.574 -21.770 1.00 69.94 389 ASN A N 1
ATOM 3116 C CA . ASN A 1 389 ? 9.767 -20.993 -21.461 1.00 69.94 389 ASN A CA 1
ATOM 3117 C C . ASN A 1 389 ? 11.215 -21.464 -21.722 1.00 69.94 389 ASN A C 1
ATOM 3119 O O . ASN A 1 389 ? 11.714 -21.255 -22.831 1.00 69.94 389 ASN A O 1
ATOM 3123 N N . PRO A 1 390 ? 11.888 -22.112 -20.754 1.00 59.88 390 PRO A N 1
ATOM 3124 C CA . PRO A 1 390 ? 13.266 -22.575 -20.911 1.00 59.88 390 PRO A CA 1
ATOM 3125 C C . PRO A 1 390 ? 13.474 -23.558 -22.074 1.00 59.88 390 PRO A C 1
ATOM 3127 O O . PRO A 1 390 ? 14.594 -23.667 -22.559 1.00 59.88 390 PRO A O 1
ATOM 3130 N N . VAL A 1 391 ? 12.417 -24.204 -22.589 1.00 53.97 391 VAL A N 1
ATOM 3131 C CA . VAL A 1 391 ? 12.484 -25.006 -23.830 1.00 53.97 391 VAL A CA 1
ATOM 3132 C C . VAL A 1 391 ? 12.819 -24.144 -25.063 1.00 53.97 391 VAL A C 1
ATOM 3134 O O . VAL A 1 391 ? 13.454 -24.633 -25.988 1.00 53.97 391 VAL A O 1
ATOM 3137 N N . PHE A 1 392 ? 12.460 -22.856 -25.058 1.00 47.72 392 PHE A N 1
ATOM 3138 C CA . PHE A 1 392 ? 12.731 -21.899 -26.141 1.00 47.72 392 PHE A CA 1
ATOM 3139 C C . PHE A 1 392 ? 13.834 -20.881 -25.808 1.00 47.72 392 PHE A C 1
ATOM 3141 O O . PHE A 1 392 ? 14.307 -20.184 -26.697 1.00 47.72 392 PHE A O 1
ATOM 3148 N N . ALA A 1 393 ? 14.296 -20.803 -24.555 1.00 48.88 393 ALA A N 1
ATOM 3149 C CA . ALA A 1 393 ? 15.405 -19.924 -24.160 1.00 48.88 393 ALA A CA 1
ATOM 3150 C C . ALA A 1 393 ? 16.787 -20.404 -24.662 1.00 48.88 393 ALA A C 1
ATOM 3152 O O . ALA A 1 393 ? 17.782 -19.705 -24.475 1.00 48.88 393 ALA A O 1
ATOM 3153 N N . ALA A 1 394 ? 16.852 -21.586 -25.288 1.00 46.09 394 ALA A N 1
ATOM 3154 C CA . ALA A 1 394 ? 18.045 -22.112 -25.948 1.00 46.09 394 ALA A CA 1
ATOM 3155 C C . ALA A 1 394 ? 18.228 -21.596 -27.387 1.00 46.09 394 ALA A C 1
ATOM 3157 O O . ALA A 1 394 ? 19.332 -21.692 -27.919 1.00 46.09 394 ALA A O 1
ATOM 3158 N N . GLU A 1 395 ? 17.193 -21.021 -28.008 1.00 40.72 395 GLU A N 1
ATOM 3159 C CA . GLU A 1 395 ? 17.343 -20.364 -29.305 1.00 40.72 395 GLU A CA 1
ATOM 3160 C C . GLU A 1 395 ? 17.464 -18.849 -29.094 1.00 40.72 395 GLU A C 1
ATOM 3162 O O . GLU A 1 395 ? 16.527 -18.211 -28.601 1.00 40.72 395 GLU A O 1
ATOM 3167 N N . PRO A 1 396 ? 18.620 -18.235 -29.412 1.00 42.97 396 PRO A N 1
ATOM 3168 C CA . PRO A 1 396 ? 18.740 -16.790 -29.363 1.00 42.97 396 PRO A CA 1
ATOM 3169 C C . PRO A 1 396 ? 17.732 -16.182 -30.339 1.00 42.97 396 PRO A C 1
ATOM 3171 O O . PRO A 1 396 ? 17.721 -16.520 -31.520 1.00 42.97 396 PRO A O 1
ATOM 3174 N N . ILE A 1 397 ? 16.902 -15.266 -29.834 1.00 47.62 397 ILE A N 1
ATOM 3175 C CA . ILE A 1 397 ? 16.009 -14.439 -30.651 1.00 47.62 397 ILE A CA 1
ATOM 3176 C C . ILE A 1 397 ? 16.875 -13.792 -31.747 1.00 47.62 397 ILE A C 1
ATOM 3178 O O . ILE A 1 397 ? 17.797 -13.042 -31.396 1.00 47.62 397 ILE A O 1
ATOM 3182 N N . PRO A 1 398 ? 16.638 -14.078 -33.044 1.00 41.31 398 PRO A N 1
ATOM 3183 C CA . PRO A 1 398 ? 17.362 -13.427 -34.124 1.00 41.31 398 PRO A CA 1
ATOM 3184 C C . PRO A 1 398 ? 17.186 -11.919 -33.977 1.00 41.31 398 PRO A C 1
ATOM 3186 O O . PRO A 1 398 ? 16.071 -11.438 -33.780 1.00 41.31 398 PRO A O 1
ATOM 3189 N N . LYS A 1 399 ? 18.291 -11.171 -34.031 1.00 42.78 399 LYS A N 1
ATOM 3190 C CA . LYS A 1 399 ? 18.292 -9.711 -33.845 1.00 42.78 399 LYS A CA 1
ATOM 3191 C C . LYS A 1 399 ? 17.510 -8.944 -34.919 1.00 42.78 399 LYS A C 1
ATOM 3193 O O . LYS A 1 399 ? 17.287 -7.753 -34.731 1.00 42.78 399 LYS A O 1
ATOM 3198 N N . ASP A 1 400 ? 17.031 -9.625 -35.954 1.00 52.41 400 ASP A N 1
ATOM 3199 C CA . ASP A 1 400 ? 16.387 -9.018 -37.109 1.00 52.41 400 ASP A CA 1
ATOM 3200 C C . ASP A 1 400 ? 14.940 -9.511 -37.224 1.00 52.41 400 ASP A C 1
ATOM 3202 O O . ASP A 1 400 ? 14.611 -10.428 -37.974 1.00 52.41 400 ASP A O 1
ATOM 3206 N N . SER A 1 401 ? 14.051 -8.895 -36.453 1.00 39.59 401 SER A N 1
ATOM 3207 C CA . SER A 1 401 ? 12.631 -8.855 -36.797 1.00 39.59 401 SER A CA 1
ATOM 3208 C C . SER A 1 401 ? 12.168 -7.409 -36.685 1.00 39.59 401 SER A C 1
ATOM 3210 O O . SER A 1 401 ? 11.598 -6.996 -35.674 1.00 39.59 401 SER A O 1
ATOM 3212 N N . GLU A 1 402 ? 12.519 -6.638 -37.711 1.00 39.94 402 GLU A N 1
ATOM 3213 C CA . GLU A 1 402 ? 11.932 -5.336 -38.008 1.00 39.94 402 GLU A CA 1
ATOM 3214 C C . GLU A 1 402 ? 10.435 -5.513 -38.307 1.00 39.94 402 GLU A C 1
ATOM 3216 O O . GLU A 1 402 ? 10.066 -6.271 -39.206 1.00 39.94 402 GLU A O 1
ATOM 3221 N N . VAL A 1 403 ? 9.590 -4.807 -37.550 1.00 34.84 403 VAL A N 1
ATOM 3222 C CA . VAL A 1 403 ? 8.282 -4.296 -37.992 1.00 34.84 403 VAL A CA 1
ATOM 3223 C C . VAL A 1 403 ? 8.132 -2.884 -37.453 1.00 34.84 403 VAL A C 1
ATOM 3225 O O . VAL A 1 403 ? 8.354 -2.709 -36.230 1.00 34.84 403 VAL A O 1
#

InterPro domains:
  IPR001810 F-box domain [PF12937] (125-161)
  IPR001810 F-box domain [PS50181] (121-168)
  IPR036047 F-box-like domain superfamily [SSF81383] (118-176)

Foldseek 3Di:
DDDDDDDDDPPPPPPDDDDDDDDDDDDDDDDDDDDDDDDDDDDDDDFDWDWDQDPVRDIWTAGPVGDTPPDDPPDDDDDDDDDDPVVQDDPPDDGPPPDVVVVVVVVVVVVVVVVVVVLPPPDPVSDDLVVVLVVLLLDALVVLVVQCPPDPVSVVSCVVCQVVSLVSNCVVFPVQQCQLQPAFAFPVVDDPLLLCLQLDVVVLVVLVPVVLALLADFQDSNTGGSFPVNRVSSLLLLLLQVLLVCLVCLVVVNDDDWDDPPDDDPVSVVSNVVSSVLSSVCNVGSSSVSVSSLSQLVSLVSLLVSQVPPPVRPDWGQDDDPVNVVSSHPVSVFADGPFADDRDSTPNCSNVHNHHRHQWGQDPVVRGIDGHDPCVRVVSSVVSCVPRPVVCVVDPDPPDDDD

Secondary structure (DSSP, 8-state):
-PPPPPPPPTTSS-S-----PPPPPPP----------PPPPPPP-S--EEEEE-TTS-EEEEETTS-B----------------GGGG--TT-------HHHHHHHHHHHHHHHHHHTT---SGGGS-HHHHHHHHHHS-HHHHHHHTTT-HHHHHHHHHHHHHHHHHHHHHH-HHHHHHSPPPPBGGGS-HHHHHHHS-HHHHHHH-HHHH-TTSPPPPTTTB--SHHHHHHHHHHHHHHHHHHTHHHHHHTPPPPPPPTT---HHHHHHHHHHHHHHHHHHH-HHHHHHHHHHHHHHHHHHHHHHHH-TT--SPPPP--HHHHHHT-SGGGGS--SPPPPPPSSGGGGGG-S---TTEEEETTTTEEEE--TTHHHHHHHHHHHHS-TTTTTSPPPS----